Protein AF-H3GWC3-F1 (afdb_monomer_lite)

Secondary structure (DSSP, 8-state):
-PPTTPPPPEEEEEEEEES-TTTS-HHHHHHHHHHHHHHHHSPP--------------------EEPPTTEEEEEEEESS------PPPPP--------PPPP---SEE-SEEEEEEEEEEEESEEEEEEEEE-SGGGGSB-TTT-SBHHHHHHHHHHHHHHHHTS-EEETTEEE--EEEEEEEEESTT-SS-EEEEEEEEE-TTTHHHHHHHHHHHHHHHHHHHHHHHHHH-HHHHTTTPPPEEHHHHHHHHHHHHHTS-TTSEEEEEEEE-S-EE-S-HHHHHHHHHHHHHTT-EEEEEE-S-SSTT----GGG----HHHHHHHHHHTT--EEEHHHHHHHHHS-GGG---TTEE--HHHHHHH-EE-S----SS-S--GGG-------TT-------------

Foldseek 3Di:
DDDPDDAWFEWQEFEKEAAFCVQPFQVVQQVLLVVLQVVQVDDDDDDDDDDDDDDPDPDDDQDWRAADPRIFTQWIDTPDPDPPPDDDDPDPDDDDDDDADDRPGDRTHGGGYDLNYWYKYFYQEAEEEEEEEPAVQQQDAFPVVRHRLVVLLLVLVLLLLLLLADFKDFQNHTRGHWYFYWYWYAFLLDPDTRTLGARDTDHPVCSVVVSVSVVVSVVVSVVVVVVCCVVCPVCRRNVPRDGGEPLVSLVSSVVRRVVYDNRHQAEYEYEELQLYDHPDPVSVVVSLVVLQVSLYAYEYEHGHDPDDPRFRCPPNRTHDVVVRQVSRVSSQAYYDYPVLSNCSNPNDLVVPPDPRMSHRPSNCSRGMSIHPSNPCPDDPDDPVPPPPPDPPVPPDPPPDDDDPDDD

Radius of gyration: 25.79 Å; chains: 1; bounding box: 56×75×87 Å

Organism: Phytophthora ramorum (NCBI:txid164328)

InterPro domains:
  IPR033228 Protein SZT2 [PTHR14918] (110-370)
  IPR036465 von Willebrand factor A-like domain superfamily [G3DSA:3.40.50.410] (128-344)
  IPR036465 von Willebrand factor A-like domain superfamily [SSF53300] (125-336)

pLDDT: mean 75.73, std 22.03, range [24.03, 98.12]

Structure (mmCIF, N/CA/C/O backbone):
data_AF-H3GWC3-F1
#
_entry.id   AF-H3GWC3-F1
#
loop_
_atom_site.group_PDB
_atom_site.id
_atom_site.type_symbol
_atom_site.label_atom_id
_atom_site.label_alt_id
_atom_site.label_comp_id
_atom_site.label_asym_id
_atom_site.label_entity_id
_atom_site.label_seq_id
_atom_site.pdbx_PDB_ins_code
_atom_site.Cartn_x
_atom_site.Cartn_y
_atom_site.Cartn_z
_atom_site.occupancy
_atom_site.B_iso_or_equiv
_atom_site.auth_seq_id
_atom_site.auth_comp_id
_atom_site.auth_asym_id
_atom_site.auth_atom_id
_atom_site.pdbx_PDB_model_num
ATOM 1 N N . MET A 1 1 ? -22.808 -10.008 38.172 1.00 29.94 1 MET A N 1
ATOM 2 C CA . MET A 1 1 ? -22.803 -8.827 39.062 1.00 29.94 1 MET A CA 1
ATOM 3 C C . MET A 1 1 ? -21.416 -8.779 39.687 1.00 29.94 1 MET A C 1
ATOM 5 O O . MET A 1 1 ? -21.083 -9.699 40.423 1.00 29.94 1 MET A O 1
ATOM 9 N N . ALA A 1 2 ? -20.558 -7.852 39.254 1.00 30.36 2 ALA A N 1
ATOM 10 C CA . ALA A 1 2 ? -19.177 -7.753 39.739 1.00 30.36 2 ALA A CA 1
ATOM 11 C C . ALA A 1 2 ? -19.158 -7.340 41.227 1.00 30.36 2 ALA A C 1
ATOM 13 O O . ALA A 1 2 ? -20.079 -6.636 41.652 1.00 30.36 2 ALA A O 1
ATOM 14 N N . PRO A 1 3 ? -18.168 -7.779 42.028 1.00 33.75 3 PRO A N 1
ATOM 15 C CA . PRO A 1 3 ? -18.076 -7.387 43.429 1.00 33.75 3 PRO A CA 1
ATOM 16 C C . PRO A 1 3 ? -17.895 -5.861 43.549 1.00 33.75 3 PRO A C 1
ATOM 18 O O . PRO A 1 3 ? -17.148 -5.272 42.763 1.00 33.75 3 PRO A O 1
ATOM 21 N N . PRO A 1 4 ? -18.563 -5.207 44.515 1.00 37.59 4 PRO A N 1
ATOM 22 C CA . PRO A 1 4 ? -18.412 -3.775 44.739 1.00 37.59 4 PRO A CA 1
ATOM 23 C C . PRO A 1 4 ? -16.998 -3.494 45.269 1.00 37.59 4 PRO A C 1
ATOM 25 O O . PRO A 1 4 ? -16.615 -4.017 46.313 1.00 37.59 4 PRO A O 1
ATOM 28 N N . GLY A 1 5 ? -16.212 -2.699 44.535 1.00 47.78 5 GLY A N 1
ATOM 29 C CA . GLY A 1 5 ? -14.908 -2.189 44.987 1.00 47.78 5 GLY A CA 1
ATOM 30 C C . GLY A 1 5 ? -13.675 -2.579 44.161 1.00 47.78 5 GLY A C 1
ATOM 31 O O . GLY A 1 5 ? -12.576 -2.159 44.514 1.00 47.78 5 GLY A O 1
ATOM 32 N N . ALA A 1 6 ? -13.807 -3.345 43.073 1.00 55.97 6 ALA A N 1
ATOM 33 C CA . ALA A 1 6 ? -12.685 -3.576 42.157 1.00 55.97 6 ALA A CA 1
ATOM 34 C C . ALA A 1 6 ? -12.565 -2.421 41.146 1.00 55.97 6 ALA A C 1
ATOM 36 O O . ALA A 1 6 ? -13.555 -2.053 40.515 1.00 55.97 6 ALA A O 1
ATOM 37 N N . ALA A 1 7 ? -11.361 -1.859 40.993 1.00 63.12 7 ALA A N 1
ATOM 38 C CA . ALA A 1 7 ? -11.072 -0.884 39.944 1.00 63.12 7 ALA A CA 1
ATOM 39 C C . ALA A 1 7 ? -11.365 -1.492 38.555 1.00 63.12 7 ALA A C 1
ATOM 41 O O . ALA A 1 7 ? -11.121 -2.690 38.364 1.00 63.12 7 ALA A O 1
ATOM 42 N N . PRO A 1 8 ? -11.882 -0.708 37.590 1.00 69.31 8 PRO A N 1
ATOM 43 C CA . PRO A 1 8 ? -12.180 -1.215 36.255 1.00 69.31 8 PRO A CA 1
ATOM 44 C C . PRO A 1 8 ? -10.916 -1.800 35.600 1.00 69.31 8 PRO A C 1
ATOM 46 O O . PRO A 1 8 ? -9.826 -1.242 35.764 1.00 69.31 8 PRO A O 1
ATOM 49 N N . PRO A 1 9 ? -11.032 -2.917 34.858 1.00 82.44 9 PRO A N 1
ATOM 50 C CA . PRO A 1 9 ? -9.882 -3.543 34.223 1.00 82.44 9 PRO A CA 1
ATOM 51 C C . PRO A 1 9 ? -9.280 -2.603 33.175 1.00 82.44 9 PRO A C 1
ATOM 53 O O . PRO A 1 9 ? -9.997 -1.966 32.397 1.00 82.44 9 PRO A O 1
ATOM 56 N N . ARG A 1 10 ? -7.949 -2.514 33.158 1.00 85.12 10 ARG A N 1
ATOM 57 C CA . ARG A 1 10 ? -7.212 -1.697 32.192 1.00 85.12 10 ARG A CA 1
ATOM 58 C C . ARG A 1 10 ? -7.167 -2.391 30.844 1.00 85.12 10 ARG A C 1
ATOM 60 O O . ARG A 1 10 ? -6.859 -3.581 30.775 1.00 85.12 10 ARG A O 1
ATOM 67 N N . VAL A 1 11 ? -7.484 -1.643 29.796 1.00 86.50 11 VAL A N 1
ATOM 68 C CA . VAL A 1 11 ? -7.440 -2.128 28.416 1.00 86.50 11 VAL A CA 1
ATOM 69 C C . VAL A 1 11 ? -6.033 -1.913 27.867 1.00 86.50 11 VAL A C 1
ATOM 71 O O . VAL A 1 11 ? -5.550 -0.787 27.840 1.00 86.50 11 VAL A O 1
ATOM 74 N N . GLU A 1 12 ? -5.381 -2.977 27.413 1.00 86.88 12 GLU A N 1
ATOM 75 C CA . GLU A 1 12 ? -4.062 -2.910 26.773 1.00 86.88 12 GLU A CA 1
ATOM 76 C C . GLU A 1 12 ? -4.200 -2.635 25.269 1.00 86.88 12 GLU A C 1
ATOM 78 O O . GLU A 1 12 ? -3.584 -1.719 24.725 1.00 86.88 12 GLU A O 1
ATOM 83 N N . GLU A 1 13 ? -5.066 -3.393 24.591 1.00 88.25 13 GLU A N 1
ATOM 84 C CA . GLU A 1 13 ? -5.325 -3.247 23.158 1.00 88.25 13 GLU A CA 1
ATOM 85 C C . GLU A 1 13 ? -6.821 -3.328 22.868 1.00 88.25 13 GLU A C 1
ATOM 87 O O . GLU A 1 13 ? -7.530 -4.211 23.355 1.00 88.25 13 GLU A O 1
ATOM 92 N N . LEU A 1 14 ? -7.298 -2.396 22.048 1.00 90.06 14 LEU A N 1
ATOM 93 C CA . LEU A 1 14 ? -8.676 -2.317 21.597 1.00 90.06 14 LEU A CA 1
ATOM 94 C C . LEU A 1 14 ? -8.714 -2.266 20.072 1.00 90.06 14 LEU A C 1
ATOM 96 O O . LEU A 1 14 ? -8.259 -1.303 19.453 1.00 90.06 14 LEU A O 1
ATOM 100 N N . LEU A 1 15 ? -9.311 -3.293 19.473 1.00 90.50 15 LEU A N 1
ATOM 101 C CA . LEU A 1 15 ? -9.588 -3.345 18.046 1.00 90.50 15 LEU A CA 1
ATOM 102 C C . LEU A 1 15 ? -11.066 -3.063 17.814 1.00 90.50 15 LEU A C 1
ATOM 104 O O . LEU A 1 15 ? -11.938 -3.781 18.305 1.00 90.50 15 LEU A O 1
ATOM 108 N N . LEU A 1 16 ? -11.340 -2.027 17.035 1.00 91.38 16 LEU A N 1
ATOM 109 C CA . LEU A 1 16 ? -12.669 -1.667 16.571 1.00 91.38 16 LEU A CA 1
ATOM 110 C C . LEU A 1 16 ? -12.894 -2.208 15.158 1.00 91.38 16 LEU A C 1
ATOM 112 O O . LEU A 1 16 ? -11.965 -2.316 14.365 1.00 91.38 16 LEU A O 1
ATOM 116 N N . SER A 1 17 ? -14.133 -2.534 14.818 1.00 89.19 17 SER A N 1
ATOM 117 C CA . SER A 1 17 ? -14.562 -2.816 13.454 1.00 89.19 17 SER A CA 1
ATOM 118 C C . SER A 1 17 ? -15.469 -1.693 12.967 1.00 89.19 17 SER A C 1
ATOM 120 O O . SER A 1 17 ? -16.477 -1.379 13.609 1.00 89.19 17 SER A O 1
ATOM 122 N N . GLY A 1 18 ? -15.093 -1.103 11.832 1.00 85.44 18 GLY A N 1
ATOM 123 C CA . GLY A 1 18 ? -15.893 -0.140 11.085 1.00 85.44 18 GLY A CA 1
ATOM 124 C C . GLY A 1 18 ? -16.525 -0.789 9.855 1.00 85.44 18 GLY A C 1
ATOM 125 O O . GLY A 1 18 ? -15.890 -1.582 9.155 1.00 85.44 18 GLY A O 1
ATOM 126 N N . ALA A 1 19 ? -17.789 -0.458 9.589 1.00 80.06 19 ALA A N 1
ATOM 127 C CA . ALA A 1 19 ? -18.464 -0.876 8.360 1.00 80.06 19 ALA A CA 1
ATOM 128 C C . ALA A 1 19 ? -18.122 0.034 7.167 1.00 80.06 19 ALA A C 1
ATOM 130 O O . ALA A 1 19 ? -18.024 -0.461 6.049 1.00 80.06 19 ALA A O 1
ATOM 131 N N . ASP A 1 20 ? -17.923 1.330 7.422 1.00 81.94 20 ASP A N 1
ATOM 132 C CA . ASP A 1 20 ? -17.655 2.367 6.422 1.00 81.94 20 ASP A CA 1
ATOM 133 C C . ASP A 1 20 ? -16.540 3.295 6.931 1.00 81.94 20 ASP A C 1
ATOM 135 O O . ASP A 1 20 ? -16.612 3.813 8.052 1.00 81.94 20 ASP A O 1
ATOM 139 N N . VAL A 1 21 ? -15.513 3.509 6.105 1.00 84.94 21 VAL A N 1
ATOM 140 C CA . VAL A 1 21 ? -14.390 4.408 6.417 1.00 84.94 21 VAL A CA 1
ATOM 141 C C . VAL A 1 21 ? -14.828 5.872 6.525 1.00 84.94 21 VAL A C 1
ATOM 143 O O . VAL A 1 21 ? -14.210 6.656 7.240 1.00 84.94 21 VAL A O 1
ATOM 146 N N . ASN A 1 22 ? -15.926 6.256 5.868 1.00 84.38 22 ASN A N 1
ATOM 147 C CA . ASN A 1 22 ? -16.453 7.619 5.952 1.00 84.38 22 ASN A CA 1
ATOM 148 C C . ASN A 1 22 ? -17.013 7.938 7.346 1.00 84.38 22 ASN A C 1
ATOM 150 O O . ASN A 1 22 ? -17.075 9.105 7.729 1.00 84.38 22 ASN A O 1
ATOM 154 N N . VAL A 1 23 ? -17.400 6.906 8.103 1.00 83.12 23 VAL A N 1
ATOM 155 C CA . VAL A 1 23 ? -17.884 7.033 9.482 1.00 83.12 23 VAL A CA 1
ATOM 156 C C . VAL A 1 23 ? -16.732 6.888 10.477 1.00 83.12 23 VAL A C 1
ATOM 158 O O . VAL A 1 23 ? -16.623 7.675 11.415 1.00 83.12 23 VAL A O 1
ATOM 161 N N . LEU A 1 24 ? -15.855 5.905 10.252 1.00 85.38 24 LEU A N 1
ATOM 162 C CA . LEU A 1 24 ? -14.674 5.646 11.070 1.00 85.38 24 LEU A CA 1
ATOM 163 C C . LEU A 1 24 ? -13.407 5.818 10.226 1.00 85.38 24 LEU A C 1
ATOM 165 O O . LEU A 1 24 ? -12.965 4.885 9.568 1.00 85.38 24 LEU A O 1
ATOM 169 N N . ASN A 1 25 ? -12.808 7.003 10.286 1.00 85.69 25 ASN A N 1
ATOM 170 C CA . ASN A 1 25 ? -11.491 7.306 9.717 1.00 85.69 25 ASN A CA 1
ATOM 171 C C . ASN A 1 25 ? -10.442 7.530 10.820 1.00 85.69 25 ASN A C 1
ATOM 173 O O . ASN A 1 25 ? -10.769 7.655 12.002 1.00 85.69 25 ASN A O 1
ATOM 177 N N . HIS A 1 26 ? -9.172 7.637 10.443 1.00 86.38 26 HIS A N 1
ATOM 178 C CA . HIS A 1 26 ? -8.063 7.883 11.366 1.00 86.38 26 HIS A CA 1
ATOM 179 C C . HIS A 1 26 ? -8.282 9.078 12.317 1.00 86.38 26 HIS A C 1
ATOM 181 O O . HIS A 1 26 ? -8.009 8.977 13.518 1.00 86.38 26 HIS A O 1
ATOM 187 N N . THR A 1 27 ? -8.815 10.202 11.824 1.00 87.81 27 THR A N 1
ATOM 188 C CA . THR A 1 27 ? -9.062 11.399 12.646 1.00 87.81 27 THR A CA 1
ATOM 189 C C . THR A 1 27 ? -10.175 11.176 13.666 1.00 87.81 27 THR A C 1
ATOM 191 O O . THR A 1 27 ? -10.005 11.511 14.834 1.00 87.81 27 THR A O 1
ATOM 194 N N . THR A 1 28 ? -11.304 10.604 13.251 1.00 89.62 28 THR A N 1
ATOM 195 C CA . THR A 1 28 ? -12.442 10.294 14.136 1.00 89.62 28 THR A CA 1
ATOM 196 C C . THR A 1 28 ? -12.076 9.235 15.170 1.00 89.62 28 THR A C 1
ATOM 198 O O . THR A 1 28 ? -12.428 9.398 16.336 1.00 89.62 28 THR A O 1
ATOM 201 N N . LEU A 1 29 ? -11.301 8.215 14.786 1.00 90.62 29 LEU A N 1
ATOM 202 C CA . LEU A 1 29 ? -10.746 7.212 15.695 1.00 90.62 29 LEU A CA 1
ATOM 203 C C . LEU A 1 29 ? -9.859 7.863 16.761 1.00 90.62 29 LEU A C 1
ATOM 205 O O . LEU A 1 29 ? -10.038 7.621 17.954 1.00 90.62 29 LEU A O 1
ATOM 209 N N . SER A 1 30 ? -8.926 8.717 16.335 1.00 90.88 30 SER A N 1
ATOM 210 C CA . SER A 1 30 ? -8.005 9.408 17.240 1.00 90.88 30 SER A CA 1
ATOM 211 C C . SER A 1 30 ? -8.742 10.399 18.142 1.00 90.88 30 SER A C 1
ATOM 213 O O . SER A 1 30 ? -8.518 10.425 19.346 1.00 90.88 30 SER A O 1
ATOM 215 N N . LEU A 1 31 ? -9.687 11.175 17.609 1.00 90.50 31 LEU A N 1
ATOM 216 C CA . LEU A 1 31 ? -10.504 12.095 18.402 1.00 90.50 31 LEU A CA 1
ATOM 217 C C . LEU A 1 31 ? -11.349 11.342 19.432 1.00 90.50 31 LEU A C 1
ATOM 219 O O . LEU A 1 31 ? -11.412 11.755 20.590 1.00 90.50 31 LEU A O 1
ATOM 223 N N . TRP A 1 32 ? -11.973 10.230 19.032 1.00 90.75 32 TRP A N 1
ATOM 224 C CA . TRP A 1 32 ? -12.720 9.370 19.945 1.00 90.75 32 TRP A CA 1
ATOM 225 C C . TRP A 1 32 ? -11.810 8.830 21.051 1.00 90.75 32 TRP A C 1
ATOM 227 O O . TRP A 1 32 ? -12.142 8.984 22.225 1.00 90.75 32 TRP A O 1
ATOM 237 N N . HIS A 1 33 ? -10.636 8.295 20.703 1.00 90.06 33 HIS A N 1
ATOM 238 C CA . HIS A 1 33 ? -9.679 7.772 21.677 1.00 90.06 33 HIS A CA 1
ATOM 239 C C . HIS A 1 33 ? -9.227 8.862 22.665 1.00 90.06 33 HIS A C 1
ATOM 241 O O . HIS A 1 33 ? -9.299 8.668 23.878 1.00 90.06 33 HIS A O 1
ATOM 247 N N . PHE A 1 34 ? -8.875 10.054 22.171 1.00 89.88 34 PHE A N 1
ATOM 248 C CA . PHE A 1 34 ? -8.524 11.203 23.010 1.00 89.88 34 PHE A CA 1
ATOM 249 C C . PHE A 1 34 ? -9.663 11.610 23.946 1.00 89.88 34 PHE A C 1
ATOM 251 O O . PHE A 1 34 ? -9.437 11.862 25.129 1.00 89.88 34 PHE A O 1
ATOM 258 N N . ARG A 1 35 ? -10.902 11.643 23.443 1.00 88.75 35 ARG A N 1
ATOM 259 C CA . ARG A 1 35 ? -12.079 11.981 24.247 1.00 88.75 35 ARG A CA 1
ATOM 260 C C . ARG A 1 35 ? -12.274 10.998 25.400 1.00 88.75 35 ARG A C 1
ATOM 262 O O . ARG A 1 35 ? -12.578 11.442 26.503 1.00 88.75 35 ARG A O 1
ATOM 269 N N . GLN A 1 36 ? -12.082 9.699 25.172 1.00 86.31 36 GLN A N 1
ATOM 270 C CA . GLN A 1 36 ? -12.181 8.696 26.236 1.00 86.31 36 GLN A CA 1
ATOM 271 C C . GLN A 1 36 ? -11.115 8.908 27.323 1.00 86.31 36 GLN A C 1
ATOM 273 O O . GLN A 1 36 ? -11.436 8.857 28.509 1.00 86.31 36 GLN A O 1
ATOM 278 N N . LEU A 1 37 ? -9.875 9.237 26.939 1.00 85.69 37 LEU A N 1
ATOM 279 C CA . LEU A 1 37 ? -8.816 9.570 27.900 1.00 85.69 37 LEU A CA 1
ATOM 280 C C . LEU A 1 37 ? -9.122 10.858 28.679 1.00 85.69 37 LEU A C 1
ATOM 282 O O . LEU A 1 37 ? -8.929 10.910 29.892 1.00 85.69 37 LEU A O 1
ATOM 286 N N . ALA A 1 38 ? -9.643 11.890 28.010 1.00 84.56 38 ALA A N 1
ATOM 287 C CA . ALA A 1 38 ? -10.016 13.148 28.654 1.00 84.56 38 ALA A CA 1
ATOM 288 C C . ALA A 1 38 ? -11.155 12.962 29.671 1.00 84.56 38 ALA A C 1
ATOM 290 O O . ALA A 1 38 ? -11.100 13.518 30.767 1.00 84.56 38 ALA A O 1
ATOM 291 N N . LEU A 1 39 ? -12.158 12.139 29.344 1.00 80.88 39 LEU A N 1
ATOM 292 C CA . LEU A 1 39 ? -13.253 11.801 30.259 1.00 80.88 39 LEU A CA 1
ATOM 293 C C . LEU A 1 39 ? -12.766 11.064 31.512 1.00 80.88 39 LEU A C 1
ATOM 295 O O . LEU A 1 39 ? -13.345 11.256 32.576 1.00 80.88 39 LEU A O 1
ATOM 299 N N . ALA A 1 40 ? -11.700 10.267 31.406 1.00 71.31 40 ALA A N 1
ATOM 300 C CA . ALA A 1 40 ? -11.088 9.595 32.550 1.00 71.31 40 ALA A CA 1
ATOM 301 C C . ALA A 1 40 ? -10.280 10.544 33.462 1.00 71.31 40 ALA A C 1
ATOM 303 O O . ALA A 1 40 ? -10.034 10.205 34.618 1.00 71.31 40 ALA A O 1
ATOM 304 N N . MET A 1 41 ? -9.867 11.718 32.964 1.00 70.44 41 MET A N 1
ATOM 305 C CA . MET A 1 41 ? -9.085 12.711 33.718 1.00 70.44 41 MET A CA 1
ATOM 306 C C . MET A 1 41 ? -9.928 13.819 34.369 1.00 70.44 41 MET A C 1
ATOM 308 O O . MET A 1 41 ? -9.427 14.516 35.251 1.00 70.44 41 MET A O 1
ATOM 312 N N . LEU A 1 42 ? -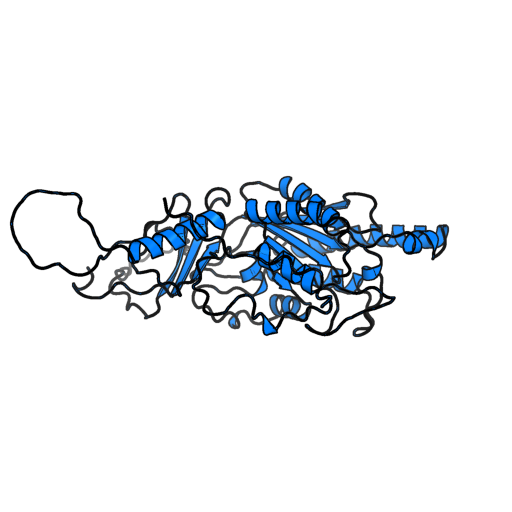11.183 14.015 33.952 1.00 66.25 42 LEU A N 1
ATOM 313 C CA . LEU A 1 42 ? -12.043 15.070 34.494 1.00 66.25 42 LEU A CA 1
ATOM 314 C C . LEU A 1 42 ? -12.653 14.657 35.850 1.00 66.25 42 LEU A C 1
ATOM 316 O O . LEU A 1 42 ? -13.363 13.650 35.908 1.00 66.25 42 LEU A O 1
ATOM 320 N N . PRO A 1 43 ? -12.441 15.431 36.936 1.00 51.91 43 PRO A N 1
ATOM 321 C CA . PRO A 1 43 ? -13.179 15.242 38.178 1.00 51.91 43 PRO A CA 1
ATOM 322 C C . PRO A 1 43 ? -14.654 15.589 37.955 1.00 51.91 43 PRO A C 1
ATOM 324 O O . PRO A 1 43 ? -14.992 16.540 37.251 1.00 51.91 43 PRO A O 1
ATOM 327 N N . PHE A 1 44 ? -15.533 14.788 38.545 1.00 47.12 44 PHE A N 1
ATOM 328 C CA . PHE A 1 44 ? -16.976 14.931 38.415 1.00 47.12 44 PHE A CA 1
ATOM 329 C C . PHE A 1 44 ? -17.440 16.289 38.970 1.00 47.12 44 PHE A C 1
ATOM 331 O O . PHE A 1 44 ? -17.163 16.608 40.124 1.00 47.12 44 PHE A O 1
ATOM 338 N N . SER A 1 45 ? -18.147 17.083 38.165 1.00 40.44 45 SER A N 1
ATOM 339 C CA . SER A 1 45 ? -18.992 18.172 38.660 1.00 40.44 45 SER A CA 1
ATOM 340 C C . SER A 1 45 ? -20.433 17.789 38.361 1.00 40.44 45 SER A C 1
ATOM 342 O O . SER A 1 45 ? -20.842 17.812 37.196 1.00 40.44 45 SER A O 1
ATOM 344 N N . ASP A 1 46 ? -21.175 17.396 39.391 1.00 39.84 46 ASP A N 1
ATOM 345 C CA . ASP A 1 46 ? -22.620 17.245 39.271 1.00 39.84 46 ASP A CA 1
ATOM 346 C C . ASP A 1 46 ? -23.238 18.583 38.837 1.00 39.84 46 ASP A C 1
ATOM 348 O O . ASP A 1 46 ? -22.838 19.633 39.355 1.00 39.84 46 ASP A O 1
ATOM 352 N N . PRO A 1 47 ? -24.192 18.593 37.892 1.00 42.84 47 PRO A N 1
ATOM 353 C CA . PRO A 1 47 ? -25.053 19.748 37.714 1.00 42.84 47 PRO A CA 1
ATOM 354 C C . PRO A 1 47 ? -25.898 19.922 38.985 1.00 42.84 47 PRO A C 1
ATOM 356 O O . PRO A 1 47 ? -26.490 18.966 39.474 1.00 42.84 47 PRO A O 1
ATOM 359 N N . GLU A 1 48 ? -25.901 21.142 39.521 1.00 43.88 48 GLU A N 1
ATOM 360 C CA . GLU A 1 48 ? -26.564 21.563 40.759 1.00 43.88 48 GLU A CA 1
ATOM 361 C C . GLU A 1 48 ? -27.951 20.923 40.973 1.00 43.88 48 GLU A C 1
ATOM 363 O O . GLU A 1 48 ? -28.933 21.319 40.346 1.00 43.88 48 GLU A O 1
ATOM 368 N N . GLU A 1 49 ? -28.052 19.998 41.932 1.00 39.06 49 GLU A N 1
ATOM 369 C CA . GLU A 1 49 ? -29.296 19.745 42.658 1.00 39.06 49 GLU A CA 1
ATOM 370 C C . GLU A 1 49 ? -29.116 20.159 44.123 1.00 39.06 49 GLU A C 1
ATOM 372 O O . GLU A 1 49 ? -28.411 19.536 44.918 1.00 39.06 49 GLU A O 1
ATOM 377 N N . ASP A 1 50 ? -29.785 21.255 44.474 1.00 42.19 50 ASP A N 1
ATOM 378 C CA . ASP A 1 50 ? -30.062 21.668 45.843 1.00 42.19 50 ASP A CA 1
ATOM 379 C C . ASP A 1 50 ? -30.829 20.548 46.575 1.00 42.19 50 ASP A C 1
ATOM 381 O O . ASP A 1 50 ? -32.049 20.444 46.466 1.00 42.19 50 ASP A O 1
ATOM 385 N N . SER A 1 51 ? -30.154 19.712 47.371 1.00 37.66 51 SER A N 1
ATOM 386 C CA . SER A 1 51 ? -30.686 19.268 48.671 1.00 37.66 51 SER A CA 1
ATOM 387 C C . SER A 1 51 ? -29.671 18.502 49.531 1.00 37.66 51 SER A C 1
ATOM 389 O O . SER A 1 51 ? -28.907 17.651 49.100 1.00 37.66 51 SER A O 1
ATOM 391 N N . LYS A 1 52 ? -29.684 18.873 50.812 1.00 38.75 52 LYS A N 1
ATOM 392 C CA . LYS A 1 52 ? -28.822 18.460 51.925 1.00 38.75 52 LYS A CA 1
ATOM 393 C C . LYS A 1 52 ? -28.819 16.947 52.210 1.00 38.75 52 LYS A C 1
ATOM 395 O O . LYS A 1 52 ? -29.848 16.450 52.649 1.00 38.75 52 LYS A O 1
ATOM 400 N N . THR A 1 53 ? -27.630 16.332 52.205 1.00 31.88 53 THR A N 1
ATOM 401 C CA . THR A 1 53 ? -27.065 15.457 53.271 1.00 31.88 53 THR A CA 1
ATOM 402 C C . THR A 1 53 ? -25.603 15.105 52.934 1.00 31.88 53 THR A C 1
ATOM 404 O O . THR A 1 53 ? -25.325 14.838 51.771 1.00 31.88 53 THR A O 1
ATOM 407 N N . PRO A 1 54 ? -24.650 15.098 53.891 1.00 35.31 54 PRO A N 1
ATOM 408 C CA . PRO A 1 54 ? -23.264 14.742 53.605 1.00 35.31 54 PRO A CA 1
ATOM 409 C C . PRO A 1 54 ? -23.078 13.223 53.726 1.00 35.31 54 PRO A C 1
ATOM 411 O O . PRO A 1 54 ? -22.757 12.721 54.802 1.00 35.31 54 PRO A O 1
ATOM 414 N N . GLU A 1 55 ? -23.282 12.493 52.633 1.00 29.08 55 GLU A N 1
ATOM 415 C CA . GLU A 1 55 ? -22.740 11.137 52.489 1.00 29.08 55 GLU A CA 1
ATOM 416 C C . GLU A 1 55 ? -21.376 11.200 51.782 1.00 29.08 55 GLU A C 1
ATOM 418 O O . GLU A 1 55 ? -21.124 12.057 50.936 1.00 29.08 55 GLU A O 1
ATOM 423 N N . MET A 1 56 ? -20.450 10.349 52.234 1.00 28.19 56 MET A N 1
ATOM 424 C CA . MET A 1 56 ? -19.069 10.257 51.747 1.00 28.19 56 MET A CA 1
ATOM 425 C C . MET A 1 56 ? -19.018 10.037 50.225 1.00 28.19 56 MET A C 1
ATOM 427 O O . MET A 1 56 ? -19.890 9.359 49.692 1.00 28.19 56 MET A O 1
ATOM 431 N N . PRO A 1 57 ? -17.983 10.534 49.519 1.00 33.44 57 PRO A N 1
ATOM 432 C CA . PRO A 1 57 ? -17.867 10.342 48.079 1.00 33.44 57 PRO A CA 1
ATOM 433 C C . PRO A 1 57 ? -17.628 8.858 47.775 1.00 33.44 57 PRO A C 1
ATOM 435 O O . PRO A 1 57 ? -16.536 8.329 47.996 1.00 33.44 57 PRO A O 1
ATOM 438 N N . GLU A 1 58 ? -18.660 8.178 47.282 1.00 33.75 58 GLU A N 1
ATOM 439 C CA . GLU A 1 58 ? -18.554 6.826 46.747 1.00 33.75 58 GLU A CA 1
ATOM 440 C C . GLU A 1 58 ? -17.689 6.843 45.474 1.00 33.75 58 GLU A C 1
ATOM 442 O O . GLU A 1 58 ? -18.073 7.313 44.408 1.00 33.75 58 GLU A O 1
ATOM 447 N N . THR A 1 59 ? -16.453 6.375 45.645 1.00 37.03 59 THR A N 1
ATOM 448 C CA . THR A 1 59 ? -15.615 5.611 44.704 1.00 37.03 59 THR A CA 1
ATOM 449 C C . THR A 1 59 ? -15.952 5.674 43.202 1.00 37.03 59 THR A C 1
ATOM 451 O O . THR A 1 59 ? -16.829 4.967 42.715 1.00 37.03 59 THR A O 1
ATOM 454 N N . THR A 1 60 ? -15.139 6.436 42.461 1.00 40.97 60 THR A N 1
ATOM 455 C CA . THR A 1 60 ? -14.647 6.171 41.087 1.00 40.97 60 THR A CA 1
ATOM 456 C C . THR A 1 60 ? -15.479 5.234 40.190 1.00 40.97 60 THR A C 1
ATOM 458 O O . THR A 1 60 ? -15.230 4.036 40.101 1.00 40.97 60 THR A O 1
ATOM 461 N N . SER A 1 61 ? -16.430 5.846 39.482 1.00 45.59 61 SER A N 1
ATOM 462 C CA . SER A 1 61 ? -16.941 5.567 38.127 1.00 45.59 61 SER A CA 1
ATOM 463 C C . SER A 1 61 ? -16.635 4.214 37.443 1.00 45.59 61 SER A C 1
ATOM 465 O O . SER A 1 61 ? -15.659 4.078 36.705 1.00 45.59 61 SER A O 1
ATOM 467 N N . ASN A 1 62 ? -17.592 3.284 37.494 1.00 52.91 62 ASN A N 1
ATOM 468 C CA . ASN A 1 62 ? -17.747 2.210 36.500 1.00 52.91 62 ASN A CA 1
ATOM 469 C C . ASN A 1 62 ? -18.522 2.722 35.263 1.00 52.91 62 ASN A C 1
ATOM 471 O O . ASN A 1 62 ? -19.653 2.295 35.020 1.00 52.91 62 ASN A O 1
ATOM 475 N N . ARG A 1 63 ? -17.977 3.683 34.499 1.00 60.81 63 ARG A N 1
ATOM 476 C CA . ARG A 1 63 ? -18.613 4.106 33.235 1.00 60.81 63 ARG A CA 1
ATOM 477 C C . ARG A 1 63 ? -18.222 3.141 32.108 1.00 60.81 63 ARG A C 1
ATOM 479 O O . ARG A 1 63 ? -17.027 2.970 31.881 1.00 60.81 63 ARG A O 1
ATOM 486 N N . PRO A 1 64 ? -19.183 2.525 31.396 1.00 68.12 64 PRO A N 1
ATOM 487 C CA . PRO A 1 64 ? -18.865 1.781 30.185 1.00 68.12 64 PRO A CA 1
ATOM 488 C C . PRO A 1 64 ? -18.320 2.740 29.119 1.00 68.12 64 PRO A C 1
ATOM 490 O O . PRO A 1 64 ? -18.795 3.866 28.984 1.00 68.12 64 PRO A O 1
ATOM 493 N N . ILE A 1 65 ? -17.329 2.287 28.355 1.00 77.00 65 ILE A N 1
ATOM 494 C CA . ILE A 1 65 ? -16.805 3.023 27.205 1.00 77.00 65 ILE A CA 1
ATOM 495 C C . ILE A 1 65 ? -17.863 2.957 26.101 1.00 77.00 65 ILE A C 1
ATOM 497 O O . ILE A 1 65 ? -18.157 1.877 25.579 1.00 77.00 65 ILE A O 1
ATOM 501 N N . GLU A 1 66 ? -18.435 4.108 25.760 1.00 75.81 66 GLU A N 1
ATOM 502 C CA . GLU A 1 66 ? -19.414 4.242 24.682 1.00 75.81 66 GLU A CA 1
ATOM 503 C C . GLU A 1 66 ? -18.709 4.394 23.329 1.00 75.81 66 GLU A C 1
ATOM 505 O O . GLU A 1 66 ? -17.875 5.287 23.118 1.00 75.81 66 GLU A O 1
ATOM 510 N N . LEU A 1 67 ? -19.047 3.503 22.399 1.00 79.88 67 LEU A N 1
ATOM 511 C CA . LEU A 1 67 ? -18.578 3.574 21.021 1.00 79.88 67 LEU A CA 1
ATOM 512 C C . LEU A 1 67 ? -19.378 4.618 20.231 1.00 79.88 67 LEU A C 1
ATOM 514 O O . LEU A 1 67 ? -20.575 4.800 20.449 1.00 79.88 67 LEU A O 1
ATOM 518 N N . GLY A 1 68 ? -18.703 5.308 19.309 1.00 72.88 68 GLY A N 1
ATOM 519 C CA . GLY A 1 68 ? -19.357 6.228 18.378 1.00 72.88 68 GLY A CA 1
ATOM 520 C C . GLY A 1 68 ? -20.230 5.502 17.350 1.00 72.88 68 GLY A C 1
ATOM 521 O O . GLY A 1 68 ? -20.158 4.281 17.193 1.00 72.88 68 GLY A O 1
ATOM 522 N N . GLU A 1 69 ? -21.043 6.260 16.614 1.00 74.62 69 GLU A N 1
ATOM 523 C CA . GLU A 1 69 ? -21.838 5.718 15.507 1.00 74.62 69 GLU A CA 1
ATOM 524 C C . GLU A 1 69 ? -20.946 4.973 14.498 1.00 74.62 69 GLU A C 1
ATOM 526 O O . GLU A 1 69 ? -19.845 5.414 14.181 1.00 74.62 69 GLU A O 1
ATOM 531 N N . GLY A 1 70 ? -21.400 3.808 14.024 1.00 76.94 70 GLY A N 1
ATOM 532 C CA . GLY A 1 70 ? -20.669 2.980 13.053 1.00 76.94 70 GLY A CA 1
ATOM 533 C C . GLY A 1 70 ? -19.436 2.241 13.589 1.00 76.94 70 GLY A C 1
ATOM 534 O O . GLY A 1 70 ? -18.799 1.516 12.822 1.00 76.94 70 GLY A O 1
ATOM 535 N N . MET A 1 71 ? -19.117 2.377 14.880 1.00 84.38 71 MET A N 1
ATOM 536 C CA . MET A 1 71 ? -18.036 1.647 15.540 1.00 84.38 71 MET A CA 1
ATOM 537 C C . MET A 1 71 ? -18.582 0.425 16.282 1.00 84.38 71 MET A C 1
ATOM 539 O O . MET A 1 71 ? -19.607 0.482 16.960 1.00 84.38 71 MET A O 1
ATOM 543 N N . SER A 1 72 ? -17.869 -0.690 16.189 1.00 86.44 72 SER A N 1
ATOM 544 C CA . SER A 1 72 ? -18.162 -1.902 16.955 1.00 86.44 72 SER A CA 1
ATOM 545 C C . SER A 1 72 ? -16.884 -2.508 17.505 1.00 86.44 72 SER A C 1
ATOM 547 O O . SER A 1 72 ? -15.809 -2.271 16.962 1.00 86.44 72 SER A O 1
ATOM 549 N N . VAL A 1 73 ? -16.966 -3.281 18.582 1.00 87.38 73 VAL A N 1
ATOM 550 C CA . VAL A 1 73 ? -15.788 -3.979 19.107 1.00 87.38 73 VAL A CA 1
ATOM 551 C C . VAL A 1 73 ? -15.462 -5.175 18.218 1.00 87.38 73 VAL A C 1
ATOM 553 O O . VAL A 1 73 ? -16.306 -6.040 18.004 1.00 87.38 73 VAL A O 1
ATOM 556 N N . ALA A 1 74 ? -14.232 -5.237 17.711 1.00 85.44 74 ALA A N 1
ATOM 557 C CA . ALA A 1 74 ? -13.705 -6.422 17.043 1.00 85.44 74 ALA A CA 1
ATOM 558 C C . ALA A 1 74 ? -13.024 -7.358 18.049 1.00 85.44 74 ALA A C 1
ATOM 560 O O . ALA A 1 74 ? -13.257 -8.564 18.025 1.00 85.44 74 ALA A O 1
ATOM 561 N N . ALA A 1 75 ? -12.191 -6.804 18.934 1.00 85.56 75 ALA A N 1
ATOM 562 C CA . ALA A 1 75 ? -11.484 -7.552 19.968 1.00 85.56 75 ALA A CA 1
ATOM 563 C C . ALA A 1 75 ? -10.935 -6.617 21.060 1.00 85.56 75 ALA A C 1
ATOM 565 O O . ALA A 1 75 ? -10.666 -5.446 20.796 1.00 85.56 75 ALA A O 1
ATOM 566 N N . VAL A 1 76 ? -10.749 -7.139 22.277 1.00 87.94 76 VAL A N 1
ATOM 567 C CA . VAL A 1 76 ? -10.213 -6.390 23.428 1.00 87.94 76 VAL A CA 1
ATOM 568 C C . VAL A 1 76 ? -9.225 -7.262 24.196 1.00 87.94 76 VAL A C 1
ATOM 570 O O . VAL A 1 76 ? -9.502 -8.441 24.426 1.00 87.94 76 VAL A O 1
ATOM 573 N N . LEU A 1 77 ? -8.112 -6.671 24.623 1.00 86.12 77 LEU A N 1
ATOM 574 C CA . LEU A 1 77 ? -7.149 -7.244 25.561 1.00 86.12 77 LEU A CA 1
ATOM 575 C C . LEU A 1 77 ? -7.086 -6.401 26.826 1.00 86.12 77 LEU A C 1
ATOM 577 O O . LEU A 1 77 ? -7.033 -5.175 26.751 1.00 86.12 77 LEU A O 1
ATOM 581 N N . TYR A 1 78 ? -7.051 -7.066 27.975 1.00 85.56 78 TYR A N 1
ATOM 582 C CA . TYR A 1 78 ? -6.898 -6.430 29.279 1.00 85.56 78 TYR A CA 1
ATOM 583 C C . TYR A 1 78 ? -5.526 -6.778 29.873 1.00 85.56 78 TYR A C 1
ATOM 585 O O . TYR A 1 78 ? -5.077 -7.912 29.720 1.00 85.56 78 TYR A O 1
ATOM 593 N N . GLU A 1 79 ? -4.899 -5.838 30.592 1.00 79.38 79 GLU A N 1
ATOM 594 C CA . GLU A 1 79 ? -3.556 -6.004 31.198 1.00 79.38 79 GLU A CA 1
ATOM 595 C C . GLU A 1 79 ? -3.491 -7.124 32.260 1.00 79.38 79 GLU A C 1
ATOM 597 O O . GLU A 1 79 ? -2.420 -7.638 32.581 1.00 79.38 79 GLU A O 1
ATOM 602 N N . GLN A 1 80 ? -4.634 -7.512 32.833 1.00 62.47 80 GLN A N 1
ATOM 603 C CA . GLN A 1 80 ? -4.756 -8.669 33.718 1.00 62.47 80 GLN A CA 1
ATOM 604 C C . GLN A 1 80 ? -5.814 -9.617 33.154 1.00 62.47 80 GLN A C 1
ATOM 606 O O . GLN A 1 80 ? -6.860 -9.142 32.698 1.00 62.47 80 GLN A O 1
ATOM 611 N N . PRO A 1 81 ? -5.594 -10.945 33.197 1.00 47.53 81 PRO A N 1
ATOM 612 C CA . PRO A 1 81 ? -6.623 -11.894 32.816 1.00 47.53 81 PRO A CA 1
ATOM 613 C C . PRO A 1 81 ? -7.787 -11.732 33.792 1.00 47.53 81 PRO A C 1
ATOM 615 O O . PRO A 1 81 ? -7.717 -12.133 34.951 1.00 47.53 81 PRO A O 1
ATOM 618 N N . VAL A 1 82 ? -8.860 -11.098 33.328 1.00 43.53 82 VAL A N 1
ATOM 619 C CA . VAL A 1 82 ? -10.140 -11.140 34.018 1.00 43.53 82 VAL A CA 1
ATOM 620 C C . VAL A 1 82 ? -10.563 -12.605 33.990 1.00 43.53 82 VAL A C 1
ATOM 622 O O . VAL A 1 82 ? -10.881 -13.129 32.922 1.00 43.53 82 VAL A O 1
ATOM 625 N N . ASP A 1 83 ? -10.547 -13.277 35.144 1.00 34.12 83 ASP A N 1
ATOM 626 C CA . ASP A 1 83 ? -11.316 -14.507 35.314 1.00 34.12 83 ASP A CA 1
ATOM 627 C C . ASP A 1 83 ? -12.750 -14.161 34.918 1.00 34.12 83 ASP A C 1
ATOM 629 O O . ASP A 1 83 ? -13.432 -13.380 35.589 1.00 34.12 83 ASP A O 1
ATOM 633 N N . VAL A 1 84 ? -13.177 -14.683 33.770 1.00 36.22 84 VAL A N 1
ATOM 634 C CA . VAL A 1 84 ? -14.519 -14.510 33.221 1.00 36.22 84 VAL A CA 1
ATOM 635 C C . VAL A 1 84 ? -15.492 -15.198 34.177 1.00 36.22 84 VAL A C 1
ATOM 637 O O . VAL A 1 84 ? -15.892 -16.346 33.991 1.00 36.22 84 VAL A O 1
ATOM 640 N N . PHE A 1 85 ? -15.868 -14.506 35.249 1.00 33.22 85 PHE A N 1
ATOM 641 C CA . PHE A 1 85 ? -16.942 -14.927 36.127 1.00 33.22 85 PHE A CA 1
ATOM 642 C C . PHE A 1 85 ? -18.268 -14.723 35.394 1.00 33.22 85 PHE A C 1
ATOM 644 O O . PHE A 1 85 ? -18.873 -13.653 35.427 1.00 33.22 85 PHE A O 1
ATOM 651 N N . GLY A 1 86 ? -18.719 -15.806 34.758 1.00 31.52 86 GLY A N 1
ATOM 652 C CA . GLY A 1 86 ? -20.123 -16.054 34.454 1.00 31.52 86 GLY A CA 1
ATOM 653 C C . GLY A 1 86 ? -20.589 -15.644 33.061 1.00 31.52 86 GLY A C 1
ATOM 654 O O . GLY A 1 86 ? -21.480 -14.809 32.944 1.00 31.52 86 GLY A O 1
ATOM 655 N N . LEU A 1 87 ? -20.092 -16.313 32.016 1.00 32.38 87 LEU A N 1
ATOM 656 C CA . LEU A 1 87 ? -21.019 -16.776 30.980 1.00 32.38 87 LEU A CA 1
ATOM 657 C C . LEU A 1 87 ? -21.499 -18.167 31.388 1.00 32.38 87 LEU A C 1
ATOM 659 O O . LEU A 1 87 ? -20.699 -19.062 31.665 1.00 32.38 87 LEU A O 1
ATOM 663 N N . GLU A 1 88 ? -22.815 -18.313 31.480 1.00 27.00 88 GLU A N 1
ATOM 664 C CA . GLU A 1 88 ? -23.495 -19.567 31.765 1.00 27.00 88 GLU A CA 1
ATOM 665 C C . GLU A 1 88 ? -22.945 -20.690 30.876 1.00 27.00 88 GLU A C 1
ATOM 667 O O . GLU A 1 88 ? -22.841 -20.556 29.654 1.00 27.00 88 GLU A O 1
ATOM 672 N N . LYS A 1 89 ? -22.592 -21.818 31.502 1.00 24.03 89 LYS A N 1
ATOM 673 C CA . LYS A 1 89 ? -22.361 -23.073 30.784 1.00 24.03 89 LYS A CA 1
ATOM 674 C C . LYS A 1 89 ? -23.585 -23.340 29.899 1.00 24.03 89 LYS A C 1
ATOM 676 O O . LYS A 1 89 ? -24.694 -23.353 30.440 1.00 24.03 89 LYS A O 1
ATOM 681 N N . PRO A 1 90 ? -23.429 -23.615 28.593 1.00 26.53 90 PRO A N 1
ATOM 682 C CA . PRO A 1 90 ? -24.536 -24.130 27.809 1.00 26.53 90 PRO A CA 1
ATOM 683 C C . PRO A 1 90 ? -24.926 -25.476 28.416 1.00 26.53 90 PRO A C 1
ATOM 685 O O . PRO A 1 90 ? -24.092 -26.378 28.523 1.00 26.53 90 PRO A O 1
ATOM 688 N N . GLN A 1 91 ? -26.177 -25.601 28.853 1.00 27.78 91 GLN A N 1
ATOM 689 C CA . GLN A 1 91 ? -26.758 -26.903 29.144 1.00 27.78 91 GLN A CA 1
ATOM 690 C C . GLN A 1 91 ? -26.613 -27.781 27.897 1.00 27.78 91 GLN A C 1
ATOM 692 O O . GLN A 1 91 ? -26.948 -27.360 26.788 1.00 27.78 91 GLN A O 1
ATOM 697 N N . GLU A 1 92 ? -26.097 -28.994 28.089 1.00 28.23 92 GLU A N 1
ATOM 698 C CA . GLU A 1 92 ? -26.087 -30.047 27.082 1.00 28.23 92 GLU A CA 1
ATOM 699 C C . GLU A 1 92 ? -27.529 -30.341 26.648 1.00 28.23 92 GLU A C 1
ATOM 701 O O . GLU A 1 92 ? -28.279 -31.056 27.309 1.00 28.23 92 GLU A O 1
ATOM 706 N N . GLY A 1 93 ? -27.921 -29.742 25.526 1.00 25.69 93 GLY A N 1
ATOM 707 C CA . GLY A 1 93 ? -29.155 -30.006 24.806 1.00 25.69 93 GLY A CA 1
ATOM 708 C C . GLY A 1 93 ? -28.804 -30.394 23.379 1.00 25.69 93 GLY A C 1
ATOM 709 O O . GLY A 1 93 ? -28.331 -29.587 22.585 1.00 25.69 93 GLY A O 1
ATOM 710 N N . THR A 1 94 ? -28.992 -31.666 23.074 1.00 27.86 94 THR A N 1
ATOM 711 C CA . THR A 1 94 ? -28.694 -32.330 21.807 1.00 27.86 94 THR A CA 1
ATOM 712 C C . THR A 1 94 ? -29.435 -31.666 20.634 1.00 27.86 94 THR A C 1
ATOM 714 O O . THR A 1 94 ? -30.660 -31.669 20.611 1.00 27.86 94 THR A O 1
ATOM 717 N N . SER A 1 95 ? -28.725 -31.116 19.639 1.00 25.91 95 SER A N 1
ATOM 718 C CA . SER A 1 95 ? -29.080 -31.187 18.201 1.00 25.91 95 SER A CA 1
ATOM 719 C C . SER A 1 95 ? -28.097 -30.394 17.322 1.00 25.91 95 SER A C 1
ATOM 721 O O . SER A 1 95 ? -27.723 -29.261 17.611 1.00 25.91 95 SER A O 1
ATOM 723 N N . ASN A 1 96 ? -27.657 -31.038 16.240 1.00 28.28 96 ASN A N 1
ATOM 724 C CA . ASN A 1 96 ? -26.640 -30.576 15.296 1.00 28.28 96 ASN A CA 1
ATOM 725 C C . ASN A 1 96 ? -27.034 -29.289 14.552 1.00 28.28 96 ASN A C 1
ATOM 727 O O . ASN A 1 96 ? -28.061 -29.243 13.878 1.00 28.28 96 ASN A O 1
ATOM 731 N N . GLY A 1 97 ? -26.142 -28.296 14.569 1.00 25.39 97 GLY A N 1
ATOM 732 C CA . GLY A 1 97 ? -26.202 -27.122 13.700 1.00 25.39 97 GLY A CA 1
ATOM 733 C C . GLY A 1 97 ? -24.920 -26.299 13.804 1.00 25.39 97 GLY A C 1
ATOM 734 O O . GLY A 1 97 ? -24.710 -25.588 14.781 1.00 25.39 97 GLY A O 1
ATOM 735 N N . THR A 1 98 ? -24.054 -26.410 12.801 1.00 29.28 98 THR A N 1
ATOM 736 C CA . THR A 1 98 ? -22.760 -25.725 12.674 1.00 29.28 98 THR A CA 1
ATOM 737 C C . THR A 1 98 ? -22.941 -24.200 12.673 1.00 29.28 98 THR A C 1
ATOM 739 O O . THR A 1 98 ? -23.176 -23.596 11.628 1.00 29.28 98 THR A O 1
ATOM 742 N N . LYS A 1 99 ? -22.849 -23.550 13.838 1.00 25.67 99 LYS A N 1
ATOM 743 C CA . LYS A 1 99 ? -22.842 -22.083 13.948 1.00 25.67 99 LYS A CA 1
ATOM 744 C C . LYS A 1 99 ? -21.397 -21.589 14.007 1.00 25.67 99 LYS A C 1
ATOM 746 O O . LYS A 1 99 ? -20.694 -21.827 14.982 1.00 25.67 99 LYS A O 1
ATOM 751 N N . ARG A 1 100 ? -20.955 -20.932 12.930 1.00 29.12 100 ARG A N 1
ATOM 752 C CA . ARG A 1 100 ? -19.688 -20.184 12.874 1.00 29.12 100 ARG A CA 1
ATOM 753 C C . ARG A 1 100 ? -19.717 -19.057 13.923 1.00 29.12 100 ARG A C 1
ATOM 755 O O . ARG A 1 100 ? -20.763 -18.414 14.036 1.00 29.12 100 ARG A O 1
ATOM 762 N N . PRO A 1 101 ? -18.623 -18.786 14.657 1.00 31.31 101 PRO A N 1
ATOM 763 C CA . PRO A 1 101 ? -18.558 -17.624 15.534 1.00 31.31 101 PRO A CA 1
ATOM 764 C C . PRO A 1 101 ? -18.594 -16.355 14.673 1.00 31.31 101 PRO A C 1
ATOM 766 O O . PRO A 1 101 ? -17.818 -16.199 13.731 1.00 31.31 101 PRO A O 1
ATOM 769 N N . VAL A 1 102 ? -19.562 -15.488 14.954 1.00 35.16 102 VAL A N 1
ATOM 770 C CA . VAL A 1 102 ? -19.739 -14.179 14.316 1.00 35.16 102 VAL A CA 1
ATOM 771 C C . VAL A 1 102 ? -19.042 -13.147 15.203 1.00 35.16 102 VAL A C 1
ATOM 773 O O . VAL A 1 102 ? -19.109 -13.273 16.423 1.00 35.16 102 VAL A O 1
ATOM 776 N N . LEU A 1 103 ? -18.383 -12.143 14.609 1.00 41.78 103 LEU A N 1
ATOM 777 C CA . LEU A 1 103 ? -17.844 -10.983 15.335 1.00 41.78 103 LEU A CA 1
ATOM 778 C C . LEU A 1 103 ? -18.918 -10.440 16.294 1.00 41.78 103 LEU A C 1
ATOM 780 O O . LEU A 1 103 ? -20.001 -10.049 15.851 1.00 41.78 103 LEU A O 1
ATOM 784 N N . HIS A 1 104 ? -18.652 -10.462 17.599 1.00 42.19 104 HIS A N 1
ATOM 785 C CA . HIS A 1 104 ? -19.581 -9.950 18.601 1.00 42.19 104 HIS A CA 1
ATOM 786 C C . HIS A 1 104 ? -19.576 -8.415 18.557 1.00 42.19 104 HIS A C 1
ATOM 788 O O . HIS A 1 10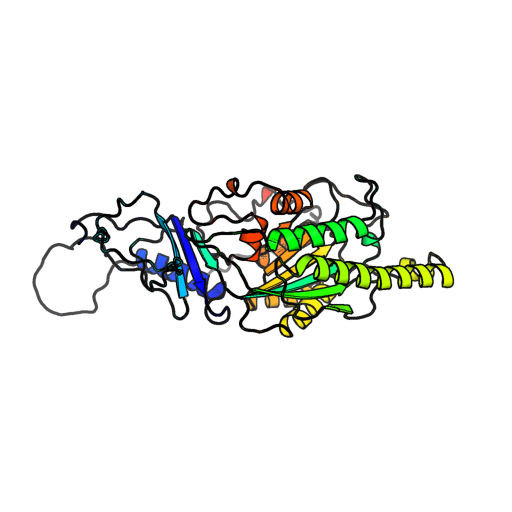4 ? -18.735 -7.777 19.176 1.00 42.19 104 HIS A O 1
ATOM 794 N N . LEU A 1 105 ? -20.527 -7.823 17.824 1.00 50.53 105 LEU A N 1
ATOM 795 C CA . LEU A 1 105 ? -20.779 -6.378 17.819 1.00 50.53 105 LEU A CA 1
ATOM 796 C C . LEU A 1 105 ? -21.393 -5.944 19.161 1.00 50.53 105 LEU A C 1
ATOM 798 O O . LEU A 1 105 ? -22.608 -5.786 19.279 1.00 50.53 105 LEU A O 1
ATOM 802 N N . THR A 1 106 ? -20.571 -5.758 20.189 1.00 59.34 106 THR A N 1
ATOM 803 C CA . THR A 1 106 ? -20.971 -4.969 21.358 1.00 59.34 106 THR A CA 1
ATOM 804 C C . THR A 1 106 ? -20.688 -3.491 21.089 1.00 59.34 106 THR A C 1
ATOM 806 O O . THR A 1 106 ? -19.708 -3.143 20.433 1.00 59.34 106 THR A O 1
ATOM 809 N N . THR A 1 107 ? -21.573 -2.612 21.561 1.00 61.09 107 THR A N 1
ATOM 810 C CA . THR A 1 107 ? -21.449 -1.144 21.447 1.00 61.09 107 THR A CA 1
ATOM 811 C C . THR A 1 107 ? -20.887 -0.499 22.715 1.00 61.09 107 THR A C 1
ATOM 813 O O . THR A 1 107 ? -20.654 0.708 22.753 1.00 61.09 107 THR A O 1
ATOM 816 N N . THR A 1 108 ? -20.660 -1.303 23.754 1.00 65.81 108 THR A N 1
ATOM 817 C CA . THR A 1 108 ? -20.112 -0.881 25.040 1.00 65.81 108 THR A CA 1
ATOM 818 C C . THR A 1 108 ? -18.988 -1.817 25.468 1.00 65.81 108 THR A C 1
ATOM 820 O O . THR A 1 108 ? -19.049 -3.030 25.244 1.00 65.81 108 THR A O 1
ATOM 823 N N . ILE A 1 109 ? -17.947 -1.247 26.075 1.00 78.88 109 ILE A N 1
ATOM 824 C CA . ILE A 1 109 ? -16.819 -1.990 26.652 1.00 78.88 109 ILE A CA 1
ATOM 825 C C . ILE A 1 109 ? -16.758 -1.673 28.143 1.00 78.88 109 ILE A C 1
ATOM 827 O O . ILE A 1 109 ? -16.922 -0.526 28.554 1.00 78.88 109 ILE A O 1
ATOM 831 N N . GLN A 1 110 ? -16.524 -2.697 28.957 1.00 77.19 110 GLN A N 1
ATOM 832 C CA . GLN A 1 110 ? -16.259 -2.540 30.382 1.00 77.19 110 GLN A CA 1
ATOM 833 C C . GLN A 1 110 ? -14.750 -2.433 30.581 1.00 77.19 110 GLN A C 1
ATOM 835 O O . GLN A 1 110 ? -14.032 -3.369 30.254 1.00 77.19 110 GLN A O 1
ATOM 840 N N . GLY A 1 111 ? -14.262 -1.312 31.100 1.00 79.69 111 GLY A N 1
ATOM 841 C CA . GLY A 1 111 ? -12.837 -1.117 31.349 1.00 79.69 111 GLY A CA 1
ATOM 842 C C . GLY A 1 111 ? -12.432 0.347 31.301 1.00 79.69 111 GLY A C 1
ATOM 843 O O . GLY A 1 111 ? -13.253 1.223 31.034 1.00 79.69 111 GLY A O 1
ATOM 844 N N . GLN A 1 112 ? -11.155 0.602 31.561 1.00 83.12 112 GLN A N 1
ATOM 845 C CA . GLN A 1 112 ? -10.566 1.935 31.517 1.00 83.12 112 GLN A CA 1
ATOM 846 C C . GLN A 1 112 ? -9.474 1.987 30.446 1.00 83.12 112 GLN A C 1
ATOM 848 O O . GLN A 1 112 ? -8.573 1.145 30.441 1.00 83.12 112 GLN A O 1
ATOM 853 N N . LEU A 1 113 ? -9.552 2.984 29.557 1.00 85.69 113 LEU A N 1
ATOM 854 C CA . LEU A 1 113 ? -8.457 3.307 28.641 1.00 85.69 113 LEU A CA 1
ATOM 855 C C . LEU A 1 113 ? -7.391 4.109 29.392 1.00 85.69 113 LEU A C 1
ATOM 857 O O . LEU A 1 113 ? -7.705 5.028 30.152 1.00 85.69 113 LEU A O 1
ATOM 861 N N . THR A 1 114 ? -6.135 3.758 29.167 1.00 84.31 114 THR A N 1
ATOM 862 C CA . THR A 1 114 ? -4.951 4.444 29.675 1.00 84.31 114 THR A CA 1
ATOM 863 C C . THR A 1 114 ? -4.185 5.064 28.502 1.00 84.31 114 THR A C 1
ATOM 865 O O . THR A 1 114 ? -4.428 4.711 27.348 1.00 84.31 114 THR A O 1
ATOM 868 N N . PRO A 1 115 ? -3.244 5.990 28.750 1.00 82.88 115 PRO A N 1
ATOM 869 C CA . PRO A 1 115 ? -2.414 6.551 27.681 1.00 82.88 115 PRO A CA 1
ATOM 870 C C . PRO A 1 115 ? -1.543 5.507 26.952 1.00 82.88 115 PRO A C 1
ATOM 872 O O . PRO A 1 115 ? -1.089 5.764 25.837 1.00 82.88 115 PRO A O 1
ATOM 875 N N . ASP A 1 116 ? -1.336 4.341 27.572 1.00 84.38 116 ASP A N 1
ATOM 876 C CA . ASP A 1 116 ? -0.623 3.195 27.001 1.00 84.38 116 ASP A CA 1
ATOM 877 C C . ASP A 1 116 ? -1.544 2.274 26.177 1.00 84.38 116 ASP A C 1
ATOM 879 O O . ASP A 1 116 ? -1.059 1.401 25.455 1.00 84.38 116 ASP A O 1
ATOM 883 N N . THR A 1 117 ? -2.871 2.468 26.238 1.00 87.38 117 THR A N 1
ATOM 884 C CA . THR A 1 117 ? -3.824 1.657 25.477 1.00 87.38 117 THR A CA 1
ATOM 885 C C . THR A 1 117 ? -3.655 1.872 23.976 1.00 87.38 117 THR A C 1
ATOM 887 O O . THR A 1 117 ? -3.766 2.982 23.448 1.00 87.38 117 THR A O 1
ATOM 890 N N . ARG A 1 118 ? -3.470 0.774 23.246 1.00 89.06 118 ARG A N 1
ATOM 891 C CA . ARG A 1 118 ? -3.364 0.785 21.786 1.00 89.06 118 ARG A CA 1
ATOM 892 C C . ARG A 1 118 ? -4.740 0.603 21.169 1.00 89.06 118 ARG A C 1
ATOM 894 O O . ARG A 1 118 ? -5.353 -0.452 21.297 1.00 89.06 118 ARG A O 1
ATOM 901 N N . VAL A 1 119 ? -5.216 1.625 20.466 1.00 91.00 119 VAL A N 1
ATOM 902 C CA . VAL A 1 119 ? -6.509 1.589 19.773 1.00 91.00 119 VAL A CA 1
ATOM 903 C C . VAL A 1 119 ? -6.290 1.538 18.265 1.00 91.00 119 VAL A C 1
ATOM 905 O O . VAL A 1 119 ? -5.581 2.382 17.710 1.00 91.00 119 VAL A O 1
ATOM 908 N N . ALA A 1 120 ? -6.926 0.578 17.594 1.00 92.19 120 ALA A N 1
ATOM 909 C CA . ALA A 1 120 ? -6.927 0.482 16.139 1.00 92.19 120 ALA A CA 1
ATOM 910 C C . ALA A 1 120 ? -8.292 0.057 15.580 1.00 92.19 120 ALA A C 1
ATOM 912 O O . ALA A 1 120 ? -9.130 -0.475 16.303 1.00 92.19 120 ALA A O 1
ATOM 913 N N . ALA A 1 121 ? -8.508 0.277 14.285 1.00 92.81 121 ALA A N 1
ATOM 914 C CA . ALA A 1 121 ? -9.714 -0.111 13.566 1.00 92.81 121 ALA A CA 1
ATOM 915 C C . ALA A 1 121 ? -9.414 -1.018 12.361 1.00 92.81 121 ALA A C 1
ATOM 917 O O . ALA A 1 121 ? -8.426 -0.811 11.656 1.00 92.81 121 ALA A O 1
ATOM 918 N N . VAL A 1 122 ? -10.297 -1.991 12.117 1.00 93.44 122 VAL A N 1
ATOM 919 C CA . VAL A 1 122 ? -10.348 -2.849 10.921 1.00 93.44 122 VAL A CA 1
ATOM 920 C C . VAL A 1 122 ? -11.627 -2.608 10.123 1.00 93.44 122 VAL A C 1
ATOM 922 O O . VAL A 1 122 ? -12.679 -2.297 10.686 1.00 93.44 122 VAL A O 1
ATOM 925 N N . PHE A 1 123 ? -11.561 -2.850 8.817 1.00 94.12 123 PHE A N 1
ATOM 926 C CA . PHE A 1 123 ? -12.682 -2.725 7.887 1.00 94.12 123 PHE A CA 1
ATOM 927 C C . PHE A 1 123 ? -12.911 -4.040 7.148 1.00 94.12 123 PHE A C 1
ATOM 929 O O . PHE A 1 123 ? -12.052 -4.915 7.117 1.00 94.12 123 PHE A O 1
ATOM 936 N N . LYS A 1 124 ? -14.087 -4.207 6.541 1.00 92.44 124 LYS A N 1
ATOM 937 C CA . LYS A 1 124 ? -14.365 -5.385 5.699 1.00 92.44 124 LYS A CA 1
ATOM 938 C C . LYS A 1 124 ? -13.923 -5.202 4.251 1.00 92.44 124 LYS A C 1
ATOM 940 O O . LYS A 1 124 ? -13.733 -6.200 3.563 1.00 92.44 124 LYS A O 1
ATOM 945 N N . ARG A 1 125 ? -13.793 -3.954 3.791 1.00 95.25 125 ARG A N 1
ATOM 946 C CA . ARG A 1 125 ? -13.527 -3.609 2.392 1.00 95.25 125 ARG A CA 1
ATOM 947 C C . ARG A 1 125 ? -12.408 -2.579 2.305 1.00 95.25 125 ARG A C 1
ATOM 949 O O . ARG A 1 125 ? -12.455 -1.551 2.982 1.00 95.25 125 ARG A O 1
ATOM 956 N N . TYR A 1 126 ? -11.430 -2.854 1.454 1.00 96.88 126 TYR A N 1
ATOM 957 C CA . TYR A 1 126 ? -10.272 -2.007 1.199 1.00 96.88 126 TYR A CA 1
ATOM 958 C C . TYR A 1 126 ? -10.165 -1.737 -0.293 1.00 96.88 126 TYR A C 1
ATOM 960 O O . TYR A 1 126 ? -10.511 -2.576 -1.127 1.00 96.88 126 TYR A O 1
ATOM 968 N N . ARG A 1 127 ? -9.659 -0.558 -0.631 1.00 97.06 127 ARG A N 1
ATOM 969 C CA . ARG A 1 127 ? -9.309 -0.195 -1.999 1.00 97.06 127 ARG A CA 1
ATOM 970 C C . ARG A 1 127 ? -7.832 0.155 -2.048 1.00 97.06 127 ARG A C 1
ATOM 972 O O . ARG A 1 127 ? -7.357 0.965 -1.260 1.00 97.06 127 ARG A O 1
ATOM 979 N N . CYS A 1 128 ? -7.122 -0.486 -2.956 1.00 97.75 128 CYS A N 1
ATOM 980 C CA . CYS A 1 128 ? -5.682 -0.428 -3.091 1.00 97.75 128 CYS A CA 1
ATOM 981 C C . CYS A 1 128 ? -5.327 0.046 -4.494 1.00 97.75 128 CYS A C 1
ATOM 983 O O . CYS A 1 128 ? -5.786 -0.532 -5.480 1.00 97.75 128 CYS A O 1
ATOM 985 N N . VAL A 1 129 ? -4.469 1.054 -4.595 1.00 98.12 129 VAL A N 1
ATOM 986 C CA . VAL A 1 129 ? -3.799 1.381 -5.856 1.00 98.12 129 VAL A CA 1
ATOM 987 C C . VAL A 1 129 ? -2.343 0.956 -5.757 1.00 98.12 129 VAL A C 1
ATOM 989 O O . VAL A 1 129 ? -1.616 1.444 -4.899 1.00 98.12 129 VAL A O 1
ATOM 992 N N . LEU A 1 130 ? -1.932 0.036 -6.623 1.00 97.81 130 LEU A N 1
ATOM 993 C CA . LEU A 1 130 ? -0.551 -0.406 -6.758 1.00 97.81 130 LEU A CA 1
ATOM 994 C C . LEU A 1 130 ? 0.104 0.379 -7.898 1.00 97.81 130 LEU A C 1
ATOM 996 O O . LEU A 1 130 ? -0.294 0.235 -9.053 1.00 97.81 130 LEU A O 1
ATOM 1000 N N . CYS A 1 131 ? 1.082 1.215 -7.577 1.00 96.19 131 CYS A N 1
ATOM 1001 C CA . CYS A 1 131 ? 1.839 2.018 -8.530 1.00 96.19 131 CYS A CA 1
ATOM 1002 C C . CYS A 1 131 ? 3.190 1.356 -8.784 1.00 96.19 131 CYS A C 1
ATOM 1004 O O . CYS A 1 131 ? 4.035 1.318 -7.895 1.00 96.19 131 CYS A O 1
ATOM 1006 N N . LEU A 1 132 ? 3.380 0.835 -9.990 1.00 95.31 132 LEU A N 1
ATOM 1007 C CA . LEU A 1 132 ? 4.618 0.204 -10.422 1.00 95.31 132 LEU A CA 1
ATOM 1008 C C . LEU A 1 132 ? 5.512 1.249 -11.081 1.00 95.31 132 LEU A C 1
ATOM 1010 O O . LEU A 1 132 ? 5.092 1.884 -12.053 1.00 95.31 132 LEU A O 1
ATOM 1014 N N . ASP A 1 133 ? 6.717 1.420 -10.550 1.00 92.25 133 ASP A N 1
ATOM 1015 C CA . ASP A 1 133 ? 7.707 2.323 -11.117 1.00 92.25 133 ASP A CA 1
ATOM 1016 C C . ASP A 1 133 ? 8.246 1.784 -12.454 1.00 92.25 133 ASP A C 1
ATOM 1018 O O . ASP A 1 133 ? 8.593 0.612 -12.601 1.00 92.25 133 ASP A O 1
ATOM 1022 N N . ALA A 1 134 ? 8.272 2.666 -13.443 1.00 89.75 134 ALA A N 1
ATOM 1023 C CA . ALA A 1 134 ? 8.758 2.456 -14.799 1.00 89.75 134 ALA A CA 1
ATOM 1024 C C . ALA A 1 134 ? 9.805 3.514 -15.179 1.00 89.75 134 ALA A C 1
ATOM 1026 O O . ALA A 1 134 ? 9.869 3.986 -16.317 1.00 89.75 134 ALA A O 1
ATOM 1027 N N . SER A 1 135 ? 10.579 3.978 -14.207 1.00 88.38 135 SER A N 1
ATOM 1028 C CA . SER A 1 135 ? 11.723 4.849 -14.430 1.00 88.38 135 SER A CA 1
ATOM 1029 C C . SER A 1 135 ? 12.926 4.081 -15.004 1.00 88.38 135 SER A C 1
ATOM 1031 O O . SER A 1 135 ? 13.001 2.852 -14.913 1.00 88.38 135 SER A O 1
ATOM 1033 N N . PRO A 1 136 ? 13.909 4.784 -15.598 1.00 86.25 136 PRO A N 1
ATOM 1034 C CA . PRO A 1 136 ? 15.137 4.157 -16.085 1.00 86.25 136 PRO A CA 1
ATOM 1035 C C . PRO A 1 136 ? 15.931 3.380 -15.024 1.00 86.25 136 PRO A C 1
ATOM 1037 O O . PRO A 1 136 ? 16.650 2.449 -15.385 1.00 86.25 136 PRO A O 1
ATOM 1040 N N . SER A 1 137 ? 15.823 3.738 -13.740 1.00 87.56 137 SER A N 1
ATOM 1041 C CA . SER A 1 137 ? 16.565 3.071 -12.666 1.00 87.56 137 SER A CA 1
ATOM 1042 C C . SER A 1 137 ? 16.059 1.646 -12.417 1.00 87.56 137 SER A C 1
ATOM 1044 O O . SER A 1 137 ? 16.872 0.741 -12.235 1.00 87.56 137 SER A O 1
ATOM 1046 N N . ILE A 1 138 ? 14.758 1.396 -12.604 1.00 89.25 138 ILE A N 1
ATOM 1047 C CA . ILE A 1 138 ? 14.146 0.056 -12.563 1.00 89.25 138 ILE A CA 1
ATOM 1048 C C . ILE A 1 138 ? 14.662 -0.872 -13.680 1.00 89.25 138 ILE A C 1
ATOM 1050 O O . ILE A 1 138 ? 14.667 -2.094 -13.532 1.00 89.25 138 ILE A O 1
ATOM 1054 N N . LEU A 1 139 ? 15.156 -0.319 -14.791 1.00 87.00 139 LEU A N 1
ATOM 1055 C CA . LEU A 1 139 ? 15.791 -1.095 -15.866 1.00 87.00 139 LEU A CA 1
ATOM 1056 C C . LEU A 1 139 ? 17.288 -1.345 -15.629 1.00 87.00 139 LEU A C 1
ATOM 1058 O O . LEU A 1 139 ? 17.959 -1.936 -16.477 1.00 87.00 139 LEU A O 1
ATOM 1062 N N . SER A 1 140 ? 17.834 -0.886 -14.503 1.00 86.44 140 SER A N 1
ATOM 1063 C CA . SER A 1 140 ? 19.227 -1.129 -14.145 1.00 86.44 140 SER A CA 1
ATOM 1064 C C . SER A 1 140 ? 19.403 -2.440 -13.374 1.00 86.44 140 SER A C 1
ATOM 1066 O O . SER A 1 140 ? 18.453 -3.048 -12.873 1.00 86.44 140 SER A O 1
ATOM 1068 N N . ILE A 1 141 ? 20.646 -2.915 -13.338 1.00 86.81 141 ILE A N 1
ATOM 1069 C CA . ILE A 1 141 ? 21.017 -4.136 -12.627 1.00 86.81 141 ILE A CA 1
ATOM 1070 C C . ILE A 1 141 ? 21.347 -3.763 -11.185 1.00 86.81 141 ILE A C 1
ATOM 1072 O O . ILE A 1 141 ? 22.152 -2.861 -10.939 1.00 86.81 141 ILE A O 1
ATOM 1076 N N . ASP A 1 142 ? 20.754 -4.494 -10.252 1.00 84.31 142 ASP A N 1
ATOM 1077 C CA . ASP A 1 142 ? 21.111 -4.467 -8.847 1.00 84.31 142 ASP A CA 1
ATOM 1078 C C . ASP A 1 142 ? 22.534 -5.024 -8.665 1.00 84.31 142 ASP A C 1
ATOM 1080 O O . ASP A 1 142 ? 22.773 -6.202 -8.949 1.00 84.31 142 ASP A O 1
ATOM 1084 N N . PRO A 1 143 ? 23.507 -4.216 -8.215 1.00 79.19 143 PRO A N 1
ATOM 1085 C CA . PRO A 1 143 ? 24.896 -4.640 -8.129 1.00 79.19 143 PRO A CA 1
ATOM 1086 C C . PRO A 1 143 ? 25.128 -5.699 -7.047 1.00 79.19 143 PRO A C 1
ATOM 1088 O O . PRO A 1 143 ? 26.093 -6.455 -7.160 1.00 79.19 143 PRO A O 1
ATOM 1091 N N . SER A 1 144 ? 24.271 -5.777 -6.022 1.00 77.62 144 SER A N 1
ATOM 1092 C CA . SER A 1 144 ? 24.426 -6.753 -4.940 1.00 77.62 144 SER A CA 1
ATOM 1093 C C . SER A 1 144 ? 23.903 -8.137 -5.338 1.00 77.62 144 SER A C 1
ATOM 1095 O O . SER A 1 144 ? 24.592 -9.136 -5.123 1.00 77.62 144 SER A O 1
ATOM 1097 N N . SER A 1 145 ? 22.728 -8.217 -5.971 1.00 81.56 145 SER A N 1
ATOM 1098 C CA . SER A 1 145 ? 22.148 -9.494 -6.418 1.00 81.56 145 SER A CA 1
ATOM 1099 C C . SER A 1 145 ? 22.534 -9.905 -7.843 1.00 81.56 145 SER A C 1
ATOM 1101 O O . SER A 1 145 ? 22.397 -11.077 -8.202 1.00 81.56 145 SER A O 1
ATOM 1103 N N . GLY A 1 146 ? 22.992 -8.966 -8.674 1.00 85.25 146 GLY A N 1
ATOM 1104 C CA . GLY A 1 146 ? 23.224 -9.170 -10.106 1.00 85.25 146 GLY A CA 1
ATOM 1105 C C . GLY A 1 146 ? 21.940 -9.338 -10.928 1.00 85.25 146 GLY A C 1
ATOM 1106 O O . GLY A 1 146 ? 22.014 -9.760 -12.083 1.00 85.25 146 GLY A O 1
ATOM 1107 N N . ARG A 1 147 ? 20.767 -9.050 -10.348 1.00 88.00 147 ARG A N 1
ATOM 1108 C CA . ARG A 1 147 ? 19.453 -9.176 -10.997 1.00 88.00 147 ARG A CA 1
ATOM 1109 C C . ARG A 1 147 ? 18.950 -7.826 -11.492 1.00 88.00 147 ARG A C 1
ATOM 1111 O O . ARG A 1 147 ? 19.357 -6.782 -11.000 1.00 88.00 147 ARG A O 1
ATOM 1118 N N . LEU A 1 148 ? 18.043 -7.841 -12.461 1.00 89.19 148 LEU A N 1
ATOM 1119 C CA . LEU A 1 148 ? 17.371 -6.631 -12.928 1.00 89.19 148 LEU A CA 1
ATOM 1120 C C . LEU A 1 148 ? 16.405 -6.117 -11.845 1.00 89.19 148 LEU A C 1
ATOM 1122 O O . LEU A 1 148 ? 15.645 -6.915 -11.289 1.00 89.19 148 LEU A O 1
ATOM 1126 N N . PHE A 1 149 ? 16.379 -4.809 -11.562 1.00 90.62 149 PHE A N 1
ATOM 1127 C CA . PHE A 1 149 ? 15.412 -4.256 -10.600 1.00 90.62 149 PHE A CA 1
ATOM 1128 C C . PHE A 1 149 ? 13.963 -4.506 -11.025 1.00 90.62 149 PHE A C 1
ATOM 1130 O O . PHE A 1 149 ? 13.118 -4.769 -10.174 1.00 90.62 149 PHE A O 1
ATOM 1137 N N . LEU A 1 150 ? 13.680 -4.534 -12.326 1.00 90.88 150 LEU A N 1
ATOM 1138 C CA . LEU A 1 150 ? 12.377 -4.924 -12.857 1.00 90.88 150 LEU A CA 1
ATOM 1139 C C . LEU A 1 150 ? 11.970 -6.361 -12.471 1.00 90.88 150 LEU A C 1
ATOM 1141 O O . LEU A 1 150 ? 10.808 -6.605 -12.150 1.00 90.88 150 LEU A O 1
ATOM 1145 N N . ASP A 1 151 ? 12.904 -7.316 -12.437 1.00 91.50 151 ASP A N 1
ATOM 1146 C CA . ASP A 1 151 ? 12.595 -8.682 -11.984 1.00 91.50 151 ASP A CA 1
ATOM 1147 C C . ASP A 1 151 ? 12.249 -8.702 -10.491 1.00 91.50 151 ASP A C 1
ATOM 1149 O O . ASP A 1 151 ? 11.314 -9.386 -10.066 1.00 91.50 151 ASP A O 1
ATOM 1153 N N . LEU A 1 152 ? 12.994 -7.929 -9.697 1.00 92.25 152 LEU A N 1
ATOM 1154 C CA . LEU A 1 152 ? 12.750 -7.758 -8.265 1.00 92.25 152 LEU A CA 1
ATOM 1155 C C . LEU A 1 152 ? 11.428 -7.022 -7.994 1.00 92.25 152 LEU A C 1
ATOM 1157 O O . LEU A 1 152 ? 10.752 -7.332 -7.013 1.00 92.25 152 LEU A O 1
ATOM 1161 N N . LEU A 1 153 ? 11.027 -6.092 -8.865 1.00 94.12 153 LEU A N 1
ATOM 1162 C CA . LEU A 1 153 ? 9.720 -5.433 -8.841 1.00 94.12 153 LEU A CA 1
ATOM 1163 C C . LEU A 1 153 ? 8.596 -6.465 -8.963 1.00 94.12 153 LEU A C 1
ATOM 1165 O O . LEU A 1 153 ? 7.708 -6.500 -8.110 1.00 94.12 153 LEU A O 1
ATOM 1169 N N . TYR A 1 154 ? 8.640 -7.331 -9.981 1.00 93.25 154 TYR A N 1
ATOM 1170 C CA . TYR A 1 154 ? 7.615 -8.362 -10.177 1.00 93.25 154 TYR A CA 1
ATOM 1171 C C . TYR A 1 154 ? 7.524 -9.320 -8.993 1.00 93.25 154 TYR A C 1
ATOM 1173 O O . TYR A 1 154 ? 6.426 -9.618 -8.522 1.00 93.25 154 TYR A O 1
ATOM 1181 N N . GLU A 1 155 ? 8.674 -9.777 -8.502 1.00 93.94 155 GLU A N 1
ATOM 1182 C CA . GLU A 1 155 ? 8.743 -10.664 -7.344 1.00 93.94 155 GLU A CA 1
ATOM 1183 C C . GLU A 1 155 ? 8.176 -9.985 -6.091 1.00 93.94 155 GLU A C 1
ATOM 1185 O O . GLU A 1 155 ? 7.372 -10.576 -5.375 1.00 93.94 155 GLU A O 1
ATOM 1190 N N . SER A 1 156 ? 8.505 -8.711 -5.862 1.00 95.25 156 SER A N 1
ATOM 1191 C CA . SER A 1 156 ? 7.993 -7.950 -4.716 1.00 95.25 156 SER A CA 1
ATOM 1192 C C . SER A 1 156 ? 6.476 -7.774 -4.777 1.00 95.25 156 SER A C 1
ATOM 1194 O O . SER A 1 156 ? 5.804 -7.910 -3.757 1.00 95.25 156 SER A O 1
ATOM 1196 N N . VAL A 1 157 ? 5.915 -7.525 -5.966 1.00 97.12 157 VAL A N 1
ATOM 1197 C CA . VAL A 1 157 ? 4.459 -7.446 -6.180 1.00 97.12 157 VAL A CA 1
ATOM 1198 C C . VAL A 1 157 ? 3.786 -8.793 -5.923 1.00 97.12 157 VAL A C 1
ATOM 1200 O O . VAL A 1 157 ? 2.743 -8.843 -5.269 1.00 97.12 157 VAL A O 1
ATOM 1203 N N . GLU A 1 158 ? 4.372 -9.887 -6.407 1.00 97.12 158 GLU A N 1
ATOM 1204 C CA . GLU A 1 158 ? 3.863 -11.239 -6.171 1.00 97.12 158 GLU A CA 1
ATOM 1205 C C . GLU A 1 158 ? 3.831 -11.569 -4.676 1.00 97.12 158 GLU A C 1
ATOM 1207 O O . GLU A 1 158 ? 2.775 -11.928 -4.143 1.00 97.12 158 GLU A O 1
ATOM 1212 N N . LEU A 1 159 ? 4.955 -11.379 -3.982 1.00 96.75 159 LEU A N 1
ATOM 1213 C CA . LEU A 1 159 ? 5.053 -11.614 -2.544 1.00 96.75 159 LEU A CA 1
ATOM 1214 C C . LEU A 1 159 ? 4.100 -10.703 -1.759 1.00 96.75 159 LEU A C 1
ATOM 1216 O O . LEU A 1 159 ? 3.441 -11.165 -0.826 1.00 96.75 159 LEU A O 1
ATOM 1220 N N . PHE A 1 160 ? 3.966 -9.435 -2.159 1.00 97.50 160 PHE A N 1
ATOM 1221 C CA . PHE A 1 160 ? 3.036 -8.489 -1.548 1.00 97.50 160 PHE A CA 1
ATOM 1222 C C . PHE A 1 160 ? 1.587 -8.979 -1.644 1.00 97.50 160 PHE A C 1
ATOM 1224 O O . PHE A 1 160 ? 0.920 -9.121 -0.617 1.00 97.50 160 PHE A O 1
ATOM 1231 N N . ILE A 1 161 ? 1.103 -9.318 -2.843 1.00 97.81 161 ILE A N 1
ATOM 1232 C CA . ILE A 1 161 ? -0.274 -9.796 -3.037 1.00 97.81 161 ILE A CA 1
ATOM 1233 C C . ILE A 1 161 ? -0.529 -11.090 -2.259 1.00 97.81 161 ILE A C 1
ATOM 1235 O O . ILE A 1 161 ? -1.544 -11.196 -1.569 1.00 97.81 161 ILE A O 1
ATOM 1239 N N . TRP A 1 162 ? 0.389 -12.058 -2.299 1.00 97.31 162 TRP A N 1
ATOM 1240 C CA . TRP A 1 162 ? 0.227 -13.293 -1.529 1.00 97.31 162 TRP A CA 1
ATOM 1241 C C . TRP A 1 162 ? 0.241 -13.051 -0.020 1.00 97.31 162 TRP A C 1
ATOM 1243 O O . TRP A 1 162 ? -0.561 -13.653 0.696 1.00 97.31 162 TRP A O 1
ATOM 1253 N N . SER A 1 163 ? 1.081 -12.135 0.468 1.00 95.25 163 SER A N 1
ATOM 1254 C CA . SER A 1 163 ? 1.129 -11.768 1.885 1.00 95.25 163 SER A CA 1
ATOM 1255 C C . SER A 1 163 ? -0.170 -11.106 2.365 1.00 95.25 163 SER A C 1
ATOM 1257 O O . SER A 1 163 ? -0.666 -11.454 3.439 1.00 95.25 163 SER A O 1
ATOM 1259 N N . LEU A 1 164 ? -0.795 -10.243 1.551 1.00 96.00 164 LEU A N 1
ATOM 1260 C CA . LEU A 1 164 ? -2.106 -9.656 1.853 1.00 96.00 164 LEU A CA 1
ATOM 1261 C C . LEU A 1 164 ? -3.205 -10.719 1.969 1.00 96.00 164 LEU A C 1
ATOM 1263 O O . LEU A 1 164 ? -4.119 -10.570 2.775 1.00 96.00 164 LEU A O 1
ATOM 1267 N N . LEU A 1 165 ? -3.116 -11.795 1.186 1.00 95.75 165 LEU A N 1
ATOM 1268 C CA . LEU A 1 165 ? -4.127 -12.855 1.120 1.00 95.75 165 LEU A CA 1
ATOM 1269 C C . LEU A 1 165 ? -3.910 -13.991 2.125 1.00 95.75 165 LEU A C 1
ATOM 1271 O O . LEU A 1 165 ? -4.723 -14.920 2.178 1.00 95.75 165 LEU A O 1
ATOM 1275 N N . ARG A 1 166 ? -2.827 -13.960 2.913 1.00 93.25 166 ARG A N 1
ATOM 1276 C CA . ARG A 1 166 ? -2.582 -15.001 3.915 1.00 93.25 166 ARG A CA 1
ATOM 1277 C C . ARG A 1 166 ? -3.709 -15.054 4.950 1.00 93.25 166 ARG A C 1
ATOM 1279 O O . ARG A 1 166 ? -4.213 -14.004 5.349 1.00 93.25 166 ARG A O 1
ATOM 1286 N N . PRO A 1 167 ? -4.064 -16.253 5.449 1.00 92.38 167 PRO A N 1
ATOM 1287 C CA . PRO A 1 167 ? -5.035 -16.389 6.526 1.00 92.38 167 PRO A CA 1
ATOM 1288 C C . PRO A 1 167 ? -4.653 -15.536 7.735 1.00 92.38 167 PRO A C 1
ATOM 1290 O O . PRO A 1 167 ? -3.511 -15.582 8.194 1.00 92.38 167 PRO A O 1
ATOM 1293 N N . MET A 1 168 ? -5.624 -14.789 8.249 1.00 91.19 168 MET A N 1
ATOM 1294 C CA . MET A 1 168 ? -5.453 -13.904 9.393 1.00 91.19 168 MET A CA 1
ATOM 1295 C C . MET A 1 168 ? -6.673 -13.959 10.312 1.00 91.19 168 MET A C 1
ATOM 1297 O O . MET A 1 168 ? -7.771 -14.336 9.892 1.00 91.19 168 MET A O 1
ATOM 1301 N N . GLU A 1 169 ? -6.482 -13.606 11.581 1.00 91.25 169 GLU A N 1
ATOM 1302 C CA . GLU A 1 169 ? -7.537 -13.618 12.600 1.00 91.25 169 GLU A CA 1
ATOM 1303 C C . GLU A 1 169 ? -7.564 -12.308 13.389 1.00 91.25 169 GLU A C 1
ATOM 1305 O O . GLU A 1 169 ? -6.518 -11.741 13.705 1.00 91.25 169 GLU A O 1
ATOM 1310 N N . VAL A 1 170 ? -8.767 -11.876 13.767 1.00 89.75 170 VAL A N 1
ATOM 1311 C CA . VAL A 1 170 ? -9.023 -10.768 14.696 1.00 89.75 170 VAL A CA 1
ATOM 1312 C C . VAL A 1 170 ? -9.993 -11.277 15.758 1.00 89.75 170 VAL A C 1
ATOM 1314 O O . VAL A 1 170 ? -11.064 -11.777 15.422 1.00 89.75 170 VAL A O 1
ATOM 1317 N N . GLY A 1 171 ? -9.616 -11.213 17.036 1.00 85.62 171 GLY A N 1
ATOM 1318 C CA . GLY A 1 171 ? -10.457 -11.689 18.139 1.00 85.62 171 GLY A CA 1
ATOM 1319 C C . GLY A 1 171 ? -10.786 -13.184 18.061 1.00 85.62 171 GLY A C 1
ATOM 1320 O O . GLY A 1 171 ? -11.911 -13.576 18.356 1.00 85.62 171 GLY A O 1
ATOM 1321 N N . ALA A 1 172 ? -9.834 -14.008 17.605 1.00 84.94 172 ALA A N 1
ATOM 1322 C CA . ALA A 1 172 ? -10.010 -15.442 17.326 1.00 84.94 172 ALA A CA 1
ATOM 1323 C C . ALA A 1 172 ? -11.056 -15.781 16.238 1.00 84.94 172 ALA A C 1
ATOM 1325 O O . ALA A 1 172 ? -11.459 -16.937 16.093 1.00 84.94 172 ALA A O 1
ATOM 1326 N N . VAL A 1 173 ? -11.481 -14.792 15.447 1.00 87.62 173 VAL A N 1
ATOM 1327 C CA . VAL A 1 173 ? -12.347 -14.978 14.279 1.00 87.62 173 VAL A CA 1
ATOM 1328 C C . VAL A 1 173 ? -11.524 -14.776 13.014 1.00 87.62 173 VAL A C 1
ATOM 1330 O O . VAL A 1 173 ? -10.733 -13.837 12.922 1.00 87.62 173 VAL A O 1
ATOM 1333 N N . ALA A 1 174 ? -11.721 -15.646 12.022 1.00 91.25 174 ALA A N 1
ATOM 1334 C CA . ALA A 1 174 ? -11.091 -15.499 10.715 1.00 91.25 174 ALA A CA 1
ATOM 1335 C C . ALA A 1 174 ? -11.472 -14.150 10.086 1.00 91.25 174 ALA A C 1
ATOM 1337 O O . ALA A 1 174 ? -12.654 -13.829 9.942 1.00 91.25 174 ALA A O 1
ATOM 1338 N N . PHE A 1 175 ? -10.463 -13.377 9.701 1.00 92.12 175 PHE A N 1
ATOM 1339 C CA . PHE A 1 175 ? -10.622 -12.078 9.067 1.00 92.12 175 PHE A CA 1
ATOM 1340 C C . PHE A 1 175 ? -10.221 -12.188 7.595 1.00 92.12 175 PHE A C 1
ATOM 1342 O O . PHE A 1 175 ? -9.096 -12.549 7.264 1.00 92.12 175 PHE A O 1
ATOM 1349 N N . THR A 1 176 ? -11.174 -11.924 6.703 1.00 93.56 176 THR A N 1
ATOM 1350 C CA . THR A 1 176 ? -10.996 -12.032 5.249 1.00 93.56 176 THR A CA 1
ATOM 1351 C C . THR A 1 176 ? -11.515 -10.754 4.587 1.00 93.56 176 THR A C 1
ATOM 1353 O O . THR A 1 176 ? -12.718 -10.672 4.310 1.00 93.56 176 THR A O 1
ATOM 1356 N N . PRO A 1 177 ? -10.661 -9.737 4.392 1.00 94.81 177 PRO A N 1
ATOM 1357 C CA . PRO A 1 177 ? -11.075 -8.479 3.783 1.00 94.81 177 PRO A CA 1
ATOM 1358 C C . PRO A 1 177 ? -11.322 -8.628 2.274 1.00 94.81 177 PRO A C 1
ATOM 1360 O O . PRO A 1 177 ? -10.639 -9.388 1.590 1.00 94.81 177 PRO A O 1
ATOM 1363 N N . GLU A 1 178 ? -12.282 -7.873 1.744 1.00 96.31 178 GLU A N 1
ATOM 1364 C CA . GLU A 1 178 ? -12.465 -7.668 0.303 1.00 96.31 178 GLU A CA 1
ATOM 1365 C C . GLU A 1 178 ? -11.520 -6.556 -0.162 1.00 96.31 178 GLU A C 1
ATOM 1367 O O . GLU A 1 178 ? -11.553 -5.454 0.384 1.00 96.31 178 GLU A O 1
ATOM 1372 N N . ILE A 1 179 ? -10.670 -6.832 -1.154 1.00 97.12 179 ILE A N 1
ATOM 1373 C CA . ILE A 1 179 ? -9.637 -5.893 -1.609 1.00 97.12 179 ILE A CA 1
ATOM 1374 C C . ILE A 1 179 ? -9.866 -5.569 -3.085 1.00 97.12 179 ILE A C 1
ATOM 1376 O O . ILE A 1 179 ? -9.643 -6.409 -3.959 1.00 97.12 179 ILE A O 1
ATOM 1380 N N . HIS A 1 180 ? -10.294 -4.339 -3.364 1.00 97.69 180 HIS A N 1
ATOM 1381 C CA . HIS A 1 180 ? -10.362 -3.790 -4.715 1.00 97.69 180 HIS A CA 1
ATOM 1382 C C . HIS A 1 180 ? -8.996 -3.235 -5.104 1.00 97.69 180 HIS A C 1
ATOM 1384 O O . HIS A 1 180 ? -8.548 -2.256 -4.516 1.00 97.69 180 HIS A O 1
ATOM 1390 N N . VAL A 1 181 ? -8.343 -3.821 -6.100 1.00 97.88 181 VAL A N 1
ATOM 1391 C CA . VAL A 1 181 ? -7.007 -3.423 -6.545 1.00 97.88 181 VAL A CA 1
ATOM 1392 C C . VAL A 1 181 ? -7.069 -2.798 -7.937 1.00 97.88 181 VAL A C 1
ATOM 1394 O O . VAL A 1 181 ? -7.589 -3.391 -8.883 1.00 97.88 181 VAL A O 1
ATOM 1397 N N . SER A 1 182 ? -6.500 -1.606 -8.073 1.00 97.75 182 SER A N 1
ATOM 1398 C CA . SER A 1 182 ? -6.109 -1.029 -9.361 1.00 97.75 182 SER A CA 1
ATOM 1399 C C . SER A 1 182 ? -4.590 -1.054 -9.472 1.00 97.75 182 SER A C 1
ATOM 1401 O O . SER A 1 182 ? -3.900 -0.802 -8.488 1.00 97.75 182 SER A O 1
ATOM 1403 N N . VAL A 1 183 ? -4.068 -1.343 -10.659 1.00 97.50 183 VAL A N 1
ATOM 1404 C CA . VAL A 1 183 ? -2.628 -1.409 -10.923 1.00 97.50 183 VAL A CA 1
ATOM 1405 C C . VAL A 1 183 ? -2.283 -0.377 -11.981 1.00 97.50 183 VAL A C 1
ATOM 1407 O O . VAL A 1 183 ? -2.835 -0.400 -13.084 1.00 97.50 183 VAL A O 1
ATOM 1410 N N . LEU A 1 184 ? -1.375 0.521 -11.629 1.00 95.38 184 LEU A N 1
ATOM 1411 C CA . LEU A 1 184 ? -0.853 1.573 -12.484 1.00 95.38 184 LEU A CA 1
ATOM 1412 C C . LEU A 1 184 ? 0.617 1.309 -12.780 1.00 95.38 184 LEU A C 1
ATOM 1414 O O . LEU A 1 184 ? 1.337 0.817 -11.918 1.00 95.38 184 LEU A O 1
ATOM 1418 N N . VAL A 1 185 ? 1.067 1.715 -13.959 1.00 93.38 185 VAL A N 1
ATOM 1419 C CA . VAL A 1 185 ? 2.492 1.859 -14.269 1.00 93.38 185 VAL A CA 1
ATOM 1420 C C . VAL A 1 185 ? 2.768 3.337 -14.437 1.00 93.38 185 VAL A C 1
ATOM 1422 O O . VAL A 1 185 ? 2.067 4.010 -15.193 1.00 93.38 185 VAL A O 1
ATOM 1425 N N . GLN A 1 186 ? 3.737 3.857 -13.697 1.00 88.50 186 GLN A N 1
ATOM 1426 C CA . GLN A 1 186 ? 4.080 5.271 -13.689 1.00 88.50 186 GLN A CA 1
ATOM 1427 C C . GLN A 1 186 ? 5.593 5.434 -13.662 1.00 88.50 186 GLN A C 1
ATOM 1429 O O . GLN A 1 186 ? 6.291 4.678 -13.006 1.00 88.50 186 GLN A O 1
ATOM 1434 N N . GLY A 1 187 ? 6.100 6.431 -14.371 1.00 81.56 187 GLY A N 1
ATOM 1435 C CA . GLY A 1 187 ? 7.531 6.670 -14.493 1.00 81.56 187 GLY A CA 1
ATOM 1436 C C . GLY A 1 187 ? 7.826 7.374 -15.805 1.00 81.56 187 GLY A C 1
ATOM 1437 O O . GLY A 1 187 ? 6.938 7.580 -16.627 1.00 81.56 187 GLY A O 1
ATOM 1438 N N . ALA A 1 188 ? 9.077 7.755 -16.019 1.00 70.06 188 ALA A N 1
ATOM 1439 C CA . ALA A 1 188 ? 9.429 8.579 -17.171 1.00 70.06 188 ALA A CA 1
ATOM 1440 C C . ALA A 1 188 ? 9.443 7.853 -18.517 1.00 70.06 188 ALA A C 1
ATOM 1442 O O . ALA A 1 188 ? 9.500 8.508 -19.554 1.00 70.06 188 ALA A O 1
ATOM 1443 N N . LEU A 1 189 ? 9.369 6.522 -18.512 1.00 73.75 189 LEU A N 1
ATOM 1444 C CA . LEU A 1 189 ? 9.170 5.729 -19.725 1.00 73.75 189 LEU A CA 1
ATOM 1445 C C . LEU A 1 189 ? 7.681 5.598 -20.092 1.00 73.75 189 LEU A C 1
ATOM 1447 O O . LEU A 1 189 ? 7.335 4.962 -21.086 1.00 73.75 189 LEU A O 1
ATOM 1451 N N . VAL A 1 190 ? 6.786 6.201 -19.302 1.00 73.12 190 VAL A N 1
ATOM 1452 C CA . VAL A 1 190 ? 5.343 6.211 -19.537 1.00 73.12 190 VAL A CA 1
ATOM 1453 C C . VAL A 1 190 ? 4.855 7.656 -19.623 1.00 73.12 190 VAL A C 1
ATOM 1455 O O . VAL A 1 190 ? 4.740 8.356 -18.623 1.00 73.12 190 VAL A O 1
ATOM 1458 N N . GLU A 1 191 ? 4.516 8.103 -20.832 1.00 64.69 191 GLU A N 1
ATOM 1459 C CA . GLU A 1 191 ? 4.139 9.501 -21.112 1.00 64.69 191 GLU A CA 1
ATOM 1460 C C . GLU A 1 191 ? 2.779 9.929 -20.504 1.00 64.69 191 GLU A C 1
ATOM 1462 O O . GLU A 1 191 ? 2.414 11.102 -20.566 1.00 64.69 191 GLU A O 1
ATOM 1467 N N . SER A 1 192 ? 1.994 9.005 -19.931 1.00 72.56 192 SER A N 1
ATOM 1468 C CA . SER A 1 192 ? 0.647 9.278 -19.399 1.00 72.56 192 SER A CA 1
ATOM 1469 C C . SER A 1 192 ? 0.225 8.320 -18.273 1.00 72.56 192 SER A C 1
ATOM 1471 O O . SER A 1 192 ? 0.969 7.429 -17.868 1.00 72.56 192 SER A O 1
ATOM 1473 N N . LEU A 1 193 ? -0.989 8.494 -17.736 1.00 82.25 193 LEU A N 1
ATOM 1474 C CA . LEU A 1 193 ? -1.583 7.556 -16.782 1.00 82.25 193 LEU A CA 1
ATOM 1475 C C . LEU A 1 193 ? -1.785 6.171 -17.429 1.00 82.25 193 LEU A C 1
ATOM 1477 O O . LEU A 1 193 ? -2.799 5.932 -18.084 1.00 82.25 193 LEU A O 1
ATOM 1481 N N . CYS A 1 194 ? -0.841 5.245 -17.238 1.00 88.69 194 CYS A N 1
ATOM 1482 C CA . CYS A 1 194 ? -0.987 3.865 -17.689 1.00 88.69 194 CYS A CA 1
ATOM 1483 C C . CYS A 1 194 ? -1.666 3.023 -16.606 1.00 88.69 194 CYS A C 1
ATOM 1485 O O . CYS A 1 194 ? -1.095 2.757 -15.548 1.00 88.69 194 CYS A O 1
ATOM 1487 N N . VAL A 1 195 ? -2.900 2.604 -16.881 1.00 92.31 195 VAL A N 1
ATOM 1488 C CA . VAL A 1 195 ? -3.682 1.711 -16.022 1.00 92.31 195 VAL A CA 1
ATOM 1489 C C . VAL A 1 195 ? -3.615 0.305 -16.610 1.00 92.31 195 VAL A C 1
ATOM 1491 O O . VAL A 1 195 ? -4.160 0.066 -17.687 1.00 92.31 195 VAL A O 1
ATOM 1494 N N . LEU A 1 196 ? -2.977 -0.641 -15.916 1.00 93.31 196 LEU A N 1
ATOM 1495 C CA . LEU A 1 196 ? -2.974 -2.045 -16.349 1.00 93.31 196 LEU A CA 1
ATOM 1496 C C . LEU A 1 196 ? -4.304 -2.716 -16.028 1.00 93.31 196 LEU A C 1
ATOM 1498 O O . LEU A 1 196 ? -4.833 -3.488 -16.827 1.00 93.31 196 LEU A O 1
ATOM 1502 N N . MET A 1 197 ? -4.825 -2.431 -14.834 1.00 93.19 197 MET A N 1
ATOM 1503 C CA . MET A 1 197 ? -6.073 -2.981 -14.321 1.00 93.19 197 MET A CA 1
ATOM 1504 C C . MET A 1 197 ? -6.746 -1.987 -13.383 1.00 93.19 197 MET A C 1
ATOM 1506 O O . MET A 1 197 ? -6.077 -1.252 -12.660 1.00 93.19 197 MET A O 1
ATOM 1510 N N . GLN A 1 198 ? -8.076 -2.002 -13.362 1.00 94.56 198 GLN A N 1
ATOM 1511 C CA . GLN A 1 198 ? -8.873 -1.098 -12.544 1.00 94.56 198 GLN A CA 1
ATOM 1512 C C . GLN A 1 198 ? -9.946 -1.874 -11.780 1.00 94.56 198 GLN A C 1
ATOM 1514 O O . GLN A 1 198 ? -10.722 -2.612 -12.384 1.00 94.56 198 GLN A O 1
ATOM 1519 N N . GLY A 1 199 ? -9.998 -1.697 -10.457 1.00 94.94 199 GLY A N 1
ATOM 1520 C CA . GLY A 1 199 ? -11.074 -2.227 -9.611 1.00 94.94 199 GLY A CA 1
ATOM 1521 C C . GLY A 1 199 ? -11.179 -3.748 -9.536 1.00 94.94 199 GLY A C 1
ATOM 1522 O O . GLY A 1 199 ? -12.262 -4.266 -9.266 1.00 94.94 199 GLY A O 1
ATOM 1523 N N . TYR A 1 200 ? -10.081 -4.470 -9.755 1.00 96.94 200 TYR A N 1
ATOM 1524 C CA . TYR A 1 200 ? -10.062 -5.927 -9.702 1.00 96.94 200 TYR A CA 1
ATOM 1525 C C . TYR A 1 200 ? -10.179 -6.419 -8.255 1.00 96.94 200 TYR A C 1
ATOM 1527 O O . TYR A 1 200 ? -9.389 -6.026 -7.401 1.00 96.94 200 TYR A O 1
ATOM 1535 N N . ILE A 1 201 ? -11.136 -7.300 -7.961 1.00 97.50 201 ILE A N 1
ATOM 1536 C CA . ILE A 1 201 ? -11.275 -7.882 -6.619 1.00 97.50 201 ILE A CA 1
ATOM 1537 C C . ILE A 1 201 ? -10.345 -9.088 -6.508 1.00 97.50 201 ILE A C 1
ATOM 1539 O O . ILE A 1 201 ? -10.577 -10.127 -7.135 1.00 97.50 201 ILE A O 1
ATOM 1543 N N . VAL A 1 202 ? -9.288 -8.950 -5.713 1.00 97.19 202 VAL A N 1
ATOM 1544 C CA . VAL A 1 202 ? -8.283 -10.003 -5.543 1.00 97.19 202 VAL A CA 1
ATOM 1545 C C . VAL A 1 202 ? -8.719 -10.973 -4.443 1.00 97.19 202 VAL A C 1
ATOM 1547 O O . VAL A 1 202 ? -9.147 -10.575 -3.363 1.00 97.19 202 VAL A O 1
ATOM 1550 N N . THR A 1 203 ? -8.608 -12.268 -4.726 1.00 96.94 203 THR A N 1
ATOM 1551 C CA . THR A 1 203 ? -8.951 -13.379 -3.832 1.00 96.94 203 THR A CA 1
ATOM 1552 C C . THR A 1 203 ? -7.895 -14.483 -3.943 1.00 96.94 203 THR A C 1
ATOM 1554 O O . THR A 1 203 ? -7.216 -14.576 -4.968 1.00 96.94 203 THR A O 1
ATOM 1557 N N . PRO A 1 204 ? -7.777 -15.391 -2.957 1.00 96.12 204 PRO A N 1
ATOM 1558 C CA . PRO A 1 204 ? -6.804 -16.484 -3.028 1.00 96.12 204 PRO A CA 1
ATOM 1559 C C . PRO A 1 204 ? -6.965 -17.392 -4.259 1.00 96.12 204 PRO A C 1
ATOM 1561 O O . PRO A 1 204 ? -5.998 -18.001 -4.703 1.00 96.12 204 PRO A O 1
ATOM 1564 N N . SER A 1 205 ? -8.174 -17.490 -4.824 1.00 97.25 205 SER A N 1
ATOM 1565 C CA . SER A 1 205 ? -8.455 -18.331 -5.992 1.00 97.25 205 SER A CA 1
ATOM 1566 C C . SER A 1 205 ? -8.108 -17.674 -7.329 1.00 97.25 205 SER A C 1
ATOM 1568 O O . SER A 1 205 ? -7.848 -18.394 -8.291 1.00 97.25 205 SER A O 1
ATOM 1570 N N . ASN A 1 206 ? -8.103 -16.338 -7.417 1.00 97.50 206 ASN A N 1
ATOM 1571 C CA . ASN A 1 206 ? -7.814 -15.612 -8.659 1.00 97.50 206 ASN A CA 1
ATOM 1572 C C . ASN A 1 206 ? -6.450 -14.896 -8.662 1.00 97.50 206 ASN A C 1
ATOM 1574 O O . ASN A 1 206 ? -6.019 -14.445 -9.723 1.00 97.50 206 ASN A O 1
ATOM 1578 N N . ALA A 1 207 ? -5.753 -14.840 -7.521 1.00 97.31 207 ALA A N 1
ATOM 1579 C CA . ALA A 1 207 ? -4.493 -14.115 -7.353 1.00 97.31 207 ALA A CA 1
ATOM 1580 C C . ALA A 1 207 ? -3.417 -14.508 -8.373 1.00 97.31 207 ALA A C 1
ATOM 1582 O O . ALA A 1 207 ? -2.780 -13.632 -8.949 1.00 97.31 207 ALA A O 1
ATOM 1583 N N . ALA A 1 208 ? -3.259 -15.803 -8.663 1.00 97.75 208 ALA A N 1
ATOM 1584 C CA . ALA A 1 208 ? -2.289 -16.270 -9.655 1.00 97.75 208 ALA A CA 1
ATOM 1585 C C . ALA A 1 208 ? -2.571 -15.700 -11.060 1.00 97.75 208 ALA A C 1
ATOM 1587 O O . ALA A 1 208 ? -1.666 -15.196 -11.718 1.00 97.75 208 ALA A O 1
ATOM 1588 N N . GLY A 1 209 ? -3.836 -15.719 -11.498 1.00 97.69 209 GLY A N 1
ATOM 1589 C CA . GLY A 1 209 ? -4.235 -15.147 -12.787 1.00 97.69 209 GLY A CA 1
ATOM 1590 C C . GLY A 1 209 ? -4.121 -13.621 -12.811 1.00 97.69 209 GLY A C 1
ATOM 1591 O O . GLY A 1 209 ? -3.687 -13.051 -13.805 1.00 97.69 209 GLY A O 1
ATOM 1592 N N . PHE A 1 210 ? -4.453 -12.957 -11.701 1.00 97.12 210 PHE A N 1
ATOM 1593 C CA . PHE A 1 210 ? -4.262 -11.516 -11.531 1.00 97.12 210 PHE A CA 1
ATOM 1594 C C . PHE A 1 210 ? -2.786 -11.112 -11.676 1.00 97.12 210 PHE A C 1
ATOM 1596 O O . PHE A 1 210 ? -2.470 -10.224 -12.464 1.00 97.12 210 PHE A O 1
ATOM 1603 N N . LEU A 1 211 ? -1.876 -11.798 -10.980 1.00 97.50 211 LEU A N 1
ATOM 1604 C CA . LEU A 1 211 ? -0.433 -11.549 -11.051 1.00 97.50 211 LEU A CA 1
ATOM 1605 C C . LEU A 1 211 ? 0.135 -11.835 -12.444 1.00 97.50 211 LEU A C 1
ATOM 1607 O O . LEU A 1 211 ? 0.928 -11.048 -12.962 1.00 97.50 211 LEU A O 1
ATOM 1611 N N . GLN A 1 212 ? -0.317 -12.916 -13.082 1.00 96.62 212 GLN A N 1
ATOM 1612 C CA . GLN A 1 212 ? 0.059 -13.230 -14.456 1.00 96.62 212 GLN A CA 1
ATOM 1613 C C . GLN A 1 212 ? -0.359 -12.111 -15.423 1.00 96.62 212 GLN A C 1
ATOM 1615 O O . GLN A 1 212 ? 0.449 -11.699 -16.251 1.00 96.62 212 GLN A O 1
ATOM 1620 N N . LEU A 1 213 ? -1.571 -11.562 -15.282 1.00 95.94 213 LEU A N 1
ATOM 1621 C CA . LEU A 1 213 ? -2.029 -10.436 -16.101 1.00 95.94 213 LEU A CA 1
ATOM 1622 C C . LEU A 1 213 ? -1.176 -9.178 -15.897 1.00 95.94 213 LEU A C 1
ATOM 1624 O O . LEU A 1 213 ? -0.870 -8.507 -16.879 1.00 95.94 213 LEU A O 1
ATOM 1628 N N . ILE A 1 214 ? -0.767 -8.855 -14.661 1.00 95.31 214 ILE A N 1
ATOM 1629 C CA . ILE A 1 214 ? 0.161 -7.735 -14.408 1.00 95.31 214 ILE A CA 1
ATOM 1630 C C . ILE A 1 214 ? 1.462 -7.963 -15.174 1.00 95.31 214 ILE A C 1
ATOM 1632 O O . ILE A 1 214 ? 1.900 -7.083 -15.914 1.00 95.31 214 ILE A O 1
ATOM 1636 N N . LYS A 1 215 ? 2.049 -9.155 -15.021 1.00 94.31 215 LYS A N 1
ATOM 1637 C CA . LYS A 1 215 ? 3.322 -9.516 -15.643 1.00 94.31 215 LYS A CA 1
ATOM 1638 C C . LYS A 1 215 ? 3.249 -9.437 -17.165 1.00 94.31 215 LYS A C 1
ATOM 1640 O O . LYS A 1 215 ? 4.073 -8.770 -17.774 1.00 94.31 215 LYS A O 1
ATOM 1645 N N . GLU A 1 216 ? 2.239 -10.050 -17.779 1.00 94.44 216 GLU A N 1
ATOM 1646 C CA . GLU A 1 216 ? 2.049 -10.022 -19.234 1.00 94.44 216 GLU A CA 1
ATOM 1647 C C . GLU A 1 216 ? 1.862 -8.592 -19.756 1.00 94.44 216 GLU A C 1
ATOM 1649 O O . GLU A 1 216 ? 2.453 -8.213 -20.765 1.00 94.44 216 GLU A O 1
ATOM 1654 N N . ARG A 1 217 ? 1.061 -7.768 -19.069 1.00 92.25 217 ARG A N 1
ATOM 1655 C CA . ARG A 1 217 ? 0.799 -6.387 -19.498 1.00 92.25 217 ARG A CA 1
ATOM 1656 C C . ARG A 1 217 ? 2.026 -5.494 -19.364 1.00 92.25 217 ARG A C 1
ATOM 1658 O O . ARG A 1 217 ? 2.270 -4.692 -20.259 1.00 92.25 217 ARG A O 1
ATOM 1665 N N . PHE A 1 218 ? 2.796 -5.640 -18.293 1.00 89.75 218 PHE A N 1
ATOM 1666 C CA . PHE A 1 218 ? 4.024 -4.874 -18.108 1.00 89.75 218 PHE A CA 1
ATOM 1667 C C . PHE A 1 218 ? 5.122 -5.342 -19.078 1.00 89.75 218 PHE A C 1
ATOM 1669 O O . PHE A 1 218 ? 5.799 -4.509 -19.666 1.00 89.75 218 PHE A O 1
ATOM 1676 N N . GLN A 1 219 ? 5.223 -6.642 -19.372 1.00 90.88 219 GLN A N 1
ATOM 1677 C CA . GLN A 1 219 ? 6.128 -7.157 -20.410 1.00 90.88 219 GLN A CA 1
ATOM 1678 C C . GLN A 1 219 ? 5.833 -6.581 -21.801 1.00 90.88 219 GLN A C 1
ATOM 1680 O O . GLN A 1 219 ? 6.751 -6.366 -22.585 1.00 90.88 219 GLN A O 1
ATOM 1685 N N . LEU A 1 220 ? 4.567 -6.315 -22.142 1.00 91.00 220 LEU A N 1
ATOM 1686 C CA . LEU A 1 220 ? 4.240 -5.626 -23.397 1.00 91.00 220 LEU A CA 1
ATOM 1687 C C . LEU A 1 220 ? 4.811 -4.205 -23.429 1.00 91.00 220 LEU A C 1
ATOM 1689 O O . LEU A 1 220 ? 5.308 -3.780 -24.468 1.00 91.00 220 LEU A O 1
ATOM 1693 N N . ILE A 1 221 ? 4.760 -3.502 -22.297 1.00 88.00 221 ILE A N 1
ATOM 1694 C CA . ILE A 1 221 ? 5.334 -2.164 -22.145 1.00 88.00 221 ILE A CA 1
ATOM 1695 C C . ILE A 1 221 ? 6.867 -2.234 -22.258 1.00 88.00 221 ILE A C 1
ATOM 1697 O O . ILE A 1 221 ? 7.468 -1.474 -23.011 1.00 88.00 221 ILE A O 1
ATOM 1701 N N . GLU A 1 222 ? 7.496 -3.197 -21.585 1.00 87.62 222 GLU A N 1
ATOM 1702 C CA . GLU A 1 222 ? 8.941 -3.436 -21.653 1.00 87.62 222 GLU A CA 1
ATOM 1703 C C . GLU A 1 222 ? 9.417 -3.746 -23.083 1.00 87.62 222 GLU A C 1
ATOM 1705 O O . GLU A 1 222 ? 10.391 -3.165 -23.563 1.00 87.62 222 GLU A O 1
ATOM 1710 N N . ASN A 1 223 ? 8.705 -4.624 -23.796 1.00 89.06 223 ASN A N 1
ATOM 1711 C CA . ASN A 1 223 ? 9.016 -4.976 -25.183 1.00 89.06 223 ASN A CA 1
ATOM 1712 C C . ASN A 1 223 ? 8.873 -3.781 -26.134 1.00 89.06 223 ASN A C 1
ATOM 1714 O O . ASN A 1 223 ? 9.652 -3.649 -27.084 1.00 89.06 223 ASN A O 1
ATOM 1718 N N . ASP A 1 224 ? 7.887 -2.916 -25.894 1.00 86.38 224 ASP A N 1
ATOM 1719 C CA . ASP A 1 224 ? 7.714 -1.678 -26.648 1.00 86.38 224 ASP A CA 1
ATOM 1720 C C . ASP A 1 224 ? 8.903 -0.733 -26.419 1.00 86.38 224 ASP A C 1
ATOM 1722 O O . ASP A 1 224 ? 9.528 -0.287 -27.383 1.00 86.38 224 ASP A O 1
ATOM 1726 N N . TRP A 1 225 ? 9.322 -0.529 -25.164 1.00 83.62 225 TRP A N 1
ATOM 1727 C CA . TRP A 1 225 ? 10.524 0.249 -24.845 1.00 83.62 225 TRP A CA 1
ATOM 1728 C C . TRP A 1 225 ? 11.787 -0.323 -25.495 1.00 83.62 225 TRP A C 1
ATOM 1730 O O . TRP A 1 225 ? 12.587 0.431 -26.054 1.00 83.62 225 TRP A O 1
ATOM 1740 N N . ALA A 1 226 ? 11.966 -1.646 -25.461 1.00 83.06 226 ALA A N 1
ATOM 1741 C CA . ALA A 1 226 ? 13.106 -2.316 -26.081 1.00 83.06 226 ALA A CA 1
ATOM 1742 C C . ALA A 1 226 ? 13.128 -2.114 -27.607 1.00 83.06 226 ALA A C 1
ATOM 1744 O O . ALA A 1 226 ? 14.173 -1.793 -28.179 1.00 83.06 226 ALA A O 1
ATOM 1745 N N . SER A 1 227 ? 11.967 -2.232 -28.258 1.00 85.75 227 SER A N 1
ATOM 1746 C CA . SER A 1 227 ? 11.817 -2.007 -29.701 1.00 85.75 227 SER A CA 1
ATOM 1747 C C . SER A 1 227 ? 12.140 -0.556 -30.069 1.00 85.75 227 SER A C 1
ATOM 1749 O O . SER A 1 227 ? 12.947 -0.300 -30.965 1.00 85.75 227 SER A O 1
ATOM 1751 N N . GLN A 1 228 ? 11.602 0.406 -29.313 1.00 79.06 228 GLN A N 1
ATOM 1752 C CA . GLN A 1 228 ? 11.879 1.829 -29.511 1.00 79.06 228 GLN A CA 1
ATOM 1753 C C . GLN A 1 228 ? 13.361 2.177 -29.292 1.00 79.06 228 GLN A C 1
ATOM 1755 O O . GLN A 1 228 ? 13.927 2.971 -30.050 1.00 79.06 228 GLN A O 1
ATOM 1760 N N . ALA A 1 229 ? 14.012 1.575 -28.291 1.00 77.62 229 ALA A N 1
ATOM 1761 C CA . ALA A 1 229 ? 15.438 1.763 -28.028 1.00 77.62 229 ALA A CA 1
ATOM 1762 C C . ALA A 1 229 ? 16.318 1.229 -29.172 1.00 77.62 229 ALA A C 1
ATOM 1764 O O . ALA A 1 229 ? 17.351 1.826 -29.486 1.00 77.62 229 ALA A O 1
ATOM 1765 N N . GLN A 1 230 ? 15.905 0.140 -29.830 1.00 79.12 230 GLN A N 1
ATOM 1766 C CA . GLN A 1 230 ? 16.603 -0.409 -30.993 1.00 79.12 230 GLN A CA 1
ATOM 1767 C C . GLN A 1 230 ? 16.445 0.481 -32.236 1.00 79.12 230 GLN A C 1
ATOM 1769 O O . GLN A 1 230 ? 17.415 0.689 -32.965 1.00 79.12 230 GLN A O 1
ATOM 1774 N N . GLU A 1 231 ? 15.251 1.031 -32.469 1.00 80.38 231 GLU A N 1
ATOM 1775 C CA . GLU A 1 231 ? 14.962 1.881 -33.633 1.00 80.38 231 GLU A CA 1
ATOM 1776 C C . GLU A 1 231 ? 15.584 3.280 -33.534 1.00 80.38 231 GLU A C 1
ATOM 1778 O O . GLU A 1 231 ? 16.082 3.815 -34.526 1.00 80.38 231 GLU A O 1
ATOM 1783 N N . ARG A 1 232 ? 15.561 3.888 -32.342 1.00 71.25 232 ARG A N 1
ATOM 1784 C CA . ARG A 1 232 ? 16.016 5.274 -32.109 1.00 71.25 232 ARG A CA 1
ATOM 1785 C C . ARG A 1 232 ? 17.452 5.367 -31.580 1.00 71.25 232 ARG A C 1
ATOM 1787 O O . ARG A 1 232 ? 17.976 6.470 -31.425 1.00 71.25 232 ARG A O 1
ATOM 1794 N N . GLY A 1 233 ? 18.094 4.224 -31.331 1.00 65.31 233 GLY A N 1
ATOM 1795 C CA . GLY A 1 233 ? 19.404 4.116 -30.694 1.00 65.31 233 GLY A CA 1
ATOM 1796 C C . GLY A 1 233 ? 19.336 4.233 -29.166 1.00 65.31 233 GLY A C 1
ATOM 1797 O O . GLY A 1 233 ? 18.510 4.959 -28.612 1.00 65.31 233 GLY A O 1
ATOM 1798 N N . GLN A 1 234 ? 20.265 3.548 -28.486 1.00 54.66 234 GLN A N 1
ATOM 1799 C CA . GLN A 1 234 ? 20.344 3.387 -27.020 1.00 54.66 234 GLN A CA 1
ATOM 1800 C C . GLN A 1 234 ? 20.213 4.698 -26.220 1.00 54.66 234 GLN A C 1
ATOM 1802 O O . GLN A 1 234 ? 19.674 4.706 -25.118 1.00 54.66 234 GLN A O 1
ATOM 1807 N N . TRP A 1 235 ? 20.674 5.813 -26.792 1.00 54.22 235 TRP A N 1
ATOM 1808 C CA . TRP A 1 235 ? 20.706 7.129 -26.149 1.00 54.22 235 TRP A CA 1
ATOM 1809 C C . TRP A 1 235 ? 19.458 7.988 -26.392 1.00 54.22 235 TRP A C 1
ATOM 1811 O O . TRP A 1 235 ? 19.280 8.987 -25.705 1.00 54.22 235 TRP A O 1
ATOM 1821 N N . GLY A 1 236 ? 18.592 7.633 -27.346 1.00 51.78 236 GLY A N 1
ATOM 1822 C CA . GLY A 1 236 ? 17.464 8.482 -27.746 1.00 51.78 236 GLY A CA 1
ATOM 1823 C C . GLY A 1 236 ? 16.273 8.452 -26.782 1.00 51.78 236 GLY A C 1
ATOM 1824 O O . GLY A 1 236 ? 15.619 9.477 -26.600 1.00 51.78 236 GLY A O 1
ATOM 1825 N N . TYR A 1 237 ? 15.995 7.296 -26.164 1.00 56.00 237 TYR A N 1
ATOM 1826 C CA . TYR A 1 237 ? 14.836 7.107 -25.277 1.00 56.00 237 TYR A CA 1
ATOM 1827 C C . TYR A 1 237 ? 15.221 7.183 -23.792 1.00 56.00 237 TYR A C 1
ATOM 1829 O O . TYR A 1 237 ? 14.678 8.005 -23.064 1.00 56.00 237 TYR A O 1
ATOM 1837 N N . LEU A 1 238 ? 16.239 6.427 -23.357 1.00 57.16 238 LEU A N 1
ATOM 1838 C CA . LEU A 1 238 ? 16.741 6.479 -21.973 1.00 57.16 238 LEU A CA 1
ATOM 1839 C C . LEU A 1 238 ? 17.515 7.769 -21.665 1.00 57.16 238 LEU A C 1
ATOM 1841 O O . LEU A 1 238 ? 17.466 8.250 -20.540 1.00 57.16 238 LEU A O 1
ATOM 1845 N N . GLY A 1 239 ? 18.197 8.358 -22.654 1.00 55.56 239 GLY A N 1
ATOM 1846 C CA . GLY A 1 239 ? 18.951 9.606 -22.469 1.00 55.56 239 GLY A CA 1
ATOM 1847 C C . GLY A 1 239 ? 18.074 10.853 -22.310 1.00 55.56 239 GLY A C 1
ATOM 1848 O O . GLY A 1 239 ? 18.544 11.853 -21.777 1.00 55.56 239 GLY A O 1
ATOM 1849 N N . ASN A 1 240 ? 16.806 10.781 -22.734 1.00 56.44 240 ASN A N 1
ATOM 1850 C CA . ASN A 1 240 ? 15.795 11.827 -22.542 1.00 56.44 240 ASN A CA 1
ATOM 1851 C C . ASN A 1 240 ? 14.764 11.469 -21.460 1.00 56.44 240 ASN A C 1
ATOM 1853 O O . ASN A 1 240 ? 13.898 12.291 -21.153 1.00 56.44 240 ASN A O 1
ATOM 1857 N N . ALA A 1 241 ? 14.823 10.256 -20.902 1.00 65.12 241 ALA A N 1
ATOM 1858 C CA . ALA A 1 241 ? 13.924 9.845 -19.841 1.00 65.12 241 ALA A CA 1
ATOM 1859 C C . ALA A 1 241 ? 14.253 10.656 -18.587 1.00 65.12 241 ALA A C 1
ATOM 1861 O O . ALA A 1 241 ? 15.362 10.607 -18.055 1.00 65.12 241 ALA A O 1
ATOM 1862 N N . THR A 1 242 ? 13.292 11.454 -18.138 1.00 66.44 242 THR A N 1
ATOM 1863 C CA . THR A 1 242 ? 13.459 12.233 -16.915 1.00 66.44 242 THR A CA 1
ATOM 1864 C C . THR A 1 242 ? 13.428 11.319 -15.679 1.00 66.44 242 THR A C 1
ATOM 1866 O O . THR A 1 242 ? 13.041 10.163 -15.779 1.00 66.44 242 THR A O 1
ATOM 1869 N N . PRO A 1 243 ? 13.808 11.775 -14.485 1.00 70.94 243 PRO A N 1
ATOM 1870 C CA . PRO A 1 243 ? 13.581 10.995 -13.266 1.00 70.94 243 PRO A CA 1
ATOM 1871 C C . PRO A 1 243 ? 12.081 10.756 -13.000 1.00 70.94 243 PRO A C 1
ATOM 1873 O O . PRO A 1 243 ? 11.236 11.511 -13.502 1.00 70.94 243 PRO A O 1
ATOM 1876 N N . ALA A 1 244 ? 11.742 9.732 -12.207 1.00 80.25 244 ALA A N 1
ATOM 1877 C CA . ALA A 1 244 ? 10.373 9.520 -11.735 1.00 80.25 244 ALA A CA 1
ATOM 1878 C C . ALA A 1 244 ? 9.944 10.663 -10.808 1.00 80.25 244 ALA A C 1
ATOM 1880 O O . ALA A 1 244 ? 10.525 10.867 -9.749 1.00 80.25 244 ALA A O 1
ATOM 1881 N N . SER A 1 245 ? 8.920 11.414 -11.210 1.00 87.00 245 SER A N 1
ATOM 1882 C CA . SER A 1 245 ? 8.379 12.517 -10.412 1.00 87.00 245 SER A CA 1
ATOM 1883 C C . SER A 1 245 ? 7.364 11.976 -9.405 1.00 87.00 245 SER A C 1
ATOM 1885 O O . SER A 1 245 ? 6.326 11.419 -9.778 1.00 87.00 245 SER A O 1
ATOM 1887 N N . LEU A 1 246 ? 7.677 12.121 -8.116 1.00 87.69 246 LEU A N 1
ATOM 1888 C CA . LEU A 1 246 ? 6.834 11.602 -7.038 1.00 87.69 246 LEU A CA 1
ATOM 1889 C C . LEU A 1 246 ? 5.467 12.297 -7.011 1.00 87.69 246 LEU A C 1
ATOM 1891 O O . LEU A 1 246 ? 4.444 11.644 -6.821 1.00 87.69 246 LEU A O 1
ATOM 1895 N N . ASP A 1 247 ? 5.434 13.607 -7.250 1.00 87.81 247 ASP A N 1
ATOM 1896 C CA . ASP A 1 247 ? 4.209 14.404 -7.310 1.00 87.81 247 ASP A CA 1
ATOM 1897 C C . ASP A 1 247 ? 3.238 13.893 -8.386 1.00 87.81 247 ASP A C 1
ATOM 1899 O O . ASP A 1 247 ? 2.050 13.710 -8.107 1.00 87.81 247 ASP A O 1
ATOM 1903 N N . TRP A 1 248 ? 3.740 13.561 -9.578 1.00 86.81 248 TRP A N 1
ATOM 1904 C CA . TRP A 1 248 ? 2.932 12.990 -10.655 1.00 86.81 248 TRP A CA 1
ATOM 1905 C C . TRP A 1 248 ? 2.389 11.603 -10.298 1.00 86.81 248 TRP A C 1
ATOM 1907 O O . TRP A 1 248 ? 1.208 11.315 -10.508 1.00 86.81 248 TRP A O 1
ATOM 1917 N N . ILE A 1 249 ? 3.235 10.746 -9.715 1.00 90.12 249 ILE A N 1
ATOM 1918 C CA . ILE A 1 249 ? 2.848 9.392 -9.300 1.00 90.12 249 ILE A CA 1
ATOM 1919 C C . ILE A 1 249 ? 1.736 9.458 -8.251 1.00 90.12 249 ILE A C 1
ATOM 1921 O O . ILE A 1 249 ? 0.722 8.775 -8.397 1.00 90.12 249 ILE A O 1
ATOM 1925 N N . LEU A 1 250 ? 1.884 10.312 -7.233 1.00 91.50 250 LEU A N 1
ATOM 1926 C CA . LEU A 1 250 ? 0.885 10.482 -6.179 1.00 91.50 250 LEU A CA 1
ATOM 1927 C C . LEU A 1 250 ? -0.429 11.059 -6.723 1.00 91.50 250 LEU A C 1
ATOM 1929 O O . LEU A 1 250 ? -1.496 10.540 -6.395 1.00 91.50 250 LEU A O 1
ATOM 1933 N N . GLN A 1 251 ? -0.382 12.075 -7.593 1.00 91.19 251 GLN A N 1
ATOM 1934 C CA . GLN A 1 251 ? -1.582 12.629 -8.243 1.00 91.19 251 GLN A CA 1
ATOM 1935 C C . GLN A 1 251 ? -2.367 11.553 -8.995 1.00 91.19 251 GLN A C 1
ATOM 1937 O O . GLN A 1 251 ? -3.582 11.410 -8.825 1.00 91.19 251 GLN A O 1
ATOM 1942 N N . ASN A 1 252 ? -1.660 10.757 -9.791 1.00 91.69 252 ASN A N 1
ATOM 1943 C CA . ASN A 1 252 ? -2.242 9.687 -10.586 1.00 91.69 252 ASN A CA 1
ATOM 1944 C C . ASN A 1 252 ? -2.774 8.537 -9.728 1.00 91.69 252 ASN A C 1
ATOM 1946 O O . ASN A 1 252 ? -3.853 8.005 -10.009 1.00 91.69 252 ASN A O 1
ATOM 1950 N N . ALA A 1 253 ? -2.068 8.197 -8.650 1.00 93.06 253 ALA A N 1
ATOM 1951 C CA . ALA A 1 253 ? -2.522 7.219 -7.673 1.00 93.06 253 ALA A CA 1
ATOM 1952 C C . ALA A 1 253 ? -3.836 7.659 -7.019 1.00 93.06 253 ALA A C 1
ATOM 1954 O O . ALA A 1 253 ? -4.792 6.885 -6.978 1.00 93.06 253 ALA A O 1
ATOM 1955 N N . VAL A 1 254 ? -3.923 8.917 -6.571 1.00 94.06 254 VAL A N 1
ATOM 1956 C CA . VAL A 1 254 ? -5.146 9.490 -5.987 1.00 94.06 254 VAL A CA 1
ATOM 1957 C C . VAL A 1 254 ? -6.290 9.508 -7.000 1.00 94.06 254 VAL A C 1
ATOM 1959 O O . VAL A 1 254 ? -7.419 9.150 -6.661 1.00 94.06 254 VAL A O 1
ATOM 1962 N N . PHE A 1 255 ? -6.020 9.876 -8.254 1.00 93.12 255 PHE A N 1
ATOM 1963 C CA . PHE A 1 255 ? -7.025 9.840 -9.314 1.00 93.12 255 PHE A CA 1
ATOM 1964 C C . PHE A 1 255 ? -7.589 8.425 -9.519 1.00 93.12 255 PHE A C 1
ATOM 1966 O O . PHE A 1 255 ? -8.807 8.235 -9.516 1.00 93.12 255 PHE A O 1
ATOM 1973 N N . ALA A 1 256 ? -6.722 7.413 -9.623 1.00 94.25 256 ALA A N 1
ATOM 1974 C CA . ALA A 1 256 ? -7.155 6.025 -9.759 1.00 94.25 256 ALA A CA 1
ATOM 1975 C C . ALA A 1 256 ? -7.880 5.514 -8.506 1.00 94.25 256 ALA A C 1
ATOM 1977 O O . ALA A 1 256 ? -8.859 4.776 -8.617 1.00 94.25 256 ALA A O 1
ATOM 1978 N N . LEU A 1 257 ? -7.456 5.932 -7.317 1.00 94.75 257 LEU A N 1
ATOM 1979 C CA . LEU A 1 257 ? -8.083 5.559 -6.052 1.00 94.75 257 LEU A CA 1
ATOM 1980 C C . LEU A 1 257 ? -9.510 6.113 -5.943 1.00 94.75 257 LEU A C 1
ATOM 1982 O O . LEU A 1 257 ? -10.413 5.416 -5.481 1.00 94.75 257 LEU A O 1
ATOM 1986 N N . ASN A 1 258 ? -9.735 7.333 -6.435 1.00 94.00 258 ASN A N 1
ATOM 1987 C CA . ASN A 1 258 ? -11.058 7.959 -6.493 1.00 94.00 258 ASN A CA 1
ATOM 1988 C C . ASN A 1 258 ? -12.014 7.277 -7.481 1.00 94.00 258 ASN A C 1
ATOM 1990 O O . ASN A 1 258 ? -13.222 7.483 -7.396 1.00 94.00 258 ASN A O 1
ATOM 1994 N N . SER A 1 259 ? -11.499 6.447 -8.393 1.00 93.94 259 SER A N 1
ATOM 1995 C CA . SER A 1 259 ? -12.331 5.616 -9.270 1.00 93.94 259 SER A CA 1
ATOM 1996 C C . SER A 1 259 ? -12.821 4.318 -8.609 1.00 93.94 259 SER A C 1
ATOM 1998 O O . SER A 1 259 ? -13.714 3.660 -9.139 1.00 93.94 259 SER A O 1
ATOM 2000 N N . LEU A 1 260 ? -12.241 3.942 -7.462 1.00 95.19 260 LEU A N 1
ATOM 2001 C CA . LEU A 1 260 ? -12.636 2.774 -6.672 1.00 95.19 260 LEU A CA 1
ATOM 2002 C C . LEU A 1 260 ? -13.776 3.122 -5.694 1.00 95.19 260 LEU A C 1
ATOM 2004 O O . LEU A 1 260 ? -13.935 4.296 -5.348 1.00 95.19 260 LEU A O 1
ATOM 2008 N N . PRO A 1 261 ? -14.548 2.129 -5.202 1.00 93.56 261 PRO A N 1
ATOM 2009 C CA . PRO A 1 261 ? -15.683 2.374 -4.308 1.00 93.56 261 PRO A CA 1
ATOM 2010 C C . PRO A 1 261 ? -15.308 3.206 -3.071 1.00 93.56 261 PRO A C 1
ATOM 2012 O O . PRO A 1 261 ? -14.336 2.910 -2.377 1.00 93.56 261 PRO A O 1
ATOM 2015 N N . ALA A 1 262 ? -16.070 4.269 -2.800 1.00 90.69 262 ALA A N 1
ATOM 2016 C CA . ALA A 1 262 ? -15.735 5.267 -1.778 1.00 90.69 262 ALA A CA 1
ATOM 2017 C C . ALA A 1 262 ? -15.989 4.813 -0.327 1.00 90.69 262 ALA A C 1
ATOM 2019 O O . ALA A 1 262 ? -15.510 5.456 0.602 1.00 90.69 262 ALA A O 1
ATOM 2020 N N . ASP A 1 263 ? -16.721 3.717 -0.133 1.00 89.81 263 ASP A N 1
ATOM 2021 C CA . ASP A 1 263 ? -16.996 3.083 1.164 1.00 89.81 263 ASP A CA 1
ATOM 2022 C C . ASP A 1 263 ? -15.834 2.200 1.661 1.00 89.81 263 ASP A C 1
ATOM 2024 O O . ASP A 1 263 ? -15.839 1.721 2.794 1.00 89.81 263 ASP A O 1
ATOM 2028 N N . CYS A 1 264 ? -14.821 1.983 0.817 1.00 93.25 264 CYS A N 1
ATOM 2029 C CA . CYS A 1 264 ? -13.668 1.143 1.116 1.00 93.25 264 CYS A CA 1
ATOM 2030 C C . CYS A 1 264 ? -12.512 1.945 1.729 1.00 93.25 264 CYS A C 1
ATOM 2032 O O . CYS A 1 264 ? -12.156 3.025 1.237 1.00 93.25 264 CYS A O 1
ATOM 2034 N N . ALA A 1 265 ? -11.851 1.364 2.735 1.00 94.81 265 ALA A N 1
ATOM 2035 C CA . ALA A 1 265 ? -10.664 1.947 3.355 1.00 94.81 265 ALA A CA 1
ATOM 2036 C C . ALA A 1 265 ? -9.526 2.100 2.320 1.00 94.81 265 ALA A C 1
ATOM 2038 O O . ALA A 1 265 ? -9.155 1.110 1.679 1.00 94.81 265 ALA A O 1
ATOM 2039 N N . PRO A 1 266 ? -9.000 3.321 2.096 1.00 96.31 266 PRO A N 1
ATOM 2040 C CA . PRO A 1 266 ? -8.070 3.578 1.005 1.00 96.31 266 PRO A CA 1
ATOM 2041 C C . PRO A 1 266 ? -6.611 3.305 1.365 1.00 96.31 266 PRO A C 1
ATOM 2043 O O . PRO A 1 266 ? -6.107 3.793 2.367 1.00 96.31 266 PRO A O 1
ATOM 2046 N N . MET A 1 267 ? -5.879 2.619 0.502 1.00 96.38 267 MET A N 1
ATOM 2047 C CA . MET A 1 267 ? -4.423 2.546 0.586 1.00 96.38 267 MET A CA 1
ATOM 2048 C C . MET A 1 267 ? -3.808 2.658 -0.803 1.00 96.38 267 MET A C 1
ATOM 2050 O O . MET A 1 267 ? -4.430 2.315 -1.812 1.00 96.38 267 MET A O 1
ATOM 2054 N N . MET A 1 268 ? -2.579 3.143 -0.864 1.00 96.81 268 MET A N 1
ATOM 2055 C CA . MET A 1 268 ? -1.761 3.093 -2.065 1.00 96.81 268 MET A CA 1
ATOM 2056 C C . MET A 1 268 ? -0.402 2.499 -1.739 1.00 96.81 268 MET A C 1
ATOM 2058 O O . MET A 1 268 ? 0.090 2.620 -0.619 1.00 96.81 268 MET A O 1
ATOM 2062 N N . VAL A 1 269 ? 0.177 1.823 -2.720 1.00 97.88 269 VAL A N 1
ATOM 2063 C CA . VAL A 1 269 ? 1.433 1.097 -2.582 1.00 97.88 269 VAL A CA 1
ATOM 2064 C C . VAL A 1 269 ? 2.296 1.445 -3.783 1.00 97.88 269 VAL A C 1
ATOM 2066 O O . VAL A 1 269 ? 1.946 1.099 -4.910 1.00 97.88 269 VAL A O 1
ATOM 2069 N N . LEU A 1 270 ? 3.398 2.152 -3.554 1.00 96.50 270 LEU A N 1
ATOM 2070 C CA . LEU A 1 270 ? 4.364 2.513 -4.588 1.00 96.50 270 LEU A CA 1
ATOM 2071 C C . LEU A 1 270 ? 5.505 1.495 -4.571 1.00 96.50 270 LEU A C 1
ATOM 2073 O O . LEU A 1 270 ? 6.129 1.275 -3.538 1.00 96.50 270 LEU A O 1
ATOM 2077 N N . VAL A 1 271 ? 5.773 0.864 -5.707 1.00 96.19 271 VAL A N 1
ATOM 2078 C CA . VAL A 1 271 ? 6.828 -0.143 -5.865 1.00 96.19 271 VAL A CA 1
ATOM 2079 C C . VAL A 1 271 ? 7.952 0.499 -6.664 1.00 96.19 271 VAL A C 1
ATOM 2081 O O . VAL A 1 271 ? 7.784 0.729 -7.858 1.00 96.19 271 VAL A O 1
ATOM 2084 N N . THR A 1 272 ? 9.049 0.851 -5.998 1.00 93.31 272 THR A N 1
ATOM 2085 C CA . THR A 1 272 ? 10.142 1.665 -6.558 1.00 93.31 272 THR A CA 1
ATOM 2086 C C . THR A 1 272 ? 11.465 1.302 -5.891 1.00 93.31 272 THR A C 1
ATOM 2088 O O . THR A 1 272 ? 11.483 0.794 -4.771 1.00 93.31 272 THR A O 1
ATOM 2091 N N . ASP A 1 273 ? 12.583 1.575 -6.552 1.00 90.38 273 ASP A N 1
ATOM 2092 C CA . ASP A 1 273 ? 13.920 1.493 -5.959 1.00 90.38 273 ASP A CA 1
ATOM 2093 C C . ASP A 1 273 ? 14.278 2.719 -5.095 1.00 90.38 273 ASP A C 1
ATOM 2095 O O . ASP A 1 273 ? 15.305 2.739 -4.416 1.00 90.38 273 ASP A O 1
ATOM 2099 N N . GLY A 1 274 ? 13.397 3.724 -5.067 1.00 88.88 274 GLY A N 1
ATOM 2100 C CA . GLY A 1 274 ? 13.545 4.950 -4.288 1.00 88.88 274 GLY A CA 1
ATOM 2101 C C . GLY A 1 274 ? 14.250 6.074 -5.033 1.00 88.88 274 GLY A C 1
ATOM 2102 O O . GLY A 1 274 ? 14.519 7.114 -4.436 1.00 88.88 274 GLY A O 1
ATOM 2103 N N . VAL A 1 275 ? 14.532 5.905 -6.324 1.00 88.69 275 VAL A N 1
ATOM 2104 C CA . VAL A 1 275 ? 15.149 6.935 -7.164 1.00 88.69 275 VAL A CA 1
ATOM 2105 C C . VAL A 1 275 ? 14.053 7.855 -7.702 1.00 88.69 275 VAL A C 1
ATOM 2107 O O . VAL A 1 275 ? 13.548 7.697 -8.813 1.00 88.69 275 VAL A O 1
ATOM 2110 N N . MET A 1 276 ? 13.675 8.834 -6.883 1.00 86.31 276 MET A N 1
ATOM 2111 C CA . MET A 1 276 ? 12.565 9.745 -7.160 1.00 86.31 276 MET A CA 1
ATOM 2112 C C . MET A 1 276 ? 13.034 11.198 -7.180 1.00 86.31 276 MET A C 1
ATOM 2114 O O . MET A 1 276 ? 13.954 11.586 -6.467 1.00 86.31 276 MET A O 1
ATOM 2118 N N . ASP A 1 277 ? 12.361 12.012 -7.982 1.00 83.62 277 ASP A N 1
ATOM 2119 C CA . ASP A 1 277 ? 12.557 13.454 -8.074 1.00 83.62 277 ASP A CA 1
ATOM 2120 C C . ASP A 1 277 ? 11.327 14.185 -7.530 1.00 83.62 277 ASP A C 1
ATOM 2122 O O . ASP A 1 277 ? 10.178 13.789 -7.760 1.00 83.62 277 ASP A O 1
ATOM 2126 N N . VAL A 1 278 ? 11.581 15.275 -6.812 1.00 81.75 278 VAL A N 1
ATOM 2127 C CA . VAL A 1 278 ? 10.559 16.184 -6.296 1.00 81.75 278 VAL A CA 1
ATOM 2128 C C . VAL A 1 278 ? 10.792 17.531 -6.961 1.00 81.75 278 VAL A C 1
ATOM 2130 O O . VAL A 1 278 ? 11.614 18.333 -6.522 1.00 81.75 278 VAL A O 1
ATOM 2133 N N . ARG A 1 279 ? 10.062 17.778 -8.050 1.00 72.38 279 ARG A N 1
ATOM 2134 C CA . ARG A 1 279 ? 10.266 18.977 -8.878 1.00 72.38 279 ARG A CA 1
ATOM 2135 C C . ARG A 1 279 ? 9.731 20.247 -8.236 1.00 72.38 279 ARG A C 1
ATOM 2137 O O . ARG A 1 279 ? 10.303 21.318 -8.421 1.00 72.38 279 ARG A O 1
ATOM 2144 N N . ASP A 1 280 ? 8.619 20.128 -7.517 1.00 76.56 280 ASP A N 1
ATOM 2145 C CA . ASP A 1 280 ? 7.950 21.239 -6.850 1.00 76.56 280 ASP A CA 1
ATOM 2146 C C . ASP A 1 280 ? 7.501 20.826 -5.444 1.00 76.56 280 ASP A C 1
ATOM 2148 O O . ASP A 1 280 ? 6.537 20.074 -5.270 1.00 76.56 280 ASP A O 1
ATOM 2152 N N . ALA A 1 281 ? 8.198 21.358 -4.439 1.00 75.62 281 ALA A N 1
ATOM 2153 C CA . ALA A 1 281 ? 7.900 21.112 -3.032 1.00 75.62 281 ALA A CA 1
ATOM 2154 C C . ALA A 1 281 ? 6.463 21.519 -2.659 1.00 75.62 281 ALA A C 1
ATOM 2156 O O . ALA A 1 281 ? 5.821 20.831 -1.871 1.00 75.62 281 ALA A O 1
ATOM 2157 N N . TYR A 1 282 ? 5.912 22.577 -3.270 1.00 80.31 282 TYR A N 1
ATOM 2158 C CA . TYR A 1 282 ? 4.553 23.032 -2.964 1.00 80.31 282 TYR A CA 1
ATOM 2159 C C . TYR A 1 282 ? 3.489 22.059 -3.476 1.00 80.31 282 TYR A C 1
ATOM 2161 O O . TYR A 1 282 ? 2.507 21.778 -2.785 1.00 80.31 282 TYR A O 1
ATOM 2169 N N . SER A 1 283 ? 3.662 21.545 -4.695 1.00 77.44 283 SER A N 1
ATOM 2170 C CA . SER A 1 283 ? 2.756 20.547 -5.269 1.00 77.44 283 SER A CA 1
ATOM 2171 C C . SER A 1 283 ? 2.778 19.249 -4.461 1.00 77.44 283 SER A C 1
ATOM 2173 O O . SER A 1 283 ? 1.721 18.685 -4.179 1.00 77.44 283 SER A O 1
ATOM 2175 N N . TYR A 1 284 ? 3.964 18.821 -4.027 1.00 80.62 284 TYR A N 1
ATOM 2176 C CA . TYR A 1 284 ? 4.140 17.667 -3.152 1.00 80.62 284 TYR A CA 1
ATOM 2177 C C . TYR A 1 284 ? 3.460 17.846 -1.780 1.00 80.62 284 TYR A C 1
ATOM 2179 O O . TYR A 1 284 ? 2.685 16.978 -1.376 1.00 80.62 284 TYR A O 1
ATOM 2187 N N . ASP A 1 285 ? 3.654 18.984 -1.104 1.00 83.88 285 ASP A N 1
ATOM 2188 C CA . ASP A 1 285 ? 3.050 19.250 0.212 1.00 83.88 285 ASP A CA 1
ATOM 2189 C C . ASP A 1 285 ? 1.518 19.239 0.154 1.00 83.88 285 ASP A C 1
ATOM 2191 O O . ASP A 1 285 ? 0.851 18.659 1.015 1.00 83.88 285 ASP A O 1
ATOM 2195 N N . ASN A 1 286 ? 0.943 19.825 -0.901 1.00 88.12 286 ASN A N 1
ATOM 2196 C CA . ASN A 1 286 ? -0.503 19.812 -1.116 1.00 88.12 286 ASN A CA 1
ATOM 2197 C C . ASN A 1 286 ? -1.046 18.382 -1.271 1.00 88.12 286 ASN A C 1
ATOM 2199 O O . ASN A 1 286 ? -2.114 18.069 -0.737 1.00 88.12 286 ASN A O 1
ATOM 2203 N N . LEU A 1 287 ? -0.315 17.507 -1.968 1.00 87.75 287 LEU A N 1
ATOM 2204 C CA . LEU A 1 287 ? -0.692 16.101 -2.121 1.00 87.75 287 LEU A CA 1
ATOM 2205 C C . LEU A 1 287 ? -0.563 15.344 -0.808 1.00 87.75 287 LEU A C 1
ATOM 2207 O O . LEU A 1 287 ? -1.486 14.624 -0.440 1.00 87.75 287 LEU A O 1
ATOM 2211 N N . LEU A 1 288 ? 0.530 15.537 -0.070 1.00 90.81 288 LEU A N 1
ATOM 2212 C CA . LEU A 1 288 ? 0.715 14.908 1.233 1.00 90.81 288 LEU A CA 1
ATOM 2213 C C . LEU A 1 288 ? -0.413 15.306 2.196 1.00 90.81 288 LEU A C 1
ATOM 2215 O O . LEU A 1 288 ? -1.042 14.445 2.812 1.00 90.81 288 LEU A O 1
ATOM 2219 N N . MET A 1 289 ? -0.752 16.597 2.251 1.00 90.19 289 MET A N 1
ATOM 2220 C CA . MET A 1 289 ? -1.900 17.094 3.012 1.00 90.19 289 MET A CA 1
ATOM 2221 C C . MET A 1 289 ? -3.217 16.448 2.574 1.00 90.19 289 MET A C 1
ATOM 2223 O O . MET A 1 289 ? -4.069 16.145 3.413 1.00 90.19 289 MET A O 1
ATOM 2227 N N . GLN A 1 290 ? -3.404 16.232 1.271 1.00 91.62 290 GLN A N 1
ATOM 2228 C CA . GLN A 1 290 ? -4.580 15.554 0.740 1.00 91.62 290 GLN A CA 1
ATOM 2229 C C . GLN A 1 290 ? -4.644 14.089 1.195 1.00 91.62 290 GLN A C 1
ATOM 2231 O O . GLN A 1 290 ? -5.708 13.648 1.633 1.00 91.62 290 GLN A O 1
ATOM 2236 N N . LEU A 1 291 ? -3.531 13.350 1.142 1.00 93.50 291 LEU A N 1
ATOM 2237 C CA . LEU A 1 291 ? -3.461 11.959 1.606 1.00 93.50 291 LEU A CA 1
ATOM 2238 C C . LEU A 1 291 ? -3.848 11.848 3.083 1.00 93.50 291 LEU A C 1
ATOM 2240 O O . LEU A 1 291 ? -4.724 11.055 3.428 1.00 93.50 291 LEU A O 1
ATOM 2244 N N . VAL A 1 292 ? -3.282 12.712 3.930 1.00 91.69 292 VAL A N 1
ATOM 2245 C CA . VAL A 1 292 ? -3.592 12.761 5.368 1.00 91.69 292 VAL A CA 1
ATOM 2246 C C . VAL A 1 292 ? -5.061 13.105 5.609 1.00 91.69 292 VAL A C 1
ATOM 2248 O O . VAL A 1 292 ? -5.738 12.449 6.400 1.00 91.69 292 VAL A O 1
ATOM 2251 N N . ARG A 1 293 ? -5.592 14.112 4.906 1.00 90.06 293 ARG A N 1
ATOM 2252 C CA . ARG A 1 293 ? -6.985 14.556 5.065 1.00 90.06 293 ARG A CA 1
ATOM 2253 C C . ARG A 1 293 ? -8.001 13.479 4.684 1.00 90.06 293 ARG A C 1
ATOM 2255 O O . ARG A 1 293 ? -9.075 13.428 5.280 1.00 90.06 293 ARG A O 1
ATOM 2262 N N . HIS A 1 294 ? -7.687 12.664 3.682 1.00 90.75 294 HIS A N 1
ATOM 2263 C CA . HIS A 1 294 ? -8.554 11.587 3.205 1.00 90.75 294 HIS A CA 1
ATOM 2264 C C . HIS A 1 294 ? -8.233 10.218 3.824 1.00 90.75 294 HIS A C 1
ATOM 2266 O O . HIS A 1 294 ? -8.822 9.226 3.397 1.00 90.75 294 HIS A O 1
ATOM 2272 N N . ASP A 1 295 ? -7.344 10.162 4.825 1.00 92.50 295 ASP A N 1
ATOM 2273 C CA . ASP A 1 295 ? -6.923 8.926 5.502 1.00 92.50 295 ASP A CA 1
ATOM 2274 C C . ASP A 1 295 ? -6.428 7.841 4.521 1.00 92.50 295 ASP A C 1
ATOM 2276 O O . ASP A 1 295 ? -6.765 6.653 4.618 1.00 92.50 295 ASP A O 1
ATOM 2280 N N . ILE A 1 296 ? -5.654 8.275 3.521 1.00 95.19 296 ILE A N 1
ATOM 2281 C CA . ILE A 1 296 ? -5.046 7.407 2.513 1.00 95.19 296 ILE A CA 1
ATOM 2282 C C . ILE A 1 296 ? -3.646 7.024 2.989 1.00 95.19 296 ILE A C 1
ATOM 2284 O O . ILE A 1 296 ? -2.729 7.842 2.940 1.00 95.19 296 ILE A O 1
ATOM 2288 N N . GLN A 1 297 ? -3.476 5.766 3.396 1.00 95.31 297 GLN A N 1
ATOM 2289 C CA . GLN A 1 297 ? -2.160 5.233 3.746 1.00 95.31 297 GLN A CA 1
ATOM 2290 C C . GLN A 1 297 ? -1.300 5.063 2.494 1.00 95.31 297 GLN A C 1
ATOM 2292 O O . GLN A 1 297 ? -1.723 4.403 1.541 1.00 95.31 297 GLN A O 1
ATOM 2297 N N . CYS A 1 298 ? -0.097 5.638 2.504 1.00 96.38 298 CYS A N 1
ATOM 2298 C CA . CYS A 1 298 ? 0.888 5.465 1.445 1.00 96.38 298 CYS A CA 1
ATOM 2299 C C . CYS A 1 298 ? 1.989 4.512 1.914 1.00 96.38 298 CYS A C 1
ATOM 2301 O O . CYS A 1 298 ? 2.753 4.817 2.828 1.00 96.38 298 CYS A O 1
ATOM 2303 N N . HIS A 1 299 ? 2.062 3.339 1.297 1.00 97.56 299 HIS A N 1
ATOM 2304 C CA . HIS A 1 299 ? 3.109 2.358 1.548 1.00 97.56 299 HIS A CA 1
ATOM 2305 C C . HIS A 1 299 ? 4.113 2.349 0.400 1.00 97.56 299 HIS A C 1
ATOM 2307 O O . HIS A 1 299 ? 3.756 2.618 -0.748 1.00 97.56 299 HIS A O 1
ATOM 2313 N N . PHE A 1 300 ? 5.347 1.960 0.697 1.00 96.75 300 PHE A N 1
ATOM 2314 C CA . PHE A 1 300 ? 6.376 1.760 -0.317 1.00 96.75 300 PHE A CA 1
ATOM 2315 C C . PHE A 1 300 ? 6.897 0.334 -0.251 1.00 96.75 300 PHE A C 1
ATOM 2317 O O . PHE A 1 300 ? 7.186 -0.165 0.831 1.00 96.75 300 PHE A O 1
ATOM 2324 N N . LEU A 1 301 ? 7.029 -0.317 -1.401 1.00 95.75 301 LEU A N 1
ATOM 2325 C CA . LEU A 1 301 ? 7.818 -1.533 -1.547 1.00 95.75 301 LEU A CA 1
ATOM 2326 C C . LEU A 1 301 ? 9.147 -1.107 -2.155 1.00 95.75 301 LEU A C 1
ATOM 2328 O O . LEU A 1 301 ? 9.210 -0.800 -3.349 1.00 95.75 301 LEU A O 1
ATOM 2332 N N . ARG A 1 302 ? 10.179 -1.026 -1.314 1.00 92.62 302 ARG A N 1
ATOM 2333 C CA . ARG A 1 302 ? 11.512 -0.629 -1.750 1.00 92.62 302 ARG A CA 1
ATOM 2334 C C . ARG A 1 302 ? 12.181 -1.815 -2.432 1.00 92.62 302 ARG A C 1
ATOM 2336 O O . ARG A 1 302 ? 12.367 -2.875 -1.833 1.00 92.62 302 ARG A O 1
ATOM 2343 N N . ILE A 1 303 ? 12.543 -1.617 -3.690 1.00 90.06 303 ILE A N 1
ATOM 2344 C CA . ILE A 1 303 ? 13.272 -2.590 -4.493 1.00 90.06 303 ILE A CA 1
ATOM 2345 C C . ILE A 1 303 ? 14.768 -2.280 -4.376 1.00 90.06 303 ILE A C 1
ATOM 2347 O O . ILE A 1 303 ? 15.191 -1.148 -4.581 1.00 90.06 303 ILE A O 1
ATOM 2351 N N . GLY A 1 304 ? 15.589 -3.286 -4.086 1.00 78.50 304 GLY A N 1
ATOM 2352 C CA . GLY A 1 304 ? 17.031 -3.083 -3.953 1.00 78.50 304 GLY A CA 1
ATOM 2353 C C . GLY A 1 304 ? 17.477 -2.536 -2.596 1.00 78.50 304 GLY A C 1
ATOM 2354 O O . GLY A 1 304 ? 16.675 -2.090 -1.781 1.00 78.50 304 GLY A O 1
ATOM 2355 N N . GLY A 1 305 ? 18.791 -2.577 -2.376 1.00 67.25 305 GLY A N 1
ATOM 2356 C CA . GLY A 1 305 ? 19.455 -2.285 -1.109 1.00 67.25 305 GLY A CA 1
ATOM 2357 C C . GLY A 1 305 ? 19.419 -3.503 -0.189 1.00 67.25 305 GLY A C 1
ATOM 2358 O O . GLY A 1 305 ? 18.353 -3.930 0.251 1.00 67.25 305 GLY A O 1
ATOM 2359 N N . GLY A 1 306 ? 20.577 -4.093 0.108 1.00 58.31 306 GLY A N 1
ATOM 2360 C CA . GLY A 1 306 ? 20.711 -5.115 1.142 1.00 58.31 306 GLY A CA 1
ATOM 2361 C C . GLY A 1 306 ? 20.735 -4.469 2.528 1.00 58.31 306 GLY A C 1
ATOM 2362 O O . GLY A 1 306 ? 21.770 -4.409 3.178 1.00 58.31 306 GLY A O 1
ATOM 2363 N N . GLY A 1 307 ? 19.586 -3.975 2.990 1.00 58.25 307 GLY A N 1
ATOM 2364 C CA . GLY A 1 307 ? 19.418 -3.381 4.323 1.00 58.25 307 GLY A CA 1
ATOM 2365 C C . GLY A 1 307 ? 19.285 -1.854 4.338 1.00 58.25 307 GLY A C 1
ATOM 2366 O O . GLY A 1 307 ? 19.329 -1.184 3.304 1.00 58.25 307 GLY A O 1
ATOM 2367 N N . GLU A 1 308 ? 19.077 -1.304 5.539 1.00 56.78 308 GLU A N 1
ATOM 2368 C CA . GLU A 1 308 ? 18.719 0.109 5.747 1.00 56.78 308 GLU A CA 1
ATOM 2369 C C . GLU A 1 308 ? 19.802 1.104 5.295 1.00 56.78 308 GLU A C 1
ATOM 2371 O O . GLU A 1 308 ? 19.440 2.211 4.898 1.00 56.78 308 GLU A O 1
ATOM 2376 N N . ASP A 1 309 ? 21.074 0.682 5.262 1.00 55.97 309 ASP A N 1
ATOM 2377 C CA . ASP A 1 309 ? 22.244 1.532 4.980 1.00 55.97 309 ASP A CA 1
ATOM 2378 C C . ASP A 1 309 ? 22.946 1.229 3.639 1.00 55.97 309 ASP A C 1
ATOM 2380 O O . ASP A 1 309 ? 23.920 1.894 3.276 1.00 55.97 309 ASP A O 1
ATOM 2384 N N . GLU A 1 310 ? 22.481 0.237 2.870 1.00 62.03 310 GLU A N 1
ATOM 2385 C CA . GLU A 1 310 ? 23.061 -0.044 1.553 1.00 62.03 310 GLU A CA 1
ATOM 2386 C C . GLU A 1 310 ? 22.481 0.894 0.487 1.00 62.03 310 GLU A C 1
ATOM 2388 O O . GLU A 1 310 ? 21.330 0.778 0.048 1.00 62.03 310 GLU A O 1
ATOM 2393 N N . LEU A 1 311 ? 23.320 1.836 0.052 1.00 60.19 311 LEU A N 1
ATOM 2394 C CA . LEU A 1 311 ? 23.063 2.693 -1.098 1.00 60.19 311 LEU A CA 1
ATOM 2395 C C . LEU A 1 311 ? 23.401 1.935 -2.384 1.00 60.19 311 LEU A C 1
ATOM 2397 O O . LEU A 1 311 ? 24.558 1.859 -2.804 1.00 60.19 311 LEU A O 1
ATOM 2401 N N . ASN A 1 312 ? 22.375 1.418 -3.050 1.00 63.03 312 ASN A N 1
ATOM 2402 C CA . ASN A 1 312 ? 22.500 0.879 -4.400 1.00 63.03 312 ASN A CA 1
ATOM 2403 C C . ASN A 1 312 ? 22.510 2.019 -5.426 1.00 63.03 312 ASN A C 1
ATOM 2405 O O . ASN A 1 312 ? 21.506 2.296 -6.074 1.00 63.03 312 ASN A O 1
ATOM 2409 N N . ALA A 1 313 ? 23.650 2.701 -5.556 1.00 63.47 313 ALA A N 1
ATOM 2410 C CA . ALA A 1 313 ? 23.817 3.799 -6.505 1.00 63.47 313 ALA A CA 1
ATOM 2411 C C . ALA A 1 313 ? 24.343 3.313 -7.867 1.00 63.47 313 ALA A C 1
ATOM 2413 O O . ALA A 1 313 ? 25.495 3.562 -8.238 1.00 63.47 313 ALA A O 1
ATOM 2414 N N . THR A 1 314 ? 23.521 2.591 -8.630 1.00 69.00 314 THR A N 1
ATOM 2415 C CA . THR A 1 314 ? 23.904 2.141 -9.978 1.00 69.00 314 THR A CA 1
ATOM 2416 C C . THR A 1 314 ? 23.768 3.299 -10.970 1.00 69.00 314 THR A C 1
ATOM 2418 O O . THR A 1 314 ? 22.760 3.992 -10.983 1.00 69.00 314 THR A O 1
ATOM 2421 N N . PHE A 1 315 ? 24.774 3.539 -11.817 1.00 73.44 315 PHE A N 1
ATOM 2422 C CA . PHE A 1 315 ? 24.736 4.564 -12.881 1.00 73.44 315 PHE A CA 1
ATOM 2423 C C . PHE A 1 315 ? 24.386 6.001 -12.429 1.00 73.44 315 PHE A C 1
ATOM 2425 O O . PHE A 1 315 ? 23.962 6.817 -13.242 1.00 73.44 315 PHE A O 1
ATOM 2432 N N . GLY A 1 316 ? 24.606 6.339 -11.153 1.00 78.75 316 GLY A N 1
ATOM 2433 C CA . GLY A 1 316 ? 24.274 7.661 -10.606 1.00 78.75 316 GLY A CA 1
ATOM 2434 C C . GLY A 1 316 ? 22.808 7.826 -10.196 1.00 78.75 316 GLY A C 1
ATOM 2435 O O . GLY A 1 316 ? 22.416 8.924 -9.809 1.00 78.75 316 GLY A O 1
ATOM 2436 N N . PHE A 1 317 ? 22.013 6.755 -10.240 1.00 84.06 317 PHE A N 1
ATOM 2437 C CA . PHE A 1 317 ? 20.696 6.713 -9.620 1.00 84.06 317 PHE A CA 1
ATOM 2438 C C . PHE A 1 317 ? 20.862 6.632 -8.105 1.00 84.06 317 PHE A C 1
ATOM 2440 O O . PHE A 1 317 ? 21.293 5.610 -7.584 1.00 84.06 317 PHE A O 1
ATOM 2447 N N . VAL A 1 318 ? 20.584 7.727 -7.400 1.00 84.62 318 VAL A N 1
ATOM 2448 C CA . VAL A 1 318 ? 20.712 7.787 -5.940 1.00 84.62 318 VAL A CA 1
ATOM 2449 C C . VAL A 1 318 ? 19.320 7.638 -5.328 1.00 84.62 318 VAL A C 1
ATOM 2451 O O . VAL A 1 318 ? 18.486 8.516 -5.554 1.00 84.62 318 VAL A O 1
ATOM 2454 N N . PRO A 1 319 ? 19.043 6.553 -4.584 1.00 86.38 319 PRO A N 1
ATOM 2455 C CA . PRO A 1 319 ? 17.754 6.383 -3.932 1.00 86.38 319 PRO A CA 1
ATOM 2456 C C . PRO A 1 319 ? 17.625 7.311 -2.717 1.00 86.38 319 PRO A C 1
ATOM 2458 O O . PRO A 1 319 ? 18.548 7.415 -1.908 1.00 86.38 319 PRO A O 1
ATOM 2461 N N . ASP A 1 320 ? 16.461 7.938 -2.551 1.00 86.88 320 ASP A N 1
ATOM 2462 C CA . ASP A 1 320 ? 16.118 8.747 -1.380 1.00 86.88 320 ASP A CA 1
ATOM 2463 C C . ASP A 1 320 ? 15.181 7.975 -0.443 1.00 86.88 320 ASP A C 1
ATOM 2465 O O . ASP A 1 320 ? 13.956 8.112 -0.454 1.00 86.88 320 ASP A O 1
ATOM 2469 N N . THR A 1 321 ? 15.772 7.140 0.411 1.00 85.06 321 THR A N 1
ATOM 2470 C CA . THR A 1 321 ? 15.013 6.359 1.396 1.00 85.06 321 THR A CA 1
ATOM 2471 C C . THR A 1 321 ? 14.369 7.223 2.476 1.00 85.06 321 THR A C 1
ATOM 2473 O O . THR A 1 321 ? 13.373 6.814 3.072 1.00 85.06 321 THR A O 1
ATOM 2476 N N . HIS A 1 322 ? 14.933 8.401 2.762 1.00 87.12 322 HIS A N 1
ATOM 2477 C CA . HIS A 1 322 ? 14.401 9.289 3.793 1.00 87.12 322 HIS A CA 1
ATOM 2478 C C . HIS A 1 322 ? 13.101 9.933 3.329 1.00 87.12 322 HIS A C 1
ATOM 2480 O O . HIS A 1 322 ? 12.150 9.981 4.106 1.00 87.12 322 HIS A O 1
ATOM 2486 N N . LEU A 1 323 ? 13.022 10.336 2.060 1.00 88.00 323 LEU A N 1
ATOM 2487 C CA . LEU A 1 323 ? 11.787 10.816 1.453 1.00 88.00 323 LEU A CA 1
ATOM 2488 C C . LEU A 1 323 ? 10.688 9.747 1.488 1.00 88.00 323 LEU A C 1
ATOM 2490 O O . LEU A 1 323 ? 9.568 10.048 1.902 1.00 88.00 323 LEU A O 1
ATOM 2494 N N . LEU A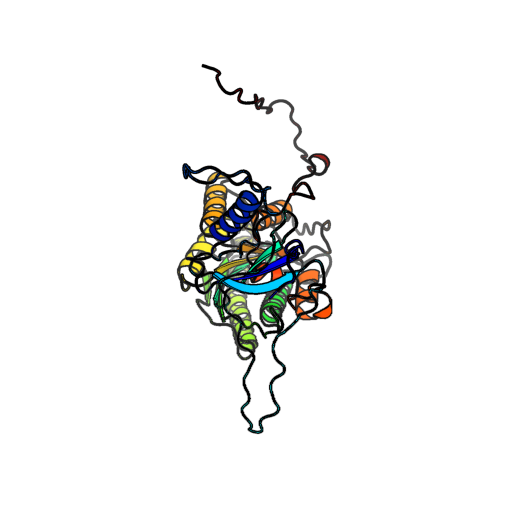 1 324 ? 10.997 8.497 1.115 1.00 90.31 324 LEU A N 1
ATOM 2495 C CA . LEU A 1 324 ? 10.008 7.410 1.164 1.00 90.31 324 LEU A CA 1
ATOM 2496 C C . LEU A 1 324 ? 9.480 7.192 2.590 1.00 90.31 324 LEU A C 1
ATOM 2498 O O . LEU A 1 324 ? 8.268 7.112 2.796 1.00 90.31 324 LEU A O 1
ATOM 2502 N N . ARG A 1 325 ? 10.384 7.129 3.581 1.00 91.19 325 ARG A N 1
ATOM 2503 C CA . ARG A 1 325 ? 10.015 6.978 4.999 1.00 91.19 325 ARG A CA 1
ATOM 2504 C C . ARG A 1 325 ? 9.179 8.158 5.484 1.00 91.19 325 ARG A C 1
ATOM 2506 O O . ARG A 1 325 ? 8.135 7.940 6.087 1.00 91.19 325 ARG A O 1
ATOM 2513 N N . PHE A 1 326 ? 9.571 9.384 5.144 1.00 90.81 326 PHE A N 1
ATOM 2514 C CA . PHE A 1 326 ? 8.829 10.592 5.490 1.00 90.81 326 PHE A CA 1
ATOM 2515 C C . PHE A 1 326 ? 7.392 10.551 4.943 1.00 90.81 326 PHE A C 1
ATOM 2517 O O . PHE A 1 326 ? 6.441 10.710 5.703 1.00 90.81 326 PHE A O 1
ATOM 2524 N N . VAL A 1 327 ? 7.191 10.263 3.652 1.00 91.88 327 VAL A N 1
ATOM 2525 C CA . VAL A 1 327 ? 5.833 10.159 3.078 1.00 91.88 327 VAL A CA 1
ATOM 2526 C C . VAL A 1 327 ? 5.023 9.064 3.772 1.00 91.88 327 VAL A C 1
ATOM 2528 O O . VAL A 1 327 ? 3.851 9.267 4.104 1.00 91.88 327 VAL A O 1
ATOM 2531 N N . ALA A 1 328 ? 5.635 7.898 3.986 1.00 93.19 328 ALA A N 1
ATOM 2532 C CA . ALA A 1 328 ? 4.973 6.761 4.607 1.00 93.19 328 ALA A CA 1
ATOM 2533 C C . ALA A 1 328 ? 4.515 7.089 6.032 1.00 93.19 328 ALA A C 1
ATOM 2535 O O . ALA A 1 328 ? 3.340 6.938 6.349 1.00 93.19 328 ALA A O 1
ATOM 2536 N N . GLU A 1 329 ? 5.408 7.597 6.877 1.00 91.00 329 GLU A N 1
ATOM 2537 C CA . GLU A 1 329 ? 5.123 7.883 8.284 1.00 91.00 329 GLU A CA 1
ATOM 2538 C C . GLU A 1 329 ? 4.025 8.936 8.449 1.00 91.00 329 GLU A C 1
ATOM 2540 O O . GLU A 1 329 ? 3.080 8.729 9.213 1.00 91.00 329 GLU A O 1
ATOM 2545 N N . TYR A 1 330 ? 4.086 10.030 7.685 1.00 89.81 330 TYR A N 1
ATOM 2546 C CA . TYR A 1 330 ? 3.092 11.102 7.784 1.00 89.81 330 TYR A CA 1
ATOM 2547 C C . TYR A 1 330 ? 1.710 10.692 7.266 1.00 89.81 330 TYR A C 1
ATOM 2549 O O . TYR A 1 330 ? 0.708 11.258 7.698 1.00 89.81 330 TYR A O 1
ATOM 2557 N N . THR A 1 331 ? 1.635 9.693 6.384 1.00 92.50 331 THR A N 1
ATOM 2558 C CA . THR A 1 331 ? 0.366 9.127 5.894 1.00 92.50 331 THR A CA 1
ATOM 2559 C C . THR A 1 331 ? -0.078 7.879 6.662 1.00 92.50 331 THR A C 1
ATOM 2561 O O . THR A 1 331 ? -1.089 7.272 6.315 1.00 92.50 331 THR A O 1
ATOM 2564 N N . GLY A 1 332 ? 0.646 7.479 7.716 1.00 90.19 332 GLY A N 1
ATOM 2565 C CA . GLY A 1 332 ? 0.342 6.280 8.502 1.00 90.19 332 GLY A CA 1
ATOM 2566 C C . GLY A 1 332 ? 0.597 4.960 7.763 1.00 90.19 332 GLY A C 1
ATOM 2567 O O . GLY A 1 332 ? 0.002 3.941 8.119 1.00 90.19 332 GLY A O 1
ATOM 2568 N N . GLY A 1 333 ? 1.426 4.988 6.719 1.00 94.56 333 GLY A N 1
ATOM 2569 C CA . GLY A 1 333 ? 1.906 3.833 5.973 1.00 94.56 333 GLY A CA 1
ATOM 2570 C C . GLY A 1 333 ? 3.268 3.320 6.453 1.00 94.56 333 GLY A C 1
ATOM 2571 O O . GLY A 1 333 ? 3.698 3.558 7.580 1.00 94.56 333 GLY A O 1
ATOM 2572 N N . THR A 1 334 ? 3.940 2.527 5.617 1.00 94.00 334 THR A N 1
ATOM 2573 C CA . THR A 1 334 ? 5.210 1.859 5.964 1.00 94.00 334 THR A CA 1
ATOM 2574 C C . THR A 1 334 ? 6.032 1.599 4.705 1.00 94.00 334 THR A C 1
ATOM 2576 O O . THR A 1 334 ? 5.462 1.343 3.641 1.00 94.00 334 THR A O 1
ATOM 2579 N N . VAL A 1 335 ? 7.358 1.657 4.829 1.00 94.81 335 VAL A N 1
ATOM 2580 C CA . VAL A 1 335 ? 8.297 1.211 3.793 1.00 94.81 335 VAL A CA 1
ATOM 2581 C C . VAL A 1 335 ? 8.667 -0.242 4.078 1.00 94.81 335 VAL A C 1
ATOM 2583 O O . VAL A 1 335 ? 9.112 -0.564 5.177 1.00 94.81 335 VAL A O 1
ATOM 2586 N N . PHE A 1 336 ? 8.454 -1.122 3.107 1.00 93.44 336 PHE A N 1
ATOM 2587 C CA . PHE A 1 336 ? 8.792 -2.534 3.192 1.00 93.44 336 PHE A CA 1
ATOM 2588 C C . PHE A 1 336 ? 9.975 -2.833 2.283 1.00 93.44 336 PHE A C 1
ATOM 2590 O O . PHE A 1 336 ? 9.881 -2.684 1.064 1.00 93.44 336 PHE A O 1
ATOM 2597 N N . ASP A 1 337 ? 11.057 -3.309 2.883 1.00 90.31 337 ASP A N 1
ATOM 2598 C CA . ASP A 1 337 ? 12.172 -3.882 2.141 1.00 90.31 337 ASP A CA 1
ATOM 2599 C C . ASP A 1 337 ? 11.849 -5.319 1.717 1.00 90.31 337 ASP A C 1
ATOM 2601 O O . ASP A 1 337 ? 10.994 -5.996 2.301 1.00 90.31 337 ASP A O 1
ATOM 2605 N N . TYR A 1 338 ? 12.597 -5.828 0.739 1.00 87.94 338 TYR A N 1
ATOM 2606 C CA . TYR A 1 338 ? 12.420 -7.180 0.210 1.00 87.94 338 TYR A CA 1
ATOM 2607 C C . TYR A 1 338 ? 12.374 -8.265 1.305 1.00 87.94 338 TYR A C 1
ATOM 2609 O O . TYR A 1 338 ? 11.515 -9.148 1.277 1.00 87.94 338 TYR A O 1
ATOM 2617 N N . ALA A 1 339 ? 13.249 -8.173 2.314 1.00 87.62 339 ALA A N 1
ATOM 2618 C CA . ALA A 1 339 ? 13.286 -9.117 3.432 1.00 87.62 339 ALA A CA 1
ATOM 2619 C C . ALA A 1 339 ? 11.979 -9.122 4.246 1.00 87.62 339 ALA A C 1
ATOM 2621 O O . ALA A 1 339 ? 11.466 -10.194 4.569 1.00 87.62 339 ALA A O 1
ATOM 2622 N N . ALA A 1 340 ? 11.409 -7.944 4.516 1.00 89.31 340 ALA A N 1
ATOM 2623 C CA . ALA A 1 340 ? 10.161 -7.806 5.264 1.00 89.31 340 ALA A CA 1
ATOM 2624 C C . ALA A 1 340 ? 8.966 -8.386 4.489 1.00 89.31 340 ALA A C 1
ATOM 2626 O O . ALA A 1 340 ? 8.104 -9.045 5.072 1.00 89.31 340 ALA A O 1
ATOM 2627 N N . ILE A 1 341 ? 8.924 -8.196 3.165 1.00 91.88 341 ILE A N 1
ATOM 2628 C CA . ILE A 1 341 ? 7.867 -8.754 2.304 1.00 91.88 341 ILE A CA 1
ATOM 2629 C C . ILE A 1 341 ? 8.012 -10.280 2.206 1.00 91.88 341 ILE A C 1
ATOM 2631 O O . ILE A 1 341 ? 7.030 -11.018 2.330 1.00 91.88 341 ILE A O 1
ATOM 2635 N N . HIS A 1 342 ? 9.240 -10.770 2.033 1.00 91.25 342 HIS A N 1
ATOM 2636 C CA . HIS A 1 342 ? 9.530 -12.199 1.987 1.00 91.25 342 HIS A CA 1
ATOM 2637 C C . HIS A 1 342 ? 9.146 -12.892 3.305 1.00 91.25 342 HIS A C 1
ATOM 2639 O O . HIS A 1 342 ? 8.491 -13.938 3.293 1.00 91.25 342 HIS A O 1
ATOM 2645 N N . GLU A 1 343 ? 9.485 -12.291 4.449 1.00 90.19 343 GLU A N 1
ATOM 2646 C CA . GLU A 1 343 ? 9.042 -12.760 5.762 1.00 90.19 343 GLU A CA 1
ATOM 2647 C C . GLU A 1 343 ? 7.516 -12.698 5.896 1.00 90.19 343 GLU A C 1
ATOM 2649 O O . GLU A 1 343 ? 6.907 -13.652 6.374 1.00 90.19 343 GLU A O 1
ATOM 2654 N N . ALA A 1 344 ? 6.855 -11.639 5.427 1.00 89.56 344 ALA A N 1
ATOM 2655 C CA . ALA A 1 344 ? 5.397 -11.561 5.463 1.00 89.56 344 ALA A CA 1
ATOM 2656 C C . ALA A 1 344 ? 4.730 -12.703 4.670 1.00 89.56 344 ALA A C 1
ATOM 2658 O O . ALA A 1 344 ? 3.716 -13.260 5.109 1.00 89.56 344 ALA A O 1
ATOM 2659 N N . CYS A 1 345 ? 5.308 -13.097 3.534 1.00 89.62 345 CYS A N 1
ATOM 2660 C CA . CYS A 1 345 ? 4.780 -14.162 2.687 1.00 89.62 345 CYS A CA 1
ATOM 2661 C C . CYS A 1 345 ? 5.054 -15.571 3.251 1.00 89.62 345 CYS A C 1
ATOM 2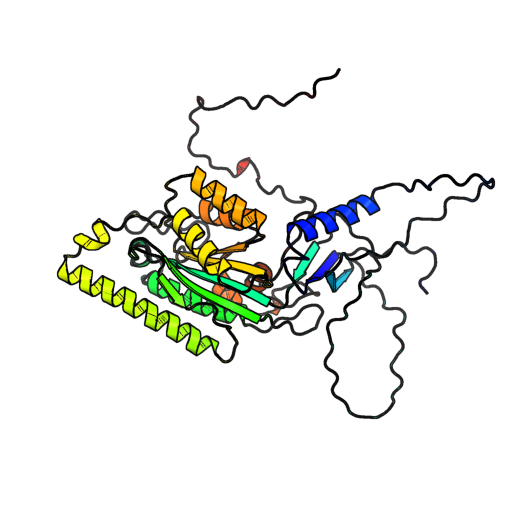663 O O . CYS A 1 345 ? 4.130 -16.377 3.370 1.00 89.62 345 CYS A O 1
ATOM 2665 N N . TYR A 1 346 ? 6.293 -15.869 3.649 1.00 89.44 346 TYR A N 1
ATOM 2666 C CA . TYR A 1 346 ? 6.712 -17.231 4.025 1.00 89.44 346 TYR A CA 1
ATOM 2667 C C . TYR A 1 346 ? 6.957 -17.440 5.521 1.00 89.44 346 TYR A C 1
ATOM 2669 O O . TYR A 1 346 ? 7.057 -18.577 5.983 1.00 89.44 346 TYR A O 1
ATOM 2677 N N . GLY A 1 347 ? 7.048 -16.363 6.293 1.00 82.88 347 GLY A N 1
ATOM 2678 C CA . GLY A 1 347 ? 7.295 -16.404 7.727 1.00 82.88 347 GLY A CA 1
ATOM 2679 C C . GLY A 1 347 ? 6.156 -17.056 8.503 1.00 82.88 347 GLY A C 1
ATOM 2680 O O . GLY A 1 347 ? 4.997 -17.134 8.072 1.00 82.88 347 GLY A O 1
ATOM 2681 N N . THR A 1 348 ? 6.473 -17.539 9.696 1.00 74.94 348 THR A N 1
ATOM 2682 C CA . THR A 1 348 ? 5.480 -18.144 10.580 1.00 74.94 348 THR A CA 1
ATOM 2683 C C . THR A 1 348 ? 4.600 -17.067 11.210 1.00 74.94 348 THR A C 1
ATOM 2685 O O . THR A 1 348 ? 5.107 -16.174 11.883 1.00 74.94 348 THR A O 1
ATOM 2688 N N . THR A 1 349 ? 3.274 -17.201 11.097 1.00 64.31 349 THR A N 1
ATOM 2689 C CA . THR A 1 349 ? 2.285 -16.286 11.711 1.00 64.31 349 THR A CA 1
ATOM 2690 C C . THR A 1 349 ? 2.410 -16.194 13.240 1.00 64.31 349 THR A C 1
ATOM 2692 O O . THR A 1 349 ? 1.901 -15.265 13.851 1.00 64.31 349 THR A O 1
ATOM 2695 N N . SER A 1 350 ? 3.139 -17.122 13.871 1.00 52.47 350 SER A N 1
ATOM 2696 C CA . SER A 1 350 ? 3.444 -17.099 15.307 1.00 52.47 350 SER A CA 1
ATOM 2697 C C . SER A 1 350 ? 4.326 -15.920 15.750 1.00 52.47 350 SER A C 1
ATOM 2699 O O . SER A 1 350 ? 4.463 -15.715 16.953 1.00 52.47 350 SER A O 1
ATOM 2701 N N . ALA A 1 351 ? 4.937 -15.171 14.823 1.00 47.91 351 ALA A N 1
ATOM 2702 C CA . ALA A 1 351 ? 5.779 -14.016 15.143 1.00 47.91 351 ALA A CA 1
ATOM 2703 C C . ALA A 1 351 ? 4.975 -12.758 15.527 1.00 47.91 351 ALA A C 1
ATOM 2705 O O . ALA A 1 351 ? 5.520 -11.853 16.159 1.00 47.91 351 ALA A O 1
ATOM 2706 N N . SER A 1 352 ? 3.672 -12.693 15.222 1.00 51.84 352 SER A N 1
ATOM 2707 C CA . SER A 1 352 ? 2.819 -11.653 15.793 1.00 51.84 352 SER A CA 1
ATOM 2708 C C . SER A 1 352 ? 2.497 -12.035 17.236 1.00 51.84 352 SER A C 1
ATOM 2710 O O . SER A 1 352 ? 1.550 -12.777 17.487 1.00 51.84 352 SER A O 1
ATOM 2712 N N . SER A 1 353 ? 3.290 -11.533 18.187 1.00 51.28 353 SER A N 1
ATOM 2713 C CA . SER A 1 353 ? 3.153 -11.713 19.649 1.00 51.28 353 SER A CA 1
ATOM 2714 C C . SER A 1 353 ? 1.819 -11.207 2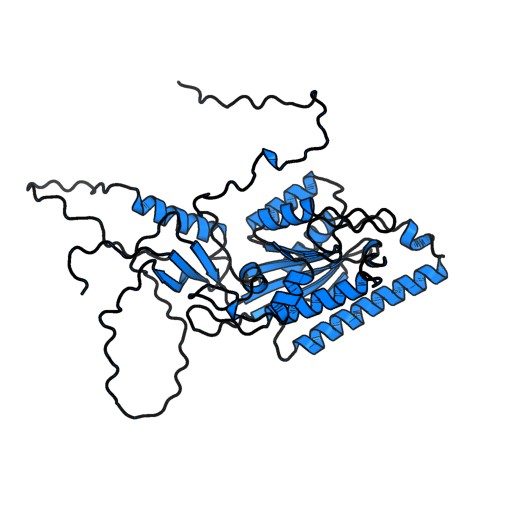0.236 1.00 51.28 353 SER A C 1
ATOM 2716 O O . SER A 1 353 ? 1.688 -11.017 21.443 1.00 51.28 353 SER A O 1
ATOM 2718 N N . ASN A 1 354 ? 0.833 -10.923 19.393 1.00 63.94 354 ASN A N 1
ATOM 2719 C CA . ASN A 1 354 ? -0.374 -10.232 19.766 1.00 63.94 354 ASN A CA 1
ATOM 2720 C C . ASN A 1 354 ? -1.518 -11.230 19.951 1.00 63.94 354 ASN A C 1
ATOM 2722 O O . ASN A 1 354 ? -2.056 -11.773 18.992 1.00 63.94 354 ASN A O 1
ATOM 2726 N N . THR A 1 355 ? -1.908 -11.474 21.198 1.00 67.88 355 THR A N 1
ATOM 2727 C CA . THR A 1 355 ? -2.975 -12.426 21.554 1.00 67.88 355 THR A CA 1
ATOM 2728 C C . THR A 1 355 ? -4.319 -12.077 20.900 1.00 67.88 355 THR A C 1
ATOM 2730 O O . THR A 1 355 ? -5.184 -12.936 20.741 1.00 67.88 355 THR A O 1
ATOM 2733 N N . VAL A 1 356 ? -4.493 -10.815 20.499 1.00 80.56 356 VAL A N 1
ATOM 2734 C CA . VAL A 1 356 ? -5.740 -10.259 19.960 1.00 80.56 356 VAL A CA 1
ATOM 2735 C C . VAL A 1 356 ? -5.899 -10.513 18.466 1.00 80.56 356 VAL A C 1
ATOM 2737 O O . VAL A 1 356 ? -7.023 -10.615 17.968 1.00 80.56 356 VAL A O 1
ATOM 2740 N N . LYS A 1 357 ? -4.789 -10.613 17.733 1.00 84.50 357 LYS A N 1
ATOM 2741 C CA . LYS A 1 357 ? -4.786 -10.719 16.274 1.00 84.50 357 LYS A CA 1
ATOM 2742 C C . LYS A 1 357 ? -3.645 -11.596 15.785 1.00 84.50 357 LYS A C 1
ATOM 2744 O O . LYS A 1 357 ? -2.513 -11.482 16.241 1.00 84.50 357 LYS A O 1
ATOM 2749 N N . LYS A 1 358 ? -3.934 -12.427 14.792 1.00 87.31 358 LYS A N 1
ATOM 2750 C CA . LYS A 1 358 ? -2.925 -13.223 14.088 1.00 87.31 358 LYS A CA 1
ATOM 2751 C C . LYS A 1 358 ? -2.776 -12.649 12.691 1.00 87.31 358 LYS A C 1
ATOM 2753 O O . LYS A 1 358 ? -3.547 -12.996 11.801 1.00 87.31 358 LYS A O 1
ATOM 2758 N N . MET A 1 359 ? -1.835 -11.724 12.540 1.00 87.50 359 MET A N 1
ATOM 2759 C CA . MET A 1 359 ? -1.559 -10.982 11.307 1.00 87.50 359 MET A CA 1
ATOM 2760 C C . MET A 1 359 ? -0.053 -10.799 11.161 1.00 87.50 359 MET A C 1
ATOM 2762 O O . MET A 1 359 ? 0.626 -10.505 12.138 1.00 87.50 359 MET A O 1
ATOM 2766 N N . MET A 1 360 ? 0.470 -10.922 9.944 1.00 88.81 360 MET A N 1
ATOM 2767 C CA . MET A 1 360 ? 1.868 -10.566 9.668 1.00 88.81 360 MET A CA 1
ATOM 2768 C C . MET A 1 360 ? 2.067 -9.045 9.752 1.00 88.81 360 MET A C 1
ATOM 2770 O O . MET A 1 360 ? 1.108 -8.294 9.587 1.00 88.81 360 MET A O 1
ATOM 2774 N N . GLY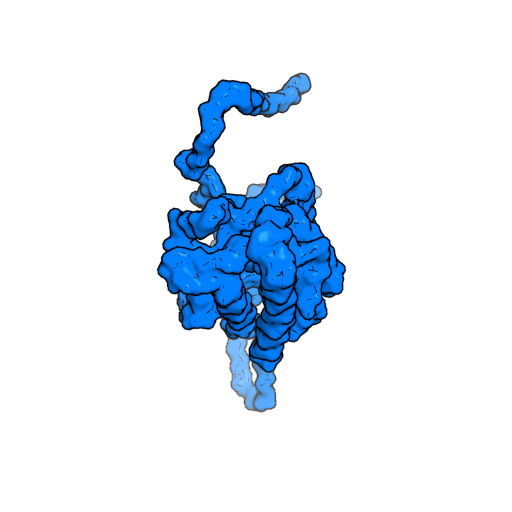 A 1 361 ? 3.305 -8.571 9.941 1.00 88.12 361 GLY A N 1
ATOM 2775 C CA . GLY A 1 361 ? 3.595 -7.129 10.047 1.00 88.12 361 GLY A CA 1
ATOM 2776 C C . GLY A 1 361 ? 3.076 -6.304 8.860 1.00 88.12 361 GLY A C 1
ATOM 2777 O O . GLY A 1 361 ? 2.514 -5.230 9.050 1.00 88.12 361 GLY A O 1
ATOM 2778 N N . LEU A 1 362 ? 3.160 -6.854 7.645 1.00 92.94 362 LEU A N 1
ATOM 2779 C CA . LEU A 1 362 ? 2.611 -6.233 6.435 1.00 92.94 362 LEU A CA 1
ATOM 2780 C C . LEU A 1 362 ? 1.079 -6.124 6.470 1.00 92.94 362 LEU A C 1
ATOM 2782 O O . LEU A 1 362 ? 0.523 -5.079 6.150 1.00 92.94 362 LEU A O 1
ATOM 2786 N N . GLN A 1 363 ? 0.390 -7.175 6.921 1.00 93.81 363 GLN A N 1
ATOM 2787 C CA . GLN A 1 363 ? -1.068 -7.166 7.074 1.00 93.81 363 GLN A CA 1
ATOM 2788 C C . GLN A 1 363 ? -1.512 -6.186 8.170 1.00 93.81 363 GLN A C 1
ATOM 2790 O O . GLN A 1 363 ? -2.491 -5.469 7.985 1.00 93.81 363 GLN A O 1
ATOM 2795 N N . ASP A 1 364 ? -0.781 -6.129 9.290 1.00 91.75 364 ASP A N 1
ATOM 2796 C CA . ASP A 1 364 ? -1.009 -5.168 10.378 1.00 91.75 364 ASP A CA 1
ATOM 2797 C C . ASP A 1 364 ? -0.908 -3.726 9.863 1.00 91.75 364 ASP A C 1
ATOM 2799 O O . ASP A 1 364 ? -1.789 -2.917 10.143 1.00 91.75 364 ASP A O 1
ATOM 2803 N N . ALA A 1 365 ? 0.110 -3.424 9.057 1.00 92.81 365 ALA A N 1
ATOM 2804 C CA . ALA A 1 365 ? 0.308 -2.103 8.471 1.00 92.81 365 ALA A CA 1
ATOM 2805 C C . ALA A 1 365 ? -0.760 -1.729 7.427 1.00 92.81 365 ALA A C 1
ATOM 2807 O O . ALA A 1 365 ? -1.236 -0.599 7.447 1.00 92.81 365 ALA A O 1
ATOM 2808 N N . CYS A 1 366 ? -1.156 -2.652 6.542 1.00 95.25 366 CYS A N 1
ATOM 2809 C CA . CYS A 1 366 ? -2.116 -2.357 5.470 1.00 95.25 366 CYS A CA 1
ATOM 2810 C C . CYS A 1 366 ? -3.584 -2.359 5.930 1.00 95.25 366 CYS A C 1
ATOM 2812 O O . CYS A 1 366 ? -4.402 -1.614 5.388 1.00 95.25 366 CYS A O 1
ATOM 2814 N N . PHE A 1 367 ? -3.955 -3.204 6.900 1.00 94.50 367 PHE A N 1
ATOM 2815 C CA . PHE A 1 367 ? -5.361 -3.375 7.282 1.00 94.50 367 PHE A CA 1
ATOM 2816 C C . PHE A 1 367 ? -5.762 -2.625 8.551 1.00 94.50 367 PHE A C 1
ATOM 2818 O O . PHE A 1 367 ? -6.945 -2.302 8.695 1.00 94.50 367 PHE A O 1
ATOM 2825 N N . LEU A 1 368 ? -4.835 -2.319 9.462 1.00 92.00 368 LEU A N 1
ATOM 2826 C CA . LEU A 1 368 ? -5.181 -1.584 10.676 1.00 92.00 368 LEU A CA 1
ATOM 2827 C C . LEU A 1 368 ? -5.002 -0.083 10.513 1.00 92.00 368 LEU A C 1
ATOM 2829 O O . LEU A 1 368 ? -3.936 0.415 10.159 1.00 92.00 368 LEU A O 1
ATOM 2833 N N . ARG A 1 369 ? -6.037 0.653 10.911 1.00 92.06 369 ARG A N 1
ATOM 2834 C CA . ARG A 1 369 ? -5.949 2.087 11.181 1.00 92.06 369 ARG A CA 1
ATOM 2835 C C . ARG A 1 369 ? -5.659 2.299 12.652 1.00 92.06 369 ARG A C 1
ATOM 2837 O O . ARG A 1 369 ? -6.526 2.062 13.484 1.00 92.06 369 ARG A O 1
ATOM 2844 N N . LYS A 1 370 ? -4.437 2.702 12.984 1.00 90.44 370 LYS A N 1
ATOM 2845 C CA . LYS A 1 370 ? -4.006 2.948 14.368 1.00 90.44 370 LYS A CA 1
ATOM 2846 C C . LYS A 1 370 ? -4.355 4.381 14.763 1.00 90.44 370 LYS A C 1
ATOM 2848 O O . LYS A 1 370 ? -4.174 5.294 13.972 1.00 90.44 370 LYS A O 1
ATOM 2853 N N . SER A 1 371 ? -4.862 4.585 15.974 1.00 90.56 371 SER A N 1
ATOM 2854 C CA . SER A 1 371 ? -5.078 5.927 16.528 1.00 90.56 371 SER A CA 1
ATOM 2855 C C . SER A 1 371 ? -3.738 6.635 16.768 1.00 90.56 371 SER A C 1
ATOM 2857 O O . SER A 1 371 ? -2.816 6.002 17.262 1.00 90.56 371 SER A O 1
ATOM 2859 N N . SER A 1 372 ? -3.649 7.957 16.599 1.00 85.56 372 SER A N 1
ATOM 2860 C CA . SER A 1 372 ? -2.425 8.713 16.939 1.00 85.56 372 SER A CA 1
ATOM 2861 C C . SER A 1 372 ? -2.261 9.034 18.429 1.00 85.56 372 SER A C 1
ATOM 2863 O O . SER A 1 372 ? -1.203 9.494 18.838 1.00 85.56 372 SER A O 1
ATOM 2865 N N . VAL A 1 373 ? -3.289 8.826 19.260 1.00 78.44 373 VAL A N 1
ATOM 2866 C CA . VAL A 1 373 ? -3.300 9.206 20.696 1.00 78.44 373 VAL A CA 1
ATOM 2867 C C . VAL A 1 373 ? -2.465 8.271 21.582 1.00 78.44 373 VAL A C 1
ATOM 2869 O O . VAL A 1 373 ? -2.798 8.001 22.726 1.00 78.44 373 VAL A O 1
ATOM 2872 N N . HIS A 1 374 ? -1.387 7.712 21.054 1.00 64.81 374 HIS A N 1
ATOM 2873 C CA . HIS A 1 374 ? -0.479 6.917 21.869 1.00 64.81 374 HIS A CA 1
ATOM 2874 C C . HIS A 1 374 ? 0.347 7.905 22.692 1.00 64.81 374 HIS A C 1
ATOM 2876 O O . HIS A 1 374 ? 0.861 8.886 22.148 1.00 64.81 374 HIS A O 1
ATOM 2882 N N . ALA A 1 375 ? 0.445 7.699 24.007 1.00 47.16 375 ALA A N 1
ATOM 2883 C CA . ALA A 1 375 ? 1.397 8.459 24.797 1.00 47.16 375 ALA A CA 1
ATOM 2884 C C . ALA A 1 375 ? 2.791 8.236 24.204 1.00 47.16 375 ALA A C 1
ATOM 2886 O O . ALA A 1 375 ? 3.272 7.106 24.146 1.00 47.16 375 ALA A O 1
ATOM 2887 N N . ASN A 1 376 ? 3.409 9.317 23.725 1.00 45.19 376 ASN A N 1
ATOM 2888 C CA . ASN A 1 376 ? 4.781 9.360 23.232 1.00 45.19 376 ASN A CA 1
ATOM 2889 C C . ASN A 1 376 ? 5.752 8.858 24.317 1.00 45.19 376 ASN A C 1
ATOM 2891 O O . ASN A 1 376 ? 6.339 9.652 25.048 1.00 45.19 376 ASN A O 1
ATOM 2895 N N . SER A 1 377 ? 5.929 7.545 24.440 1.00 37.69 377 SER A N 1
ATOM 2896 C CA . SER A 1 377 ? 7.000 6.939 25.236 1.00 37.69 377 SER A CA 1
ATOM 2897 C C . SER A 1 377 ? 8.322 6.909 24.461 1.00 37.69 377 SER A C 1
ATOM 2899 O O . SER A 1 377 ? 9.385 6.802 25.070 1.00 37.69 377 SER A O 1
ATOM 2901 N N . ALA A 1 378 ? 8.283 7.113 23.139 1.00 41.62 378 ALA A N 1
ATOM 2902 C CA . ALA A 1 378 ? 9.454 7.378 22.316 1.00 41.62 378 ALA A CA 1
ATOM 2903 C C . ALA A 1 378 ? 9.262 8.695 21.538 1.00 41.62 378 ALA A C 1
ATOM 2905 O O . ALA A 1 378 ? 8.243 8.856 20.864 1.00 41.62 378 ALA A O 1
ATOM 2906 N N . PRO A 1 379 ? 10.199 9.657 21.619 1.00 42.25 379 PRO A N 1
ATOM 2907 C CA . PRO A 1 379 ? 10.175 10.815 20.736 1.00 42.25 379 PRO A CA 1
ATOM 2908 C C . PRO A 1 379 ? 10.315 10.336 19.285 1.00 42.25 379 PRO A C 1
ATOM 2910 O O . PRO A 1 379 ? 11.276 9.643 18.963 1.00 42.25 379 PRO A O 1
ATOM 2913 N N . VAL A 1 380 ? 9.366 10.727 18.426 1.00 49.00 380 VAL A N 1
ATOM 2914 C CA . VAL A 1 380 ? 9.329 10.401 16.982 1.00 49.00 380 VAL A CA 1
ATOM 2915 C C . VAL A 1 380 ? 10.587 10.886 16.249 1.00 49.00 380 VAL A C 1
ATOM 2917 O O . VAL A 1 380 ? 10.958 10.339 15.222 1.00 49.00 380 VAL A O 1
ATOM 2920 N N . VAL A 1 381 ? 11.288 11.878 16.805 1.00 44.22 381 VAL A N 1
ATOM 2921 C CA . VAL A 1 381 ? 12.568 12.367 16.292 1.00 44.22 381 VAL A CA 1
ATOM 2922 C C . VAL A 1 381 ? 13.493 12.624 17.473 1.00 44.22 381 VAL A C 1
ATOM 2924 O O . VAL A 1 381 ? 13.245 13.517 18.290 1.00 44.22 381 VAL A O 1
ATOM 2927 N N . LYS A 1 382 ? 14.592 11.876 17.574 1.00 40.34 382 LYS A N 1
ATOM 2928 C CA . LYS A 1 382 ? 15.727 12.330 18.377 1.00 40.34 382 LYS A CA 1
ATOM 2929 C C . LYS A 1 382 ? 16.474 13.347 17.525 1.00 40.34 382 LYS A C 1
ATOM 2931 O O . LYS A 1 382 ? 17.071 12.991 16.521 1.00 40.34 382 LYS A O 1
ATOM 2936 N N . LEU A 1 383 ? 16.471 14.613 17.940 1.00 45.47 383 LEU A N 1
ATOM 2937 C CA . LEU A 1 383 ? 17.205 15.707 17.277 1.00 45.47 383 LEU A CA 1
ATOM 2938 C C . LEU A 1 383 ? 18.685 15.385 16.982 1.00 45.47 383 LEU A C 1
ATOM 2940 O O . LEU A 1 383 ? 19.276 16.004 16.106 1.00 45.47 383 LEU A O 1
ATOM 2944 N N . ASN A 1 384 ? 19.272 14.417 17.689 1.00 46.94 384 ASN A N 1
ATOM 2945 C CA . ASN A 1 384 ? 20.650 13.967 17.494 1.00 46.94 384 ASN A CA 1
ATOM 2946 C C . ASN A 1 384 ? 20.846 12.995 16.312 1.00 46.94 384 ASN A C 1
ATOM 2948 O O . ASN A 1 384 ? 21.989 12.692 16.001 1.00 46.94 384 ASN A O 1
ATOM 2952 N N . GLU A 1 385 ? 19.774 12.486 15.698 1.00 43.31 385 GLU A N 1
ATOM 2953 C CA . GLU A 1 385 ? 19.810 11.556 14.550 1.00 43.31 385 GLU A CA 1
ATOM 2954 C C . GLU A 1 385 ? 19.528 12.278 13.213 1.00 43.31 385 GLU A C 1
ATOM 2956 O O . GLU A 1 385 ? 19.534 11.662 12.151 1.00 43.31 385 GLU A O 1
ATOM 2961 N N . MET A 1 386 ? 19.302 13.599 13.238 1.00 43.16 386 MET A N 1
ATOM 2962 C CA . MET A 1 386 ? 19.237 14.418 12.026 1.00 43.16 386 MET A CA 1
ATOM 2963 C C . MET A 1 386 ? 20.655 14.767 11.560 1.00 43.16 386 MET A C 1
ATOM 2965 O O . MET A 1 386 ? 21.183 15.828 11.902 1.00 43.16 386 MET A O 1
ATOM 2969 N N . ASP A 1 387 ? 21.255 13.905 10.742 1.00 40.59 387 ASP A N 1
ATOM 2970 C CA . ASP A 1 387 ? 22.450 14.237 9.960 1.00 40.59 387 ASP A CA 1
ATOM 2971 C C . ASP A 1 387 ? 22.086 15.232 8.839 1.00 40.59 387 ASP A C 1
ATOM 2973 O O . ASP A 1 387 ? 22.044 14.921 7.652 1.00 40.59 387 ASP A O 1
ATOM 2977 N N . SER A 1 388 ? 21.796 16.478 9.219 1.00 41.00 388 SER A N 1
ATOM 2978 C CA . SER A 1 388 ? 21.665 17.588 8.273 1.00 41.00 388 SER A CA 1
ATOM 2979 C C . SER A 1 388 ? 23.052 17.986 7.770 1.00 41.00 388 SER A C 1
ATOM 2981 O O . SER A 1 388 ? 23.746 18.794 8.389 1.00 41.00 388 SER A O 1
ATOM 2983 N N . THR A 1 389 ? 23.458 17.482 6.605 1.00 41.53 389 THR A N 1
ATOM 2984 C CA . THR A 1 389 ? 24.721 17.855 5.941 1.00 41.53 389 THR A CA 1
ATOM 2985 C C . THR A 1 389 ? 24.667 19.204 5.207 1.00 41.53 389 THR A C 1
ATOM 2987 O O . THR A 1 389 ? 25.404 19.421 4.247 1.00 41.53 389 THR A O 1
ATOM 2990 N N . SER A 1 390 ? 23.842 20.157 5.648 1.00 42.84 390 SER A N 1
ATOM 2991 C CA . SER A 1 390 ? 23.863 21.532 5.128 1.00 42.84 390 SER A CA 1
ATOM 2992 C C . SER A 1 390 ? 23.784 22.562 6.256 1.00 42.84 390 SER A C 1
ATOM 2994 O O . SER A 1 390 ? 22.791 23.267 6.434 1.00 42.84 390 SER A O 1
ATOM 2996 N N . PHE A 1 391 ? 24.853 22.654 7.041 1.00 42.97 391 PHE A N 1
ATOM 2997 C CA . PHE A 1 391 ? 25.048 23.743 7.997 1.00 42.97 391 PHE A CA 1
ATOM 2998 C C . PHE A 1 391 ? 25.704 24.944 7.297 1.00 42.97 391 PHE A C 1
ATOM 3000 O O . PHE A 1 391 ? 26.912 25.146 7.396 1.00 42.97 391 PHE A O 1
ATOM 3007 N N . ASP A 1 392 ? 24.915 25.766 6.597 1.00 39.94 392 ASP A N 1
ATOM 3008 C CA . ASP A 1 392 ? 25.301 27.160 6.342 1.00 39.94 392 ASP A CA 1
ATOM 3009 C C . ASP A 1 392 ? 24.576 28.050 7.360 1.00 39.94 392 ASP A C 1
ATOM 3011 O O . ASP A 1 392 ? 23.354 28.195 7.344 1.00 39.94 392 ASP A O 1
ATOM 3015 N N . GLY A 1 393 ? 25.332 28.625 8.299 1.00 44.94 393 GLY A N 1
ATOM 3016 C CA . GLY A 1 393 ? 24.835 29.365 9.469 1.00 44.94 393 GLY A CA 1
ATOM 3017 C C . GLY A 1 393 ? 24.133 30.696 9.165 1.00 44.94 393 GLY A C 1
ATOM 3018 O O . GLY A 1 393 ? 24.030 31.546 10.048 1.00 44.94 393 GLY A O 1
ATOM 3019 N N . ARG A 1 394 ? 23.676 30.913 7.926 1.00 43.69 394 ARG A N 1
ATOM 3020 C CA . ARG A 1 394 ? 23.044 32.153 7.452 1.00 43.69 394 ARG A CA 1
ATOM 3021 C C . ARG A 1 394 ? 21.535 32.055 7.224 1.00 43.69 394 ARG A C 1
ATOM 3023 O O . ARG A 1 394 ? 20.905 33.094 7.055 1.00 43.69 394 ARG A O 1
ATOM 3030 N N . THR A 1 395 ? 20.940 30.863 7.271 1.00 43.59 395 THR A N 1
ATOM 3031 C CA . THR A 1 395 ? 19.493 30.641 7.055 1.00 43.59 395 THR A CA 1
ATOM 3032 C C . THR A 1 395 ? 18.711 30.319 8.329 1.00 43.59 395 THR A C 1
ATOM 3034 O O . THR A 1 395 ? 17.569 29.867 8.260 1.00 43.59 395 THR A O 1
ATOM 3037 N N . LEU A 1 396 ? 19.260 30.610 9.512 1.00 40.69 396 LEU A N 1
ATOM 3038 C CA . LEU A 1 396 ? 18.464 30.600 10.738 1.00 40.69 396 LEU A CA 1
ATOM 3039 C C . LEU A 1 396 ? 17.526 31.813 10.750 1.00 40.69 396 LEU A C 1
ATOM 3041 O O . LEU A 1 396 ? 17.889 32.895 11.210 1.00 40.69 396 LEU A O 1
ATOM 3045 N N . LEU A 1 397 ? 16.293 31.622 10.276 1.00 38.22 397 LEU A N 1
ATOM 3046 C CA . LEU A 1 397 ? 15.170 32.410 10.769 1.00 38.22 397 LEU A CA 1
ATOM 3047 C C . LEU A 1 397 ? 15.033 32.096 12.267 1.00 38.22 397 LEU A C 1
ATOM 3049 O O . LEU A 1 397 ? 14.770 30.944 12.619 1.00 38.22 397 LEU A O 1
ATOM 3053 N N . PRO A 1 398 ? 15.226 33.068 13.174 1.00 36.53 398 PRO A N 1
ATOM 3054 C CA . PRO A 1 398 ? 15.008 32.818 14.585 1.00 36.53 398 PRO A CA 1
ATOM 3055 C C . PRO A 1 398 ? 13.509 32.592 14.796 1.00 36.53 398 PRO A C 1
ATOM 3057 O O . PRO A 1 398 ? 12.719 33.536 14.728 1.00 36.53 398 PRO A O 1
ATOM 3060 N N . LEU A 1 399 ? 13.121 31.346 15.074 1.00 35.53 399 LEU A N 1
ATOM 3061 C CA . LEU A 1 399 ? 11.829 31.024 15.672 1.00 35.53 399 LEU A CA 1
ATOM 3062 C C . LEU A 1 399 ? 11.787 31.696 17.049 1.00 35.53 399 LEU A C 1
ATOM 3064 O O . LEU A 1 399 ? 12.224 31.139 18.055 1.00 35.53 399 LEU A O 1
ATOM 3068 N N . ARG A 1 400 ? 11.318 32.947 17.091 1.00 31.89 400 ARG A N 1
ATOM 3069 C CA . ARG A 1 400 ? 10.967 33.595 18.352 1.00 31.89 400 ARG A CA 1
ATOM 3070 C C . ARG A 1 400 ? 9.738 32.873 18.911 1.00 31.89 400 ARG A C 1
ATOM 3072 O O . ARG A 1 400 ? 8.753 32.742 18.186 1.00 31.89 400 ARG A O 1
ATOM 3079 N N . PRO A 1 401 ? 9.759 32.430 20.176 1.00 34.03 401 PRO A N 1
ATOM 3080 C CA . PRO A 1 401 ? 8.575 31.872 20.807 1.00 34.03 401 PRO A CA 1
ATOM 3081 C C . PRO A 1 401 ? 7.483 32.947 20.869 1.00 34.03 401 PRO A C 1
ATOM 3083 O O . PRO A 1 401 ? 7.720 34.064 21.335 1.00 34.03 401 PRO A O 1
ATOM 3086 N N . TYR A 1 402 ? 6.292 32.609 20.373 1.00 31.98 402 TYR A N 1
ATOM 3087 C CA . TYR A 1 402 ? 5.085 33.407 20.555 1.00 31.98 402 TYR A CA 1
ATOM 3088 C C . TYR A 1 402 ? 4.792 33.512 22.059 1.00 31.98 402 TYR A C 1
ATOM 3090 O O . TYR A 1 402 ? 4.348 32.553 22.685 1.00 31.98 402 TYR A O 1
ATOM 3098 N N . LEU A 1 403 ? 5.055 34.679 22.646 1.00 34.06 403 LEU A N 1
ATOM 3099 C CA . LEU A 1 403 ? 4.490 35.058 23.937 1.00 34.06 403 LEU A CA 1
ATOM 3100 C C . LEU A 1 403 ? 3.002 35.387 23.728 1.00 34.06 403 LEU A C 1
ATOM 3102 O O . LEU A 1 403 ? 2.691 36.180 22.834 1.00 34.06 403 LEU A O 1
ATOM 3106 N N . PRO A 1 404 ? 2.073 34.830 24.524 1.00 36.34 404 PRO A N 1
ATOM 3107 C CA . PRO A 1 404 ? 0.690 35.280 24.503 1.00 36.34 404 PRO A CA 1
ATOM 3108 C C . PRO A 1 404 ? 0.635 36.719 25.031 1.00 36.34 404 PRO A C 1
ATOM 3110 O O . PRO A 1 404 ? 1.149 37.011 26.112 1.00 36.34 404 PRO A O 1
ATOM 3113 N N . MET A 1 405 ? 0.029 37.624 24.256 1.00 32.12 405 MET A N 1
ATOM 3114 C CA . MET A 1 405 ? -0.299 38.971 24.723 1.00 32.12 405 MET A CA 1
ATOM 3115 C C . MET A 1 405 ? -1.181 38.860 25.972 1.00 32.12 405 MET A C 1
ATOM 3117 O O . MET A 1 405 ? -2.310 38.379 25.898 1.00 32.12 405 MET A O 1
ATOM 3121 N N . GLN A 1 406 ? -0.652 39.300 27.112 1.00 35.00 406 GLN A N 1
ATOM 3122 C CA . GLN A 1 406 ? -1.463 39.681 28.261 1.00 35.00 406 GLN A CA 1
ATOM 3123 C C . GLN A 1 406 ? -2.142 41.016 27.932 1.00 35.00 406 GLN A C 1
ATOM 3125 O O . GLN A 1 406 ? -1.483 41.940 27.452 1.00 35.00 406 GLN A O 1
ATOM 3130 N N . LEU A 1 407 ? -3.461 41.051 28.133 1.00 36.38 407 LEU A N 1
ATOM 3131 C CA . LEU A 1 407 ? -4.298 42.254 28.137 1.00 36.38 407 LEU A CA 1
ATOM 3132 C C . LEU A 1 407 ? -3.899 43.213 29.261 1.00 36.38 407 LEU A C 1
ATOM 3134 O O . LEU A 1 407 ? -3.583 42.707 30.364 1.00 36.38 407 LEU A O 1
#

Sequence (407 aa):
MAPPGAAPPRVEELLLSGADVNVLNHTTLSLWHFRQLALAMLPFSDPEEDSKTPEMPETTSNRPIELGEGMSVAAVLYEQPVDVFGLEKPQEGTSNGTKRPVLHLTTTIQGQLTPDTRVAAVFKRYRCVLCLDASPSILSIDPSSGRLFLDLLYESVELFIWSLLRPMEVGAVAFTPEIHVSVLVQGALVESLCVLMQGYIVTPSNAAGFLQLIKERFQLIENDWASQAQERGQWGYLGNATPASLDWILQNAVFALNSLPADCAPMMVLVTDGVMDVRDAYSYDNLLMQLVRHDIQCHFLRIGGGGEDELNATFGFVPDTHLLRFVAEYTGGTVFDYAAIHEACYGTTSASSNTVKKMMGLQDACFLRKSSVHANSAPVVKLNEMDSTSFDGRTLLPLRPYLPMQL